Protein 3EUL (pdb70)

Secondary structure (DSSP, 8-state):
-PEEEEEE-SSHHHHHHHHHHHHHHSSEEEEEEESSHHHHHHHHHHH--SEEEEETT-SSS-HHHHHHHHHHTT-S-EEEEEES---HHHHHHHHHTT-SEEEETT--HHHHHHHHHHHHH--/--PEEEEEE-S-HHHHHHHHHHHHHTSSEEEEEEESSHHHHHHHHHHH--SEEEEETT-SSS-HHHHHHHHHHTT-S-EEEEEES---HHHHHHHHHTT-SEEEETT--HHHHHHHHHHHHTT-/-EEEEEE-S-HHHHHHHHHHHHTSSSEEEEEEESSHHHHHHHHHHH--SEEEEETT-SSS-HHHHHHHHHHTT-S-EEEEEES---HHHHHHHHHTT-SEEEETT--HHHHHHHHHHHH-/-EE-S-HHHHHHHHHHHHHHSS-----EE------EEETT---EEEES-----SEEEETT--HHHHHHHHH-

Foldseek 3Di:
DAFEEEEEALPPVLRVVLCCLQVVVVRYHDPYYYQALVVLLVVCVVVLGLEYEYEQDRPPAGQLRSQLVCVVVVRNYAYAYEYCDDDDVSQVVSVVSHHLYYYYSPDDSVRSNVVSVCSSVPD/DAAFEEEEEALDVVLSVVLCCLQVVPVRYDDPYYYHALVVQLVCCVVVLTLEYEYEQDGPPAGQLRSQLVCVVVVGNYAYEYEYCDDDPVSQVSSVVSHHLYYYYSPDDSVRSNCVSVVVSVPD/DFEEEEEALDVVLSVLLCVLAVVPVQYHHPYYYQALVVLLVSCVVPLTLEYEYEQQGPPQGQLNSQLVCVVVVGNYAYEYEYCDDPPVSQVVSVVSPHLYYYYSVDDSVRSNVVSVVSSD/DEEAQPVVLSVVQVVLQVVVVPDDCPDYYQCPLACEYDPDGLSEYEYCDPVDRPYYHYSVADSVRVNVVSVD

B-factor: mean 33.21, std 11.93, range [12.37, 70.34]

InterPro domains:
  IPR000792 Transcription regulator LuxR, C-terminal [PF00196] (154-207)
  IPR000792 Transcription regulator LuxR, C-terminal [PR00038] (155-169)
  IPR000792 Transcription regulator LuxR, C-terminal [PR00038] (169-185)
  IPR000792 Transcription regulator LuxR, C-terminal [PR00038] (185-197)
  IPR000792 Transcription regulator LuxR, C-terminal [PS50043] (148-213)
  IPR000792 Transcription regulator LuxR, C-terminal [SM00421] (152-209)
  IPR000792 Transcription regulator LuxR, C-terminal [cd06170] (155-211)
  IPR001789 Signal transduction response regulator, receiver domain [PF00072] (11-122)
  IPR001789 Signal transduction response regulator, receiver domain [PS50110] (10-126)
  IPR001789 Signal transduction response regulator, receiver domain [SM00448] (9-122)
  IPR011006 CheY-like superfamily [SSF52172] (8-134)
  IPR016032 Signal transduction response regulator, C-terminal effector [SSF46894] (145-215)
  IPR039420 Transcriptional regulatory protein WalR-like [PTHR43214] (8-215)
  IPR058245 NreC/VraR/RcsB-like, phosphoacceptor receiver domain [cd17535] (11-122)

Nearest PDB structures (foldseek):
  3eul-assembly2_B  TM=1.004E+00  e=6.313E-25  Mycobacterium tuberculosis
  4gvp-assembly1_A  TM=9.673E-01  e=2.938E-10  Staphylococcus aureus subsp. aureus Mu50
  3cz5-assembly2_B  TM=9.350E-01  e=1.469E-10  Aurantimonas manganoxydans SI85-9A1
  3b2n-assembly1_A  TM=9.570E-01  e=2.758E-10  Staphylococcus aureus
  1a04-assembly2_B  TM=8.915E-01  e=1.216E-10  Escherichia coli

Radius of gyration: 25.35 Å; Cα contacts (8 Å, |Δi|>4): 973; chains: 4; bounding box: 64×85×33 Å

Sequence (439 aa):
EKVRVVVGDDHPLFREGVVRALSLSGSVNVVGEADDGAAALELIKAHLPDVALLDYRMPGMDGAQVAAAVRSYELPTRVLLISAHDEPAIVYQALQQGAAGFLLKDSTRTEIVKAVLDCAKGRPEKVRVVVGDDHPLFREGVVRALSLSGSVNVVGEADDGAAALELIKAHLPDVALLDYRMPGMDGAQVAAAVRSYELPTRVLLISAHDEPAIVYQALQQGAAGFLLKDSTRTEIVKAVLDCAKGRKVRVVVGDDHPLFREGVVRALSLSGSVNVVGEADDGAAALELIKAHLPDVALLDYRMPGMDGAQVAAAVRSYELPTRVLLISAHDEPAIVYQALQQGAAGFLLKDSTRTEIVKAVLDCAKVVGDDHPLFREGVVRALSLSGSVNVVGEADDPDVALLDYRMPVLLISAHDQGAAGFLLKDSTRTEIVKAVLD

Structure (mmCIF, N/CA/C/O backbone):
data_3EUL
#
_entry.id   3EUL
#
_cell.length_a   85.532
_cell.length_b   90.038
_cell.length_c   126.336
_cell.angle_alpha   90.00
_cell.angle_beta   90.00
_cell.angle_gamma   90.00
#
_symmetry.space_group_name_H-M   'C 2 2 21'
#
loop_
_entity.id
_entity.type
_entity.pdbx_description
1 polymer 'POSSIBLE NITRATE/NITRITE RESPONSE TRANSCRIPTIONAL REGULATORY PROTEIN NARL (DNA-binding response regulator, LuxR family)'
2 non-polymer 'CHLORIDE ION'
3 water water
#
loop_
_atom_site.group_PDB
_atom_site.id
_atom_site.type_symbol
_atom_site.label_atom_id
_atom_site.label_alt_id
_atom_site.label_comp_id
_atom_site.label_asym_id
_atom_site.label_entity_id
_atom_site.label_seq_id
_atom_site.pdbx_PDB_ins_code
_atom_site.Cartn_x
_atom_site.Cartn_y
_atom_site.Cartn_z
_atom_site.occupancy
_atom_site.B_iso_or_equiv
_atom_site.auth_seq_id
_atom_site.auth_comp_id
_atom_site.auth_asym_id
_atom_site.auth_atom_id
_atom_site.pdbx_PDB_model_num
ATOM 1 N N . GLU A 1 14 ? 4.170 6.661 26.064 1.00 32.65 7 GLU A N 1
ATOM 2 C CA . GLU A 1 14 ? 3.083 7.014 25.089 1.00 31.23 7 GLU A CA 1
ATOM 3 C C . GLU A 1 14 ? 2.827 8.423 24.473 1.00 30.39 7 GLU A C 1
ATOM 4 O O . GLU A 1 14 ? 3.228 8.659 23.330 1.00 30.52 7 GLU A O 1
ATOM 10 N N . LYS A 1 15 ? 2.188 9.362 25.171 1.00 28.16 8 LYS A N 1
ATOM 11 C CA . LYS A 1 15 ? 1.990 10.664 24.519 1.00 26.50 8 LYS A CA 1
ATOM 12 C C . LYS A 1 15 ? 3.334 11.326 24.200 1.00 24.76 8 LYS A C 1
ATOM 13 O O . LYS A 1 15 ? 4.267 11.289 24.985 1.00 24.36 8 LYS A O 1
ATOM 19 N N . VAL A 1 16 ? 3.422 11.915 23.027 1.00 23.94 9 VAL A N 1
ATOM 20 C CA . VAL A 1 16 ? 4.566 12.747 22.643 1.00 22.94 9 VAL A CA 1
ATOM 21 C C . VAL A 1 16 ? 4.620 13.935 23.574 1.00 22.06 9 VAL A C 1
ATOM 22 O O . VAL A 1 16 ? 3.601 14.572 23.825 1.00 21.91 9 VAL A O 1
ATOM 26 N N . ARG A 1 17 ? 5.807 14.233 24.107 1.00 20.87 10 ARG A N 1
ATOM 27 C CA . ARG A 1 17 ? 5.967 15.309 25.078 1.00 20.06 10 ARG A CA 1
ATOM 28 C C . ARG A 1 17 ? 6.471 16.581 24.369 1.00 19.00 10 ARG A C 1
ATOM 29 O O . ARG A 1 17 ? 7.433 16.529 23.614 1.00 19.04 10 ARG A O 1
ATOM 37 N N . VAL A 1 18 ? 5.809 17.709 24.629 1.00 18.34 11 VAL A N 1
ATOM 38 C CA . VAL A 1 18 ? 6.089 18.983 23.943 1.00 18.10 11 VAL A CA 1
ATOM 39 C C . VAL A 1 18 ? 6.254 20.187 24.850 1.00 18.18 11 VAL A C 1
ATOM 40 O O . VAL A 1 18 ? 5.529 20.347 25.843 1.00 18.11 11 VAL A O 1
ATOM 44 N N . VAL A 1 19 ? 7.220 21.054 24.507 1.00 17.62 12 VAL A N 1
ATOM 45 C CA . VAL A 1 19 ? 7.276 22.410 25.043 1.00 18.02 12 VAL A CA 1
ATOM 46 C C . VAL A 1 19 ? 6.789 23.371 23.953 1.00 18.41 12 VAL A C 1
ATOM 47 O O . VAL A 1 19 ? 7.228 23.277 22.795 1.00 18.73 12 VAL A O 1
ATOM 51 N N . VAL A 1 20 ? 5.875 24.283 24.326 1.00 19.77 13 VAL A N 1
ATOM 52 C CA . VAL A 1 20 ? 5.338 25.321 23.444 1.00 19.38 13 VAL A CA 1
ATOM 53 C C . VAL A 1 20 ? 5.834 26.701 23.901 1.00 19.65 13 VAL A C 1
ATOM 54 O O . VAL A 1 20 ? 5.821 27.018 25.105 1.00 21.10 13 VAL A O 1
ATOM 58 N N . GLY A 1 21 ? 6.324 27.508 22.963 1.00 19.41 14 GLY A N 1
ATOM 59 C CA . GLY A 1 21 ? 6.837 28.827 23.272 1.00 20.60 14 GLY A CA 1
ATOM 60 C C . GLY A 1 21 ? 6.264 29.854 22.313 1.00 21.02 14 GLY A C 1
ATOM 61 O O . GLY A 1 21 ? 6.328 29.665 21.102 1.00 20.26 14 GLY A O 1
ATOM 62 N N . ASP A 1 22 ? 5.658 30.916 22.867 1.00 22.26 15 ASP A N 1
ATOM 63 C CA . ASP A 1 22 ? 5.113 32.040 22.095 1.00 23.02 15 ASP A CA 1
ATOM 64 C C . ASP A 1 22 ? 4.832 33.150 23.095 1.00 23.81 15 ASP A C 1
ATOM 65 O O . ASP A 1 22 ? 4.380 32.885 24.207 1.00 23.39 15 ASP A O 1
ATOM 70 N N . ASP A 1 23 ? 5.115 34.386 22.699 1.00 24.67 16 ASP A N 1
ATOM 71 C CA . ASP A 1 23 ? 4.845 35.538 23.565 1.00 25.56 16 ASP A CA 1
ATOM 72 C C . ASP A 1 23 ? 3.461 36.147 23.343 1.00 25.51 16 ASP A C 1
ATOM 73 O O . ASP A 1 23 ? 3.119 37.134 24.014 1.00 24.89 16 ASP A O 1
ATOM 78 N N . HIS A 1 24 ? 2.675 35.589 22.415 1.00 24.79 17 HIS A N 1
ATOM 79 C CA . HIS A 1 24 ? 1.249 35.910 22.328 1.00 25.77 17 HIS A CA 1
ATOM 80 C C . HIS A 1 24 ? 0.427 34.836 23.049 1.00 25.54 17 HIS A C 1
ATOM 81 O O . HIS A 1 24 ? 0.235 33.738 22.504 1.00 24.70 17 HIS A O 1
ATOM 88 N N . PRO A 1 25 ? -0.110 35.163 24.245 1.00 26.39 18 PRO A N 1
ATOM 89 C CA . PRO A 1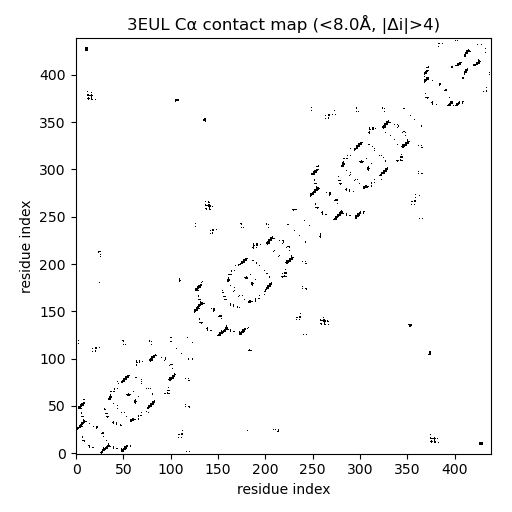 25 ? -0.863 34.230 25.108 1.00 26.12 18 PRO A CA 1
ATOM 90 C C . PRO A 1 25 ? -1.957 33.441 24.381 1.00 26.00 18 PRO A C 1
ATOM 91 O O . PRO A 1 25 ? -2.008 32.230 24.496 1.00 26.18 18 PRO A O 1
ATOM 95 N N . LEU A 1 26 ? -2.795 34.129 23.614 1.00 25.11 19 LEU A N 1
ATOM 96 C CA . LEU A 1 26 ? -3.903 33.484 22.899 1.00 25.22 19 LEU A CA 1
ATOM 97 C C . LEU A 1 26 ? -3.482 32.533 21.767 1.00 24.61 19 LEU A C 1
ATOM 98 O O . LEU A 1 26 ? -4.140 31.531 21.526 1.00 23.25 19 LEU A O 1
ATOM 103 N N . PHE A 1 27 ? -2.381 32.826 21.078 1.00 24.98 20 PHE A N 1
ATOM 104 C CA . PHE A 1 27 ? -1.836 31.847 20.137 1.00 25.34 20 PHE A CA 1
ATOM 105 C C . PHE A 1 27 ? -1.276 30.646 20.874 1.00 25.11 20 PHE A C 1
ATOM 106 O O . PHE A 1 27 ? -1.551 29.524 20.506 1.00 24.80 20 PHE A O 1
ATOM 114 N N . ARG A 1 28 ? -0.475 30.887 21.905 1.00 25.07 21 ARG A N 1
ATOM 115 C CA . ARG A 1 28 ? 0.044 29.791 22.734 1.00 25.21 21 ARG A CA 1
ATOM 116 C C . ARG A 1 28 ? -1.077 28.900 23.326 1.00 24.41 21 ARG A C 1
ATOM 117 O O . ARG A 1 28 ? -1.038 27.665 23.209 1.00 23.95 21 ARG A O 1
ATOM 125 N N . GLU A 1 29 ? -2.078 29.530 23.927 1.00 24.37 22 GLU A N 1
ATOM 126 C CA . GLU A 1 29 ? -3.228 28.786 24.479 1.00 25.21 22 GLU A CA 1
ATOM 127 C C . GLU A 1 29 ? -3.916 27.942 23.392 1.00 24.62 22 GLU A C 1
ATOM 128 O O . GLU A 1 29 ? -4.338 26.808 23.634 1.00 23.37 22 GLU A O 1
ATOM 134 N N . GLY A 1 30 ? -3.987 28.500 22.188 1.00 23.91 23 GLY A N 1
ATOM 135 C CA . GLY A 1 30 ? -4.663 27.852 21.075 1.00 23.40 23 GLY A CA 1
ATOM 136 C C . GLY A 1 30 ? -3.916 26.617 20.633 1.00 23.27 23 GLY A C 1
ATOM 137 O O . GLY A 1 30 ? -4.521 25.594 20.375 1.00 22.95 23 GLY A O 1
ATOM 138 N N . VAL A 1 31 ? -2.584 26.726 20.556 1.00 22.08 24 VAL A N 1
ATOM 139 C CA . VAL A 1 31 ? -1.724 25.600 20.241 1.00 21.95 24 VAL A CA 1
ATOM 140 C C . VAL A 1 31 ? -1.791 24.514 21.336 1.00 21.36 24 VAL A C 1
ATOM 141 O O . VAL A 1 31 ? -1.916 23.324 21.044 1.00 21.31 24 VAL A O 1
ATOM 145 N N . VAL A 1 32 ? -1.692 24.935 22.587 1.00 20.90 25 VAL A N 1
ATOM 146 C CA . VAL A 1 32 ? -1.685 24.002 23.703 1.00 20.48 25 VAL A CA 1
ATOM 147 C C . VAL A 1 32 ? -3.011 23.240 23.736 1.00 20.58 25 VAL A C 1
ATOM 148 O O . VAL A 1 32 ? -3.019 22.049 23.960 1.00 20.05 25 VAL A O 1
ATOM 152 N N . ARG A 1 33 ? -4.111 23.922 23.480 1.00 20.76 26 ARG A N 1
ATOM 153 C CA . ARG A 1 33 ? -5.406 23.237 23.443 1.00 22.75 26 ARG A CA 1
ATOM 154 C C . ARG A 1 33 ? -5.522 22.240 22.300 1.00 22.37 26 ARG A C 1
ATOM 155 O O . ARG A 1 33 ? -5.976 21.110 22.518 1.00 24.04 26 ARG A O 1
ATOM 163 N N . ALA A 1 34 ? -5.139 22.648 21.101 1.00 21.63 27 ALA A N 1
ATOM 164 C CA . ALA A 1 34 ? -5.065 21.724 19.932 1.00 21.09 27 ALA A CA 1
ATOM 165 C C . ALA A 1 34 ? -4.280 20.463 20.235 1.00 20.73 27 ALA A C 1
ATOM 166 O O . ALA A 1 34 ? -4.727 19.342 19.935 1.00 20.18 27 ALA A O 1
ATOM 168 N N . LEU A 1 35 ? -3.079 20.632 20.804 1.00 18.99 28 LEU A N 1
ATOM 169 C CA . LEU A 1 35 ? -2.247 19.472 21.104 1.00 19.19 28 LEU A CA 1
ATOM 170 C C . LEU A 1 35 ? -2.883 18.594 22.196 1.00 19.80 28 LEU A C 1
ATOM 171 O O . LEU A 1 35 ? -2.996 17.371 22.048 1.00 18.84 28 LEU A O 1
ATOM 176 N N . SER A 1 36 ? -3.320 19.221 23.276 1.00 19.25 29 SER A N 1
ATOM 177 C CA . SER A 1 36 ? -3.880 18.514 24.407 1.00 20.03 29 SER A CA 1
ATOM 178 C C . SER A 1 36 ? -5.171 17.772 24.035 1.00 20.35 29 SER A C 1
ATOM 179 O O . SER A 1 36 ? -5.379 16.626 24.446 1.00 20.62 29 SER A O 1
ATOM 182 N N . LEU A 1 37 ? -6.015 18.419 23.239 1.00 19.91 30 LEU A N 1
ATOM 183 C CA . LEU A 1 37 ? -7.289 17.835 22.829 1.00 20.36 30 LEU A CA 1
ATOM 184 C C . LEU A 1 37 ? -7.150 16.742 21.762 1.00 19.54 30 LEU A C 1
ATOM 185 O O . LEU A 1 37 ? -8.106 16.021 21.545 1.00 18.52 30 LEU A O 1
ATOM 190 N N . SER A 1 38 ? -5.965 16.611 21.141 1.00 18.84 31 SER A N 1
ATOM 191 C CA . SER A 1 38 ? -5.687 15.530 20.185 1.00 19.52 31 SER A CA 1
ATOM 192 C C . SER A 1 38 ? -5.730 14.182 20.888 1.00 19.68 31 SER A C 1
ATOM 193 O O . SER A 1 38 ? -6.041 13.199 20.290 1.00 20.48 31 SER A O 1
ATOM 196 N N . GLY A 1 39 ? -5.399 14.161 22.174 1.00 20.10 32 GLY A N 1
ATOM 197 C CA . GLY A 1 39 ? -5.242 12.912 22.929 1.00 20.17 32 GLY A CA 1
ATOM 198 C C . GLY A 1 39 ? -3.868 12.252 22.763 1.00 20.62 32 GLY A C 1
ATOM 199 O O . GLY A 1 39 ? -3.589 11.260 23.440 1.00 21.41 32 GLY A O 1
ATOM 200 N N . SER A 1 40 ? -3.003 12.803 21.916 1.00 19.22 33 SER A N 1
ATOM 201 C CA . SER A 1 40 ? -1.695 12.179 21.599 1.00 19.56 33 SER A CA 1
ATOM 202 C C . SER A 1 40 ? -0.461 12.978 22.058 1.00 19.93 33 SER A C 1
ATOM 203 O O . SER A 1 40 ? 0.692 12.590 21.782 1.00 20.57 33 SER A O 1
ATOM 206 N N . VAL A 1 41 ? -0.697 14.091 22.742 1.00 19.38 34 VAL A N 1
ATOM 207 C CA . VAL A 1 41 ? 0.356 15.030 23.083 1.00 18.86 34 VAL A CA 1
ATOM 208 C C . VAL A 1 41 ? 0.199 15.501 24.533 1.00 19.13 34 VAL A C 1
ATOM 209 O O . VAL A 1 41 ? -0.887 15.884 24.995 1.00 19.15 34 VAL A O 1
ATOM 213 N N . ASN A 1 42 ? 1.318 15.470 25.232 1.00 19.22 35 ASN A N 1
ATOM 214 C CA . ASN A 1 42 ? 1.462 15.992 26.567 1.00 19.60 35 ASN A CA 1
ATOM 215 C C . ASN A 1 42 ? 2.355 17.254 26.481 1.00 19.06 35 ASN A C 1
ATOM 216 O O . ASN A 1 42 ? 3.554 17.177 26.248 1.00 19.49 35 ASN A O 1
ATOM 221 N N . VAL A 1 43 ? 1.734 18.396 26.691 1.00 18.79 36 VAL A N 1
ATOM 222 C CA . VAL A 1 43 ? 2.438 19.653 26.785 1.00 18.78 36 VAL A CA 1
ATOM 223 C C . VAL A 1 43 ? 3.030 19.715 28.191 1.00 19.52 36 VAL A C 1
ATOM 224 O O . VAL A 1 43 ? 2.319 19.768 29.210 1.00 19.36 36 VAL A O 1
ATOM 228 N N . VAL A 1 44 ? 4.350 19.646 28.249 1.00 19.12 37 VAL A N 1
ATOM 229 C CA . VAL A 1 44 ? 5.035 19.564 29.521 1.00 19.63 37 VAL A CA 1
ATOM 230 C C . VAL A 1 44 ? 5.541 20.894 29.999 1.00 19.71 37 VAL A C 1
ATOM 231 O O . VAL A 1 44 ? 5.905 21.021 31.153 1.00 19.97 37 VAL A O 1
ATOM 235 N N . GLY A 1 45 ? 5.527 21.898 29.128 1.00 19.27 38 GLY A N 1
ATOM 236 C CA . GLY A 1 45 ? 5.976 23.233 29.505 1.00 19.59 38 GLY A CA 1
ATOM 237 C C . GLY A 1 45 ? 5.596 24.264 28.477 1.00 19.41 38 GLY A C 1
ATOM 238 O O . GLY A 1 45 ? 5.511 23.950 27.300 1.00 17.88 38 GLY A O 1
ATOM 239 N N . GLU A 1 46 ? 5.358 25.495 28.942 1.00 20.66 39 GLU A N 1
ATOM 240 C CA . GLU A 1 46 ? 5.062 26.640 28.088 1.00 21.45 39 GLU A CA 1
ATOM 241 C C . GLU A 1 46 ? 5.959 27.815 28.449 1.00 21.83 39 GLU A C 1
ATOM 242 O O . GLU A 1 46 ? 6.169 28.049 29.636 1.00 22.27 39 GLU A O 1
ATOM 248 N N . ALA A 1 47 ? 6.410 28.581 27.456 1.00 21.65 40 ALA A N 1
ATOM 249 C CA . ALA A 1 47 ? 7.289 29.732 27.679 1.00 22.93 40 ALA A CA 1
ATOM 250 C C . ALA A 1 47 ? 6.803 30.900 26.840 1.00 23.27 40 ALA A C 1
ATOM 251 O O . ALA A 1 47 ? 6.229 30.702 25.776 1.00 22.52 40 ALA A O 1
ATOM 253 N N . ASP A 1 48 ? 7.055 32.116 27.306 1.00 23.94 41 ASP A N 1
ATOM 254 C CA . ASP A 1 48 ? 6.809 33.289 26.487 1.00 25.34 41 ASP A CA 1
ATOM 255 C C . ASP A 1 48 ? 8.075 34.024 26.123 1.00 25.38 41 ASP A C 1
ATOM 256 O O . ASP A 1 48 ? 8.000 35.098 25.536 1.00 26.87 41 ASP A O 1
ATOM 261 N N . ASP A 1 49 ? 9.240 33.455 26.422 1.00 24.08 42 ASP A N 1
ATOM 262 C CA . ASP A 1 49 ? 10.474 33.996 25.860 1.00 24.40 42 ASP A CA 1
ATOM 263 C C . ASP A 1 49 ? 11.500 32.904 25.607 1.00 23.16 42 ASP A C 1
ATOM 264 O O . ASP A 1 49 ? 11.360 31.780 26.101 1.00 20.90 42 ASP A O 1
ATOM 269 N N . GLY A 1 50 ? 12.490 33.219 24.782 1.00 22.07 43 GLY A N 1
ATOM 270 C CA . GLY A 1 50 ? 13.322 32.158 24.231 1.00 22.22 43 GLY A CA 1
ATOM 271 C C . GLY A 1 50 ? 14.227 31.517 25.264 1.00 22.00 43 GLY A C 1
ATOM 272 O O . GLY A 1 50 ? 14.530 30.335 25.169 1.00 21.04 43 GLY A O 1
ATOM 273 N N . ALA A 1 51 ? 14.712 32.303 26.214 1.00 21.98 44 ALA A N 1
ATOM 274 C CA . ALA A 1 51 ? 15.702 31.790 27.171 1.00 21.69 44 ALA A CA 1
ATOM 275 C C . ALA A 1 51 ? 14.997 30.810 28.100 1.00 21.50 44 ALA A C 1
ATOM 276 O O . ALA A 1 51 ? 15.555 29.782 28.488 1.00 21.98 44 ALA A O 1
ATOM 278 N N . ALA A 1 52 ? 13.745 31.131 28.425 1.00 20.69 45 ALA A N 1
ATOM 279 C CA . ALA A 1 52 ? 12.903 30.294 29.224 1.00 20.76 45 ALA A CA 1
ATOM 280 C C . ALA A 1 52 ? 12.529 28.992 28.485 1.00 20.13 45 ALA A C 1
ATOM 281 O O . ALA A 1 52 ? 12.451 27.929 29.090 1.00 19.52 45 ALA A O 1
ATOM 283 N N . ALA A 1 53 ? 12.248 29.105 27.196 1.00 18.79 46 ALA A N 1
ATOM 284 C CA . ALA A 1 53 ? 12.003 27.954 26.330 1.00 19.02 46 ALA A CA 1
ATOM 285 C C . ALA A 1 53 ? 13.202 27.030 26.329 1.00 18.56 46 ALA A C 1
ATOM 286 O O . ALA A 1 53 ? 13.076 25.811 26.447 1.00 18.94 46 ALA A O 1
ATOM 288 N N . LEU A 1 54 ? 14.380 27.595 26.210 1.00 18.33 47 LEU A N 1
ATOM 289 C CA . LEU A 1 54 ? 15.590 26.770 26.234 1.00 18.98 47 LEU A CA 1
ATOM 290 C C . LEU A 1 54 ? 15.780 26.041 27.582 1.00 19.75 47 LEU A C 1
ATOM 291 O O . LEU A 1 54 ? 16.142 24.854 27.631 1.00 17.92 47 LEU A O 1
ATOM 296 N N . GLU A 1 55 ? 15.511 26.751 28.669 1.00 20.24 48 GLU A N 1
ATOM 297 C CA . GLU A 1 55 ? 15.620 26.153 29.973 1.00 19.95 48 GLU A CA 1
ATOM 298 C C . GLU A 1 55 ? 14.610 25.042 30.169 1.00 19.64 48 GLU A C 1
ATOM 299 O O . GLU A 1 55 ? 14.957 24.026 30.758 1.00 18.63 48 GLU A O 1
ATOM 305 N N . LEU A 1 56 ? 13.369 25.215 29.679 1.00 18.91 49 LEU A N 1
ATOM 306 C CA . LEU A 1 56 ? 12.379 24.162 29.770 1.00 18.65 49 LEU A CA 1
ATOM 307 C C . LEU A 1 56 ? 12.775 22.944 28.956 1.00 18.14 49 LEU A C 1
ATOM 308 O O . LEU A 1 56 ? 12.489 21.800 29.342 1.00 17.03 49 LEU A O 1
ATOM 313 N N . ILE A 1 57 ? 13.400 23.193 27.802 1.00 16.76 50 ILE A N 1
ATOM 314 C CA . ILE A 1 57 ? 13.887 22.101 26.963 1.00 17.00 50 ILE A CA 1
ATOM 315 C C . ILE A 1 57 ? 14.983 21.330 27.712 1.00 16.99 50 ILE A C 1
ATOM 316 O O . ILE A 1 57 ? 14.982 20.093 27.721 1.00 18.19 50 ILE A O 1
ATOM 321 N N . LYS A 1 58 ? 15.898 22.040 28.364 1.00 17.00 51 LYS A N 1
ATOM 322 C CA . LYS A 1 58 ? 16.943 21.350 29.138 1.00 18.47 51 LYS A CA 1
ATOM 323 C C . LYS A 1 58 ? 16.353 20.492 30.256 1.00 18.29 51 LYS A C 1
ATOM 324 O O . LYS A 1 58 ? 16.833 19.400 30.500 1.00 18.17 51 LYS A O 1
ATOM 330 N N . ALA A 1 59 ? 15.313 20.985 30.920 1.00 18.06 52 ALA A N 1
ATOM 331 C CA . ALA A 1 59 ? 14.717 20.280 32.059 1.00 17.84 52 ALA A CA 1
ATOM 332 C C . ALA A 1 59 ? 13.816 19.115 31.650 1.00 17.47 52 ALA A C 1
ATOM 333 O O . ALA A 1 59 ? 13.898 18.032 32.229 1.00 18.38 52 ALA A O 1
ATOM 335 N N . HIS A 1 60 ? 12.946 19.339 30.678 1.00 17.06 53 HIS A N 1
ATOM 336 C CA . HIS A 1 60 ? 11.925 18.359 30.332 1.00 17.41 53 HIS A CA 1
ATOM 337 C C . HIS A 1 60 ? 12.352 17.399 29.244 1.00 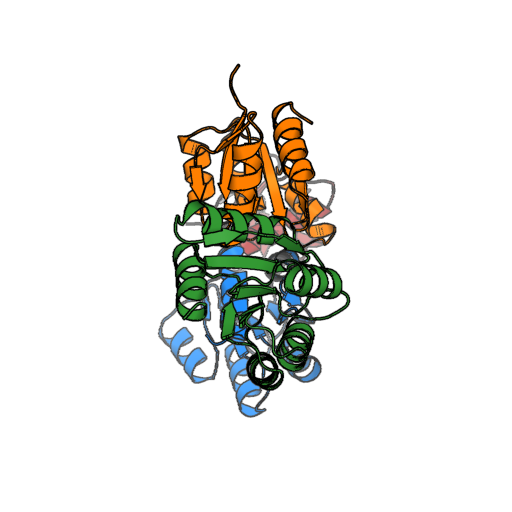17.78 53 HIS A C 1
ATOM 338 O O . HIS A 1 60 ? 11.776 16.335 29.122 1.00 16.06 53 HIS A O 1
ATOM 345 N N . LEU A 1 61 ? 13.392 17.757 28.481 1.00 18.01 54 LEU A N 1
ATOM 346 C CA . LEU A 1 61 ? 13.903 16.922 27.377 1.00 19.29 54 LEU A CA 1
ATOM 347 C C . LEU A 1 61 ? 12.708 16.433 26.554 1.00 18.93 54 LEU A C 1
ATOM 348 O O . LEU A 1 61 ? 12.517 15.242 26.351 1.00 18.40 54 LEU A O 1
ATOM 353 N N . PRO A 1 62 ? 11.937 17.373 26.033 1.00 18.85 55 PRO A N 1
ATOM 354 C CA . PRO A 1 62 ? 10.748 17.027 25.305 1.00 18.38 55 PRO A CA 1
ATOM 355 C C . PRO A 1 62 ? 11.113 16.402 23.966 1.00 17.58 55 PRO A C 1
ATOM 356 O O . PRO A 1 62 ? 12.175 16.685 23.455 1.00 16.62 55 PRO A O 1
ATOM 360 N N . ASP A 1 63 ? 10.206 15.629 23.388 1.00 17.41 56 ASP A N 1
ATOM 361 C CA . ASP A 1 63 ? 10.391 15.065 22.046 1.00 18.18 56 ASP A CA 1
ATOM 362 C C . ASP A 1 63 ? 10.460 16.199 20.997 1.00 18.63 56 ASP A C 1
ATOM 363 O O . ASP A 1 63 ? 11.302 16.193 20.101 1.00 19.04 56 ASP A O 1
ATOM 368 N N . VAL A 1 64 ? 9.568 17.177 21.153 1.00 18.31 57 VAL A N 1
ATOM 369 C CA . VAL A 1 64 ? 9.441 18.325 20.253 1.00 18.65 57 VAL A CA 1
ATOM 370 C C . VAL A 1 64 ? 9.274 19.619 21.056 1.00 19.01 57 VAL A C 1
ATOM 371 O O . VAL A 1 64 ? 8.602 19.643 22.105 1.00 17.38 57 VAL A O 1
ATOM 375 N N . ALA A 1 65 ? 9.916 20.677 20.585 1.00 18.64 58 ALA A N 1
ATOM 376 C CA . ALA A 1 65 ? 9.647 22.007 21.066 1.00 19.68 58 ALA A CA 1
ATOM 377 C C . ALA A 1 65 ? 8.990 22.750 19.901 1.00 19.75 58 ALA A C 1
ATOM 378 O O . ALA A 1 65 ? 9.561 22.794 18.805 1.00 21.66 58 ALA A O 1
ATOM 380 N N . LEU A 1 66 ? 7.769 23.253 20.085 1.00 19.18 59 LEU A N 1
ATOM 381 C CA . LEU A 1 66 ? 7.150 24.081 19.059 1.00 18.70 59 LEU A CA 1
ATOM 382 C C . LEU A 1 66 ? 7.209 25.543 19.441 1.00 18.49 59 LEU A C 1
ATOM 383 O O . LEU A 1 66 ? 6.478 25.981 20.361 1.00 16.65 59 LEU A O 1
ATOM 388 N N . LEU A 1 67 ? 8.074 26.312 18.751 1.00 18.78 60 LEU A N 1
ATOM 389 C CA . LEU A 1 67 ? 8.444 27.652 19.192 1.00 18.77 60 LEU A CA 1
ATOM 390 C C . LEU A 1 67 ? 8.220 28.740 18.142 1.00 19.12 60 LEU A C 1
ATOM 391 O O . LEU A 1 67 ? 8.539 28.565 16.963 1.00 18.03 60 LEU A O 1
ATOM 396 N N . ASP A 1 68 ? 7.656 29.863 18.564 1.00 18.78 61 ASP A N 1
ATOM 397 C CA . ASP A 1 68 ? 7.540 31.003 17.660 1.00 19.92 61 ASP A CA 1
ATOM 398 C C . ASP A 1 68 ? 8.928 31.400 17.194 1.00 19.33 61 ASP A C 1
ATOM 399 O O . ASP A 1 68 ? 9.864 31.420 17.982 1.00 19.46 61 ASP A O 1
ATOM 404 N N . TYR A 1 69 ? 9.080 31.728 15.919 1.00 19.63 62 TYR A N 1
ATOM 405 C CA . TYR A 1 69 ? 10.372 32.188 15.427 1.00 20.76 62 TYR A CA 1
ATOM 406 C C . TYR A 1 69 ? 10.827 33.454 16.193 1.00 20.68 62 TYR A C 1
ATOM 407 O O . TYR A 1 69 ? 11.970 33.551 16.583 1.00 19.40 62 TYR A O 1
ATOM 416 N N . ARG A 1 70 ? 9.914 34.372 16.446 1.00 22.94 63 ARG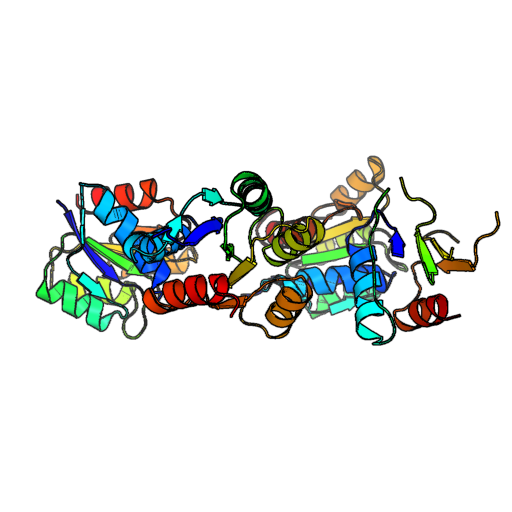 A N 1
ATOM 417 C CA . ARG A 1 70 ? 10.228 35.634 17.101 1.00 24.75 63 ARG A CA 1
ATOM 418 C C . ARG A 1 70 ? 9.907 35.661 18.596 1.00 25.42 63 ARG A C 1
ATOM 419 O O . ARG A 1 70 ? 9.220 36.540 19.102 1.00 26.78 63 ARG A O 1
ATOM 427 N N . MET A 1 71 ? 10.449 34.717 19.330 1.00 25.91 64 MET A N 1
ATOM 428 C CA . MET A 1 71 ? 10.357 34.811 20.781 1.00 26.19 64 MET A CA 1
ATOM 429 C C . MET A 1 71 ? 11.287 35.922 21.253 1.00 25.41 64 MET A C 1
ATOM 430 O O . MET A 1 71 ? 12.364 36.070 20.703 1.00 24.43 64 MET A O 1
ATOM 435 N N . PRO A 1 72 ? 10.886 36.678 22.292 1.00 25.45 65 PRO A N 1
ATOM 436 C CA . PRO A 1 72 ? 11.807 37.661 22.848 1.00 25.60 65 PRO A CA 1
ATOM 437 C C . PRO A 1 72 ? 13.024 37.022 23.533 1.00 25.47 65 PRO A C 1
ATOM 438 O O . PRO A 1 72 ? 12.972 35.861 23.974 1.00 25.58 65 PRO A O 1
ATOM 442 N N . GLY A 1 73 ? 14.123 37.772 23.557 1.00 24.73 66 GLY A N 1
ATOM 443 C CA . GLY A 1 73 ? 15.330 37.443 24.318 1.00 24.98 66 GLY A CA 1
ATOM 444 C C . GLY A 1 73 ? 16.255 36.486 23.607 1.00 24.86 66 GLY A C 1
ATOM 445 O O . GLY A 1 73 ? 17.473 36.615 23.646 1.00 25.28 66 GLY A O 1
ATOM 446 N N . MET A 1 74 ? 15.667 35.515 22.954 1.00 24.90 67 MET A N 1
ATOM 447 C CA . MET A 1 74 ? 16.438 34.553 22.187 1.00 24.84 67 MET A CA 1
ATOM 448 C C . MET A 1 74 ? 15.439 33.972 21.207 1.00 23.48 67 MET A C 1
ATOM 449 O O . MET A 1 74 ? 14.413 33.461 21.613 1.00 23.45 67 MET A O 1
ATOM 454 N N . ASP A 1 75 ? 15.672 34.176 19.917 1.00 21.85 68 ASP A N 1
ATOM 455 C CA . ASP A 1 75 ? 14.691 33.817 18.926 1.00 22.81 68 ASP A CA 1
ATOM 456 C C . ASP A 1 75 ? 14.664 32.318 18.711 1.00 21.48 68 ASP A C 1
ATOM 457 O O . ASP A 1 75 ? 15.523 31.604 19.244 1.00 22.24 68 ASP A O 1
ATOM 462 N N . GLY A 1 76 ? 13.669 31.856 17.967 1.00 21.10 69 GLY A N 1
ATOM 463 C CA . GLY A 1 76 ? 13.482 30.419 17.708 1.00 20.79 69 GLY A CA 1
ATOM 464 C C . GLY A 1 76 ? 14.677 29.702 17.095 1.00 20.47 69 GLY A C 1
ATOM 465 O O . GLY A 1 76 ? 14.941 28.544 17.424 1.00 21.82 69 GLY A O 1
ATOM 466 N N . ALA A 1 77 ? 15.402 30.359 16.195 1.00 19.30 70 ALA A N 1
ATOM 467 C CA . ALA A 1 77 ? 16.591 29.742 15.547 1.00 18.59 70 ALA A CA 1
ATOM 468 C C . ALA A 1 77 ? 17.788 29.674 16.467 1.00 17.84 70 ALA A C 1
ATOM 469 O O . ALA A 1 77 ? 18.561 28.713 16.375 1.00 17.38 70 ALA A O 1
ATOM 471 N N . GLN A 1 78 ? 17.968 30.700 17.312 1.00 17.09 71 GLN A N 1
ATOM 472 C CA . GLN A 1 78 ? 18.988 30.676 18.365 1.00 18.13 71 GLN A CA 1
ATOM 473 C C . GLN A 1 78 ? 18.738 29.526 19.347 1.00 17.88 71 GLN A C 1
ATOM 474 O O . GLN A 1 78 ? 19.673 28.810 19.721 1.00 18.26 71 GLN A O 1
ATOM 480 N N . VAL A 1 79 ? 17.495 29.325 19.738 1.00 17.28 72 VAL A N 1
ATOM 481 C CA . VAL A 1 79 ? 17.183 28.183 20.588 1.00 18.09 72 VAL A CA 1
ATOM 482 C C . VAL A 1 79 ? 17.462 26.885 19.856 1.00 18.01 72 VAL A C 1
ATOM 483 O O . VAL A 1 79 ? 18.069 25.994 20.449 1.00 17.66 72 VAL A O 1
ATOM 487 N N . ALA A 1 80 ? 17.014 26.762 18.595 1.00 17.98 73 ALA A N 1
ATOM 488 C CA . ALA A 1 80 ? 17.312 25.551 17.796 1.00 18.17 73 ALA A CA 1
ATOM 489 C C . ALA A 1 80 ? 18.820 25.255 17.719 1.00 18.33 73 ALA A C 1
ATOM 490 O O . ALA A 1 80 ? 19.273 24.103 17.885 1.00 17.23 73 ALA A O 1
ATOM 492 N N . ALA A 1 81 ? 19.610 26.303 17.503 1.00 18.48 74 ALA A N 1
ATOM 493 C CA . ALA A 1 81 ? 21.080 26.186 17.460 1.00 18.61 74 ALA A CA 1
ATOM 494 C C . ALA A 1 81 ? 21.693 25.648 18.753 1.00 18.83 74 ALA A C 1
ATOM 495 O O . ALA A 1 81 ? 22.611 24.794 18.728 1.00 17.97 74 ALA A O 1
ATOM 497 N N . ALA A 1 82 ? 21.223 26.204 19.872 1.00 17.66 75 ALA A N 1
ATOM 498 C CA . ALA A 1 82 ? 21.666 25.875 21.201 1.00 18.73 75 ALA A CA 1
ATOM 499 C C . ALA A 1 82 ? 21.314 24.425 21.555 1.00 18.93 75 ALA A C 1
ATOM 500 O O . ALA A 1 82 ? 22.146 23.715 22.100 1.00 19.45 75 ALA A O 1
ATOM 502 N N . VAL A 1 83 ? 20.087 24.003 21.243 1.00 20.06 76 VAL A N 1
ATOM 503 C CA . VAL A 1 83 ? 19.634 22.620 21.478 1.00 21.45 76 VAL A CA 1
ATOM 504 C C . VAL A 1 83 ? 20.496 21.612 20.724 1.00 22.34 76 VAL A C 1
ATOM 505 O O . VAL A 1 83 ? 21.007 20.650 21.315 1.00 24.29 76 VAL A O 1
ATOM 509 N N . ARG A 1 84 ? 20.733 21.874 19.453 1.00 23.68 77 ARG A N 1
ATOM 510 C CA . ARG A 1 84 ? 21.654 21.065 18.651 1.00 25.14 77 ARG A CA 1
ATOM 511 C C . ARG A 1 84 ? 23.083 21.121 19.246 1.00 25.81 77 ARG A C 1
ATOM 512 O O . ARG A 1 84 ? 23.698 20.079 19.459 1.00 25.21 77 ARG A O 1
ATOM 520 N N . SER A 1 85 ? 23.586 22.313 19.587 1.00 26.64 78 SER A N 1
ATOM 521 C CA . SER A 1 85 ? 24.929 22.447 20.208 1.00 28.30 78 SER A CA 1
ATOM 522 C C . SER A 1 85 ? 25.084 21.641 21.499 1.00 28.76 78 SER A C 1
ATOM 523 O O . SER A 1 85 ? 26.135 21.044 21.735 1.00 29.09 78 SER A O 1
ATOM 526 N N . TYR A 1 86 ? 24.056 21.665 22.342 1.00 29.43 79 TYR A N 1
ATOM 527 C CA . TYR A 1 86 ? 23.977 20.853 23.567 1.00 29.46 79 TYR A CA 1
ATOM 528 C C . TYR A 1 86 ? 23.725 19.364 23.323 1.00 28.71 79 TYR A C 1
ATOM 529 O O . TYR A 1 86 ? 23.683 18.593 24.263 1.00 27.82 79 TYR A O 1
ATOM 538 N N . GLU A 1 87 ? 23.474 18.983 22.075 1.00 28.11 80 GLU A N 1
ATOM 539 C CA . GLU A 1 87 ? 23.150 17.615 21.706 1.00 27.79 80 GLU A CA 1
ATOM 540 C C . GLU A 1 87 ? 21.965 17.050 22.469 1.00 27.26 80 GLU A C 1
ATOM 541 O O . GLU A 1 87 ? 21.974 15.879 22.831 1.00 26.42 80 GLU A O 1
ATOM 547 N N . LEU A 1 88 ? 20.950 17.878 22.708 1.00 26.89 81 LEU A N 1
ATOM 548 C CA . LEU A 1 88 ? 19.709 17.412 23.328 1.00 26.48 81 LEU A CA 1
ATOM 549 C C . LEU A 1 88 ? 18.856 16.613 22.316 1.00 25.21 81 LEU A C 1
ATOM 550 O O . LEU A 1 88 ? 18.918 16.867 21.128 1.00 25.11 81 LEU A O 1
ATOM 555 N N . PRO A 1 89 ? 18.073 15.643 22.785 1.00 24.41 82 PRO A N 1
ATOM 556 C CA . PRO A 1 89 ? 17.290 14.847 21.848 1.00 25.00 82 PRO A CA 1
ATOM 557 C C . PRO A 1 89 ? 16.111 15.594 21.195 1.00 24.76 82 PRO A C 1
ATOM 558 O O . PRO A 1 89 ? 15.514 15.113 20.215 1.00 26.87 82 PRO A O 1
ATOM 562 N N . THR A 1 90 ? 15.818 16.784 21.684 1.00 23.60 83 THR A N 1
ATOM 563 C CA . THR A 1 90 ? 14.640 17.519 21.261 1.00 22.29 83 THR A CA 1
ATOM 564 C C . THR A 1 90 ? 14.697 18.034 19.832 1.00 21.65 83 THR A C 1
ATOM 565 O O . THR A 1 90 ? 15.668 18.655 19.454 1.00 21.00 83 THR A O 1
ATOM 569 N N . ARG A 1 91 ? 13.617 17.853 19.074 1.00 22.15 84 ARG A N 1
ATOM 570 C CA . ARG A 1 91 ? 13.492 18.471 17.744 1.00 23.58 84 ARG A CA 1
ATOM 571 C C . ARG A 1 91 ? 12.774 19.776 17.879 1.00 22.50 84 ARG A C 1
ATOM 572 O O . ARG A 1 91 ? 11.724 19.833 18.508 1.00 24.20 84 ARG A O 1
ATOM 580 N N . VAL A 1 92 ? 13.347 20.837 17.333 1.00 22.44 85 VAL A N 1
ATOM 581 C CA . VAL A 1 92 ? 12.757 22.171 17.464 1.00 21.78 85 VAL A CA 1
ATOM 582 C C . VAL A 1 92 ? 12.026 22.563 16.164 1.00 21.97 85 VAL A C 1
ATOM 583 O O . VAL A 1 92 ? 12.654 22.796 15.114 1.00 22.39 85 VAL A O 1
ATOM 587 N N . LEU A 1 93 ? 10.705 22.637 16.261 1.00 21.07 86 LEU A N 1
ATOM 588 C CA . LEU A 1 93 ? 9.830 23.009 15.149 1.00 21.22 86 LEU A CA 1
ATOM 589 C C . LEU A 1 93 ? 9.490 24.475 15.320 1.00 20.73 86 LEU A C 1
ATOM 590 O O . LEU A 1 93 ? 9.030 24.888 16.376 1.00 20.22 86 LEU A O 1
ATOM 595 N N . LEU A 1 94 ? 9.773 25.304 14.319 1.00 20.58 87 LEU A N 1
ATOM 596 C CA . LEU A 1 94 ? 9.450 26.733 14.441 1.00 20.77 87 LEU A CA 1
ATOM 597 C C . LEU A 1 94 ? 8.129 27.037 13.728 1.00 21.49 87 LEU A C 1
ATOM 598 O O . LEU A 1 94 ? 7.730 26.367 12.765 1.00 23.05 87 LEU A O 1
ATOM 603 N N . ILE A 1 95 ? 7.457 28.059 14.222 1.00 22.10 88 ILE A N 1
ATOM 604 C CA . ILE A 1 95 ? 6.241 28.554 13.616 1.00 22.39 88 ILE A CA 1
ATOM 605 C C . ILE A 1 95 ? 6.335 30.071 13.554 1.00 23.17 88 ILE A C 1
ATOM 606 O O . ILE A 1 95 ? 6.856 30.712 14.462 1.00 21.71 88 ILE A O 1
ATOM 611 N N . SER A 1 96 ? 5.819 30.665 12.479 1.00 23.76 89 SER A N 1
ATOM 612 C CA . SER A 1 96 ? 5.887 32.102 12.357 1.00 25.23 89 SER A CA 1
ATOM 613 C C . SER A 1 96 ? 4.839 32.666 11.418 1.00 26.20 89 SER A C 1
ATOM 614 O O . SER A 1 96 ? 4.326 31.976 10.536 1.00 25.14 89 SER A O 1
ATOM 617 N N . ALA A 1 97 ? 4.544 33.941 11.614 1.00 27.62 90 ALA A N 1
ATOM 618 C CA . ALA A 1 97 ? 3.808 34.710 10.615 1.00 29.82 90 ALA A CA 1
ATOM 619 C C . ALA A 1 97 ? 4.723 35.194 9.458 1.00 31.06 90 ALA A C 1
ATOM 620 O O . ALA A 1 97 ? 4.206 35.562 8.425 1.00 34.46 90 ALA A O 1
ATOM 622 N N . HIS A 1 98 ? 6.053 35.199 9.630 1.00 32.51 91 HIS A N 1
ATOM 623 C CA . HIS A 1 98 ? 7.042 35.534 8.546 1.00 32.54 91 HIS A CA 1
ATOM 624 C C . HIS A 1 98 ? 7.356 34.253 7.787 1.00 32.36 91 HIS A C 1
ATOM 625 O O . HIS A 1 98 ? 7.632 33.248 8.413 1.00 31.55 91 HIS A O 1
ATOM 632 N N . ASP A 1 99 ? 7.359 34.268 6.455 1.00 31.82 92 ASP A N 1
ATOM 633 C CA . ASP A 1 99 ? 7.825 33.076 5.728 1.00 31.21 92 ASP A CA 1
ATOM 634 C C . ASP A 1 99 ? 8.844 33.357 4.628 1.00 30.20 92 ASP A C 1
ATOM 635 O O . ASP A 1 99 ? 8.892 32.627 3.627 1.00 31.51 92 ASP A O 1
ATOM 640 N N . GLU A 1 100 ? 9.696 34.355 4.838 1.00 27.38 93 GLU A N 1
ATOM 641 C CA . GLU A 1 100 ? 10.669 34.740 3.832 1.00 25.95 93 GLU A CA 1
ATOM 642 C C . GLU A 1 100 ? 11.729 33.654 3.599 1.00 23.21 93 GLU A C 1
ATOM 643 O O . GLU A 1 100 ? 12.208 33.023 4.559 1.00 20.57 93 GLU A O 1
ATOM 649 N N . PRO A 1 101 ? 12.049 33.406 2.314 1.00 20.93 94 PRO A N 1
ATOM 650 C CA . PRO A 1 101 ? 12.997 32.354 1.979 1.00 20.16 94 PRO A CA 1
ATOM 651 C C . PRO A 1 101 ? 14.308 32.348 2.802 1.00 18.50 94 PRO A C 1
ATOM 652 O O . PRO A 1 101 ? 14.635 31.356 3.386 1.00 15.82 94 PRO A O 1
ATOM 656 N N . ALA A 1 102 ? 15.030 33.450 2.886 1.00 18.00 95 ALA A N 1
ATOM 657 C CA . ALA A 1 102 ? 16.332 33.424 3.578 1.00 17.19 95 ALA A CA 1
ATOM 658 C C . ALA A 1 102 ? 16.204 33.163 5.076 1.00 16.18 95 ALA A C 1
ATOM 659 O O . ALA A 1 102 ? 17.094 32.563 5.701 1.00 14.21 95 ALA A O 1
ATOM 661 N N . ILE A 1 103 ? 15.087 33.584 5.656 1.00 16.39 96 ILE A N 1
ATOM 662 C CA . ILE A 1 103 ? 14.817 33.337 7.087 1.00 17.05 96 ILE A CA 1
ATOM 663 C C . ILE A 1 103 ? 14.545 31.871 7.401 1.00 16.30 96 ILE A C 1
ATOM 664 O O . ILE A 1 103 ? 15.130 31.273 8.343 1.00 16.27 96 ILE A O 1
ATOM 669 N N . VAL A 1 104 ? 13.690 31.272 6.586 1.00 16.98 97 VAL A N 1
ATOM 670 C CA . VAL A 1 104 ? 13.449 29.815 6.717 1.00 16.12 97 VAL A CA 1
ATOM 671 C C . VAL A 1 104 ? 14.748 29.038 6.519 1.00 15.62 97 VAL A C 1
ATOM 672 O O . VAL A 1 104 ? 15.091 28.154 7.332 1.00 16.46 97 VAL A O 1
ATOM 676 N N . TYR A 1 105 ? 15.455 29.340 5.425 1.00 16.32 98 TYR A N 1
ATOM 677 C CA . TYR A 1 105 ? 16.688 28.649 5.110 1.00 15.89 98 TYR A CA 1
ATOM 678 C C . TYR A 1 105 ? 17.717 28.763 6.244 1.00 17.02 98 TYR A C 1
ATOM 679 O O . TYR A 1 105 ? 18.382 27.795 6.568 1.00 16.41 98 TYR A O 1
ATOM 688 N N . GLN A 1 106 ? 17.890 29.960 6.783 1.00 16.93 99 GLN A N 1
ATOM 689 C CA . GLN A 1 106 ? 18.877 30.179 7.845 1.00 18.11 99 GLN A CA 1
ATOM 690 C C . GLN A 1 106 ? 18.495 29.455 9.129 1.00 18.54 99 GLN A C 1
ATOM 691 O O . GLN A 1 106 ? 19.364 28.940 9.841 1.00 18.19 99 GLN A O 1
ATOM 697 N N . ALA A 1 107 ? 17.202 29.419 9.428 1.00 17.73 100 ALA A N 1
ATOM 698 C CA . ALA A 1 107 ? 16.710 28.689 10.594 1.00 18.65 100 ALA A CA 1
ATOM 699 C C . ALA A 1 107 ? 16.965 27.197 10.491 1.00 19.76 100 ALA A C 1
ATOM 700 O O . ALA A 1 107 ? 17.476 26.595 11.447 1.00 19.66 100 ALA A O 1
ATOM 702 N N . LEU A 1 108 ? 16.711 26.629 9.305 1.00 19.64 101 LEU A N 1
ATOM 703 C CA . LEU A 1 108 ? 16.975 25.209 9.040 1.00 20.94 101 LEU A CA 1
ATOM 704 C C . LEU A 1 108 ? 18.470 24.917 9.108 1.00 21.24 101 LEU A C 1
ATOM 705 O O . LEU A 1 108 ? 18.896 23.884 9.612 1.00 22.12 101 LEU A O 1
ATOM 710 N N . GLN A 1 109 ? 19.269 25.836 8.608 1.00 22.78 102 GLN A N 1
ATOM 711 C CA . GLN A 1 109 ? 20.713 25.767 8.763 1.00 24.09 102 GLN A CA 1
ATOM 712 C C . GLN A 1 109 ? 21.143 25.794 10.229 1.00 24.41 102 GLN A C 1
ATOM 713 O O . GLN A 1 109 ? 22.106 25.100 10.551 1.00 23.64 102 GLN A O 1
ATOM 719 N N . GLN A 1 110 ? 20.449 26.542 11.096 1.00 24.52 103 GLN A N 1
ATOM 720 C CA . GLN A 1 110 ? 20.751 26.583 12.570 1.00 26.05 103 GLN A CA 1
ATOM 721 C C . GLN A 1 110 ? 20.174 25.337 13.336 1.00 26.18 103 GLN A C 1
ATOM 722 O O . GLN A 1 110 ? 20.324 25.199 14.555 1.00 27.04 103 GLN A O 1
ATOM 728 N N . GLY A 1 111 ? 19.522 24.421 12.630 1.00 25.95 104 GLY A N 1
ATOM 729 C CA . GLY A 1 111 ? 19.131 23.152 13.204 1.00 24.62 104 GLY A CA 1
ATOM 730 C C . GLY A 1 111 ? 17.659 22.999 13.507 1.00 24.17 104 GLY A C 1
ATOM 731 O O . GLY A 1 111 ? 17.290 22.060 14.171 1.00 24.13 104 GLY A O 1
ATOM 732 N N . ALA A 1 112 ? 16.816 23.919 13.026 1.00 23.30 105 ALA A N 1
ATOM 733 C CA . ALA A 1 112 ? 15.362 23.773 13.165 1.00 22.93 105 ALA A CA 1
ATOM 734 C C . ALA A 1 112 ? 14.907 22.570 12.382 1.00 23.38 105 ALA A C 1
ATOM 735 O O . ALA A 1 112 ? 15.338 22.375 11.241 1.00 23.62 105 ALA A O 1
ATOM 737 N N . ALA A 1 113 ? 14.046 21.758 12.994 1.00 22.87 106 ALA A N 1
ATOM 738 C CA . ALA A 1 113 ? 13.528 20.549 12.357 1.00 23.44 106 ALA A CA 1
ATOM 739 C C . ALA A 1 113 ? 12.468 20.857 11.291 1.00 23.93 106 ALA A C 1
ATOM 740 O O . ALA A 1 113 ? 12.162 20.031 10.447 1.00 25.51 106 ALA A O 1
ATOM 742 N N . GLY A 1 114 ? 11.913 22.049 11.314 1.00 22.72 107 GLY A N 1
ATOM 743 C CA . GLY A 1 114 ? 10.879 22.397 10.366 1.00 22.74 107 GLY A CA 1
ATOM 744 C C . GLY A 1 114 ? 10.456 23.798 10.655 1.00 22.02 107 GLY A C 1
ATOM 745 O O . GLY A 1 114 ? 10.885 24.375 11.642 1.00 20.86 107 GLY A O 1
ATOM 746 N N . PHE A 1 115 ? 9.626 24.350 9.778 1.00 22.32 108 PHE A N 1
ATOM 747 C CA . PHE A 1 115 ? 9.254 25.743 9.807 1.00 22.94 108 PHE A CA 1
ATOM 748 C C . PHE A 1 115 ? 7.823 25.835 9.290 1.00 23.17 108 PHE A C 1
ATOM 749 O O . PHE A 1 115 ? 7.567 25.580 8.112 1.00 22.41 108 PHE A O 1
ATOM 757 N N . LEU A 1 116 ? 6.906 26.224 10.165 1.00 22.91 109 LEU A N 1
ATOM 758 C CA . LEU A 1 116 ? 5.480 26.193 9.884 1.00 23.53 109 LEU A CA 1
ATOM 759 C C . LEU A 1 116 ? 4.967 27.631 9.895 1.00 23.56 109 LEU A C 1
ATOM 760 O O . LEU A 1 116 ? 5.592 28.508 10.483 1.00 22.65 109 LEU A O 1
ATOM 765 N N . LEU A 1 117 ? 3.836 27.852 9.244 1.00 23.28 110 LEU A N 1
ATOM 766 C CA . LEU A 1 117 ? 3.195 29.157 9.216 1.00 24.15 110 LEU A CA 1
ATOM 767 C C . LEU A 1 117 ? 2.062 29.239 10.213 1.00 24.36 110 LEU A C 1
ATOM 768 O O . LEU A 1 117 ? 1.450 28.232 10.517 1.00 23.69 110 LEU A O 1
ATOM 773 N N . LYS A 1 118 ? 1.777 30.443 10.721 1.00 24.96 111 LYS A N 1
ATOM 774 C CA . LYS A 1 118 ? 0.739 30.593 11.741 1.00 26.27 111 LYS A CA 1
ATOM 775 C C . LYS A 1 118 ? -0.680 30.407 11.184 1.00 27.25 111 LYS A C 1
ATOM 776 O O . LYS A 1 118 ? -1.625 30.313 11.956 1.00 27.96 111 LYS A O 1
ATOM 782 N N . ASP A 1 119 ? -0.822 30.302 9.861 1.00 27.62 112 ASP A N 1
ATOM 783 C CA . ASP A 1 119 ? -2.127 29.984 9.269 1.00 28.55 112 ASP A CA 1
ATOM 784 C C . ASP A 1 119 ? -2.452 28.481 9.270 1.00 28.87 112 ASP A C 1
ATOM 785 O O . ASP A 1 119 ? -3.469 28.064 8.725 1.00 28.56 112 ASP A O 1
ATOM 790 N N . SER A 1 120 ? -1.599 27.676 9.891 1.00 28.57 113 SER A N 1
ATOM 791 C CA . SER A 1 120 ? -1.866 26.252 10.036 1.00 28.59 113 SER A CA 1
ATOM 792 C C . SER A 1 120 ? -3.146 25.978 10.810 1.00 28.14 113 SER A C 1
ATOM 793 O O . SER A 1 120 ? -3.505 26.707 11.731 1.00 27.88 113 SER A O 1
ATOM 796 N N . THR A 1 121 ? -3.832 24.914 10.406 1.00 27.78 114 THR A N 1
ATOM 797 C CA . THR A 1 121 ? -5.020 24.452 11.086 1.00 26.83 114 THR A CA 1
ATOM 798 C C . THR A 1 121 ? -4.685 23.633 12.319 1.00 26.50 114 THR A C 1
ATOM 799 O O . THR A 1 121 ? -3.562 23.203 12.518 1.00 25.27 114 THR A O 1
ATOM 803 N N . ARG A 1 122 ? -5.705 23.399 13.126 1.00 26.04 115 ARG A N 1
ATOM 804 C CA . ARG A 1 122 ? -5.622 22.522 14.290 1.00 26.20 115 ARG A CA 1
ATOM 805 C C . ARG A 1 122 ? -5.020 21.153 13.939 1.00 25.73 115 ARG A C 1
ATOM 806 O O . ARG A 1 122 ? -4.060 20.718 14.579 1.00 26.56 115 ARG A O 1
ATOM 814 N N . THR A 1 123 ? -5.550 20.482 12.912 1.00 25.24 116 THR A N 1
ATOM 815 C CA . THR A 1 123 ? -5.064 19.129 12.586 1.00 24.34 116 THR A CA 1
ATOM 816 C C . THR A 1 123 ? -3.672 19.191 11.940 1.00 24.27 116 THR A C 1
ATOM 817 O O . THR A 1 123 ? -2.846 18.331 12.209 1.00 23.85 116 THR A O 1
ATOM 821 N N . GLU A 1 124 ? -3.412 20.218 11.136 1.00 23.24 117 GLU A N 1
ATOM 822 C CA . GLU A 1 124 ? -2.070 20.448 10.573 1.00 24.53 117 GLU A CA 1
ATOM 823 C C . GLU A 1 124 ? -0.958 20.564 11.620 1.00 23.94 117 GLU A C 1
ATOM 824 O O . GLU A 1 124 ? 0.082 19.974 11.458 1.00 23.11 117 GLU A O 1
ATOM 830 N N . ILE A 1 125 ? -1.188 21.314 12.696 1.00 24.14 118 ILE A N 1
ATOM 831 C CA . ILE A 1 125 ? -0.173 21.473 13.752 1.00 23.93 118 ILE A CA 1
ATOM 832 C C . ILE A 1 125 ? 0.031 20.211 14.550 1.00 23.64 118 ILE A C 1
ATOM 833 O O . ILE A 1 125 ? 1.179 19.852 14.872 1.00 24.14 118 ILE A O 1
ATOM 838 N N . VAL A 1 126 ? -1.063 19.522 14.873 1.00 22.98 119 VAL A N 1
ATOM 839 C CA . VAL A 1 126 ? -0.950 18.253 15.569 1.00 23.21 119 VAL A CA 1
ATOM 840 C C . VAL A 1 126 ? -0.128 17.316 14.698 1.00 23.44 119 VAL A C 1
ATOM 841 O O . VAL A 1 126 ? 0.823 16.709 15.171 1.00 24.75 119 VAL A O 1
ATOM 845 N N . LYS A 1 127 ? -0.501 17.190 13.429 1.00 23.54 120 LYS A N 1
ATOM 846 C CA . LYS A 1 127 ? 0.212 16.296 12.535 1.00 23.65 120 LYS A CA 1
ATOM 847 C C . LYS A 1 127 ? 1.701 16.672 12.378 1.00 22.90 120 LYS A C 1
ATOM 848 O O . LYS A 1 127 ? 2.566 15.803 12.377 1.00 22.43 120 LYS A O 1
ATOM 854 N N . ALA A 1 128 ? 1.981 17.956 12.249 1.00 22.29 121 ALA A N 1
ATOM 855 C CA . ALA A 1 128 ? 3.375 18.436 12.192 1.00 23.00 121 ALA A CA 1
ATOM 856 C C . ALA A 1 128 ? 4.181 18.045 13.415 1.00 22.40 121 ALA A C 1
ATOM 857 O O . ALA A 1 128 ? 5.322 17.564 13.305 1.00 21.74 121 ALA A O 1
ATOM 859 N N . VAL A 1 129 ? 3.601 18.225 14.594 1.00 22.72 122 VAL A N 1
ATOM 860 C CA . VAL A 1 129 ? 4.277 17.851 15.837 1.00 22.61 122 VAL A CA 1
ATOM 861 C C . VAL A 1 129 ? 4.501 16.326 15.916 1.00 22.80 122 VAL A C 1
ATOM 862 O O . VAL A 1 129 ? 5.598 15.848 16.218 1.00 21.24 122 VAL A O 1
ATOM 866 N N . LEU A 1 130 ? 3.460 15.562 15.621 1.00 22.59 123 LEU A N 1
ATOM 867 C CA . LEU A 1 130 ? 3.554 14.109 15.647 1.00 23.69 123 LEU A CA 1
ATOM 868 C C . LEU A 1 130 ? 4.539 13.565 14.613 1.00 24.81 123 LEU A C 1
ATOM 869 O O . LEU A 1 130 ? 5.326 12.673 14.930 1.00 25.19 123 LEU A O 1
ATOM 874 N N . ASP A 1 131 ? 4.531 14.119 13.403 1.00 25.92 124 ASP A N 1
ATOM 875 C CA . ASP A 1 131 ? 5.453 13.681 12.338 1.00 26.75 124 ASP A CA 1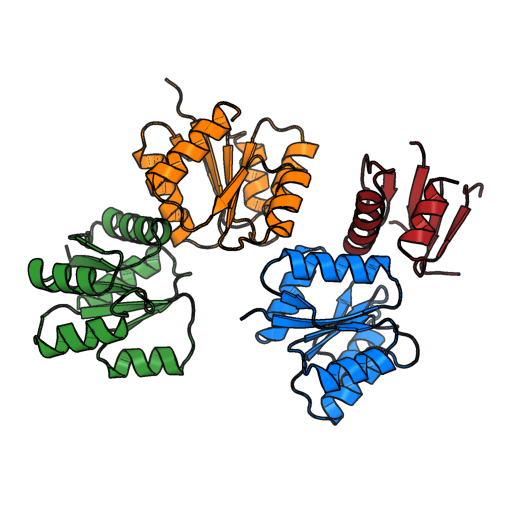
ATOM 876 C C . ASP A 1 131 ? 6.908 14.015 12.704 1.00 27.43 124 ASP A C 1
ATOM 877 O O . ASP A 1 131 ? 7.838 13.246 12.441 1.00 28.30 124 ASP A O 1
ATOM 882 N N . CYS A 1 132 ? 7.094 15.182 13.296 1.00 27.92 125 CYS A N 1
ATOM 883 C CA . CYS A 1 132 ? 8.398 15.633 13.747 1.00 28.41 125 CYS A CA 1
ATOM 884 C C . CYS A 1 132 ? 8.942 14.698 14.820 1.00 29.13 125 CYS A C 1
ATOM 885 O O . CYS A 1 132 ? 10.086 14.249 14.741 1.00 29.68 125 CYS A O 1
ATOM 888 N N . ALA A 1 133 ? 8.119 14.367 15.799 1.00 29.93 126 ALA A N 1
ATOM 889 C CA . ALA A 1 133 ? 8.511 13.420 16.842 1.00 32.11 126 ALA A CA 1
ATOM 890 C C . ALA A 1 133 ? 8.884 12.034 16.269 1.00 33.58 126 ALA A C 1
ATOM 891 O O . ALA A 1 133 ? 9.747 11.349 16.812 1.00 32.47 126 ALA A O 1
ATOM 893 N N . LYS A 1 134 ? 8.219 11.643 15.186 1.00 35.63 127 LYS A N 1
ATOM 894 C CA . LYS A 1 134 ? 8.435 10.335 14.555 1.00 37.40 127 LYS A CA 1
ATOM 895 C C . LYS A 1 134 ? 9.678 10.274 13.682 1.00 40.13 127 LYS A C 1
ATOM 896 O O . LYS A 1 134 ? 10.226 9.188 13.446 1.00 40.65 127 LYS A O 1
ATOM 902 N N . GLY A 1 135 ? 10.103 11.417 13.162 1.00 43.07 128 GLY A N 1
ATOM 903 C CA . GLY A 1 135 ? 10.932 11.403 11.939 1.00 45.81 128 GLY A CA 1
ATOM 904 C C . GLY A 1 135 ? 11.161 12.809 11.407 1.00 47.07 128 GLY A C 1
ATOM 905 O O . GLY A 1 135 ? 11.999 13.539 11.943 1.00 48.88 128 GLY A O 1
ATOM 906 N N . ARG A 1 136 ? 10.484 13.149 10.306 1.00 48.40 129 ARG A N 1
ATOM 907 C CA . ARG A 1 136 ? 10.159 14.537 9.931 1.00 48.46 129 ARG A CA 1
ATOM 908 C C . ARG A 1 136 ? 8.767 14.423 9.333 1.00 49.19 129 ARG A C 1
ATOM 909 O O . ARG A 1 136 ? 8.396 13.353 8.830 1.00 49.42 129 ARG A O 1
ATOM 917 N N . PRO B 1 13 ? -39.806 -0.347 5.302 1.00 37.19 6 PRO B N 1
ATOM 918 C CA . PRO B 1 13 ? -39.599 0.044 6.693 1.00 36.59 6 PRO B CA 1
ATOM 919 C C . PRO B 1 13 ? -38.206 0.661 6.863 1.00 36.13 6 PRO B C 1
ATOM 920 O O . PRO B 1 13 ? -37.361 0.106 7.565 1.00 36.20 6 PRO B O 1
ATOM 924 N N . GLU B 1 14 ? -38.009 1.826 6.237 1.00 35.29 7 GLU B N 1
ATOM 925 C CA . GLU B 1 14 ? -36.681 2.369 5.934 1.00 34.13 7 GLU B CA 1
ATOM 926 C C . GLU B 1 14 ? -35.651 2.253 7.064 1.00 32.40 7 GLU B C 1
ATOM 927 O O . GLU B 1 14 ? -35.886 2.644 8.207 1.00 32.98 7 GLU B O 1
ATOM 933 N N . LYS B 1 15 ? -34.493 1.720 6.705 1.00 30.17 8 LYS B N 1
ATOM 934 C CA . LYS B 1 15 ? -33.416 1.529 7.643 1.00 27.95 8 LYS B CA 1
ATOM 935 C C . LYS B 1 15 ? -32.788 2.902 7.891 1.00 25.70 8 LYS B C 1
ATOM 936 O O . LYS B 1 15 ? -32.871 3.776 7.040 1.00 25.59 8 LYS B O 1
ATOM 942 N N . VAL B 1 16 ? -32.146 3.078 9.040 1.00 23.69 9 VAL B N 1
ATOM 943 C CA . VAL B 1 16 ? -31.395 4.307 9.348 1.00 22.07 9 VAL B CA 1
ATOM 944 C C . VAL B 1 16 ? -30.234 4.361 8.364 1.00 20.93 9 VAL B C 1
ATOM 945 O O . VAL B 1 16 ? -29.535 3.364 8.197 1.00 20.00 9 VAL B O 1
ATOM 949 N N . ARG B 1 17 ? -30.007 5.509 7.753 1.00 18.22 10 ARG B N 1
ATOM 950 C CA . ARG B 1 17 ? -28.938 5.643 6.784 1.00 18.45 10 ARG B CA 1
ATOM 951 C 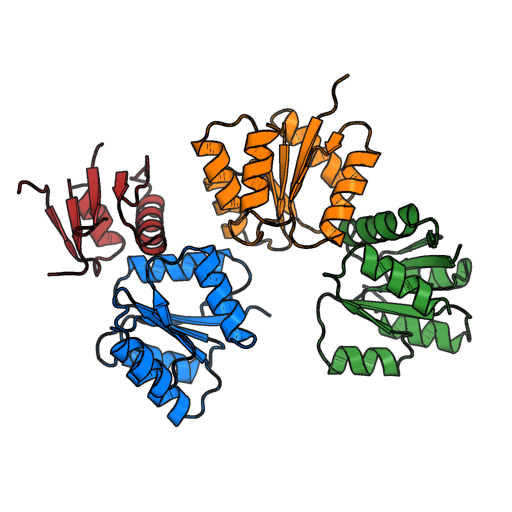C . ARG B 1 17 ? -27.711 6.201 7.466 1.00 17.53 10 ARG B C 1
ATOM 952 O O . ARG B 1 17 ? -27.797 7.188 8.195 1.00 18.38 10 ARG B O 1
ATOM 960 N N . VAL B 1 18 ? -26.560 5.587 7.263 1.00 17.16 11 VAL B N 1
ATOM 961 C CA . VAL B 1 18 ? -25.360 5.976 8.053 1.00 16.65 11 VAL B CA 1
ATOM 962 C C . VAL B 1 18 ? -24.116 6.131 7.174 1.00 16.74 11 VAL B C 1
ATOM 963 O O . VAL B 1 18 ? -23.874 5.323 6.309 1.00 16.51 11 VAL B O 1
ATOM 967 N N . VAL B 1 19 ? -23.317 7.147 7.458 1.00 16.68 12 VAL B N 1
ATOM 968 C CA . VAL B 1 19 ? -21.970 7.315 6.927 1.00 17.16 12 VAL B CA 1
ATOM 969 C C . VAL B 1 19 ? -20.996 6.958 8.055 1.00 17.02 12 VAL B C 1
ATOM 970 O O . VAL B 1 19 ? -21.210 7.378 9.203 1.00 16.12 12 VAL B O 1
ATOM 974 N N . VAL B 1 20 ? -19.990 6.120 7.728 1.00 17.34 13 VAL B N 1
ATOM 975 C CA . VAL B 1 20 ? -18.964 5.650 8.666 1.00 18.17 13 VAL B CA 1
ATOM 976 C C . VAL B 1 20 ? -17.626 6.224 8.215 1.00 19.27 13 VAL B C 1
ATOM 977 O O . VAL B 1 20 ? -17.332 6.270 7.007 1.00 18.39 13 VAL B O 1
ATOM 981 N N . GLY B 1 21 ? -16.824 6.706 9.166 1.00 18.77 14 GLY B N 1
ATOM 982 C CA . GLY B 1 21 ? -15.557 7.335 8.820 1.00 20.47 14 GLY B CA 1
ATOM 983 C C . GLY B 1 21 ? -14.493 6.948 9.824 1.00 20.91 14 GLY B C 1
ATOM 984 O O . GLY B 1 21 ? -14.722 7.079 11.016 1.00 21.81 14 GLY B O 1
ATOM 985 N N . ASP B 1 22 ? -13.353 6.479 9.332 1.00 21.15 15 ASP B N 1
ATOM 986 C CA . ASP B 1 22 ? -12.179 6.077 10.153 1.00 22.55 15 ASP B CA 1
ATOM 987 C C . ASP B 1 22 ? -11.027 5.858 9.184 1.00 22.07 15 ASP B C 1
ATOM 988 O O . ASP B 1 22 ? -11.252 5.278 8.154 1.00 19.19 15 ASP B O 1
ATOM 993 N N . ASP B 1 23 ? -9.811 6.329 9.481 1.00 24.22 16 ASP B N 1
ATOM 994 C CA . ASP B 1 23 ? -8.631 6.035 8.609 1.00 25.21 16 ASP B CA 1
ATOM 995 C C . ASP B 1 23 ? -8.009 4.639 8.900 1.00 26.09 16 ASP B C 1
ATOM 996 O O . ASP B 1 23 ? -7.036 4.196 8.279 1.00 25.63 16 ASP B O 1
ATOM 1001 N N . HIS B 1 24 ? -8.617 3.956 9.843 1.00 26.34 17 HIS B N 1
ATOM 1002 C CA . HIS B 1 24 ? -8.218 2.639 10.239 1.00 26.53 17 HIS B CA 1
ATOM 1003 C C . HIS B 1 24 ? -9.106 1.601 9.566 1.00 26.13 17 HIS B C 1
ATOM 1004 O O . HIS B 1 24 ? -10.210 1.355 10.026 1.00 25.46 17 HIS B O 1
ATOM 1011 N N . PRO B 1 25 ? -8.609 0.961 8.510 1.00 26.22 18 PRO B N 1
ATOM 1012 C CA . PRO B 1 25 ? -9.475 0.117 7.667 1.00 26.00 18 PRO B CA 1
ATOM 1013 C C . PRO B 1 25 ? -10.276 -0.950 8.430 1.00 25.25 18 PRO B C 1
ATOM 1014 O O . PRO B 1 25 ? -11.483 -1.048 8.258 1.00 25.48 18 PRO B O 1
ATOM 1018 N N . LEU B 1 26 ? -9.617 -1.709 9.293 1.00 25.84 19 LEU B N 1
ATOM 1019 C CA . LEU B 1 26 ? -10.268 -2.839 9.956 1.00 25.59 19 LEU B CA 1
ATOM 1020 C C . LEU B 1 26 ? -11.256 -2.396 11.026 1.00 25.38 19 LEU B C 1
ATOM 1021 O O . LEU B 1 26 ? -12.303 -3.017 11.175 1.00 24.60 19 LEU B O 1
ATOM 1026 N N . PHE B 1 27 ? -10.946 -1.342 11.773 1.00 25.98 20 PHE B N 1
ATOM 1027 C CA . PHE B 1 27 ? -11.941 -0.814 12.688 1.00 25.96 20 PHE B CA 1
ATOM 1028 C C . PHE B 1 27 ? -13.174 -0.342 11.930 1.00 25.33 20 PHE B C 1
ATOM 1029 O O . PHE B 1 27 ? -14.296 -0.544 12.360 1.00 24.36 20 PHE B O 1
ATOM 1037 N N . ARG B 1 28 ? -12.963 0.310 10.799 1.00 25.61 21 ARG B N 1
ATOM 1038 C CA . ARG B 1 28 ? -14.098 0.753 10.017 1.00 24.86 21 ARG B CA 1
ATOM 1039 C C . ARG B 1 28 ? -14.910 -0.451 9.524 1.00 23.66 21 ARG B C 1
ATOM 1040 O O . ARG B 1 28 ? -16.138 -0.407 9.561 1.00 23.14 21 ARG B O 1
ATOM 1048 N N . GLU B 1 29 ? -14.220 -1.514 9.082 1.00 22.71 22 GLU B N 1
ATOM 1049 C CA . GLU B 1 29 ? -14.890 -2.731 8.608 1.00 22.75 22 GLU B CA 1
ATOM 1050 C C . GLU B 1 29 ? -15.739 -3.313 9.733 1.00 21.68 22 GLU B C 1
ATOM 1051 O O . GLU B 1 29 ? -16.834 -3.794 9.494 1.00 20.98 22 GLU B O 1
ATOM 1057 N N . GLY B 1 30 ? -15.203 -3.261 10.951 1.00 21.17 23 GLY B N 1
ATOM 1058 C CA . GLY B 1 30 ? -15.901 -3.750 12.116 1.00 21.42 23 GLY B CA 1
ATOM 1059 C C . GLY B 1 30 ? -17.207 -3.024 12.322 1.00 21.66 23 GLY B C 1
ATOM 1060 O O . GLY B 1 30 ? -18.249 -3.653 12.530 1.00 21.59 23 GLY B O 1
ATOM 1061 N N . VAL B 1 31 ? -17.159 -1.691 12.255 1.00 20.79 24 VAL B N 1
ATOM 1062 C CA . VAL B 1 31 ? -18.379 -0.928 12.354 1.00 20.46 24 VAL B CA 1
ATOM 1063 C C . VAL B 1 31 ? -19.384 -1.282 11.263 1.00 20.30 24 VAL B C 1
ATOM 1064 O O . VAL B 1 31 ? -20.572 -1.403 11.530 1.00 21.01 24 VAL B O 1
ATOM 1068 N N . VAL B 1 32 ? -18.915 -1.428 10.029 1.00 19.73 25 VAL B N 1
ATOM 1069 C CA . VAL B 1 32 ? -19.804 -1.734 8.908 1.00 19.26 25 VAL B CA 1
ATOM 1070 C C . VAL B 1 32 ? -20.444 -3.113 9.115 1.00 18.86 25 VAL B C 1
ATOM 1071 O O . VAL B 1 32 ? -21.636 -3.287 8.894 1.00 19.11 25 VAL B O 1
ATOM 1075 N N . ARG B 1 33 ? -19.664 -4.063 9.598 1.00 18.93 26 ARG B N 1
ATOM 1076 C CA . ARG B 1 33 ? -20.221 -5.395 9.925 1.00 19.01 26 ARG B CA 1
ATOM 1077 C C . ARG B 1 33 ? -21.361 -5.315 10.943 1.00 19.46 26 ARG B C 1
ATOM 1078 O O . ARG B 1 33 ? -22.430 -5.881 10.719 1.00 18.96 26 ARG B O 1
ATOM 1086 N N . ALA B 1 34 ? -21.089 -4.660 12.075 1.00 18.68 27 ALA B N 1
ATOM 1087 C CA . ALA B 1 34 ? -22.076 -4.490 13.136 1.00 19.40 27 ALA B CA 1
ATOM 1088 C C . ALA B 1 34 ? -23.360 -3.873 12.605 1.00 19.75 27 ALA B C 1
ATOM 1089 O O . ALA B 1 34 ? -24.450 -4.421 12.807 1.00 18.48 27 ALA B O 1
ATOM 1091 N N . LEU B 1 35 ? -23.243 -2.753 11.898 1.00 19.54 28 LEU B N 1
ATOM 1092 C CA . LEU B 1 35 ? -24.436 -2.073 11.398 1.00 20.63 28 LEU B CA 1
ATOM 1093 C C . LEU B 1 35 ? -25.220 -2.851 10.326 1.00 21.03 28 LEU B C 1
ATOM 1094 O O . LEU B 1 35 ? -26.443 -2.955 10.417 1.00 21.05 28 LEU B O 1
ATOM 1099 N N . SER B 1 36 ? -24.508 -3.343 9.315 1.00 22.70 29 SER B N 1
ATOM 1100 C CA . SER B 1 36 ? -25.081 -4.075 8.180 1.00 24.02 29 SER B CA 1
ATOM 1101 C C . SER B 1 36 ? -25.834 -5.331 8.581 1.00 24.44 29 SER B C 1
ATOM 1102 O O . SER B 1 36 ? -26.904 -5.598 8.038 1.00 25.40 29 SER B O 1
ATOM 1105 N N . LEU B 1 37 ? -25.237 -6.086 9.503 1.00 24.09 30 LEU B N 1
ATOM 1106 C CA . LEU B 1 37 ? -25.830 -7.297 10.056 1.00 24.11 30 LEU B CA 1
ATOM 1107 C C . LEU B 1 37 ? -27.048 -7.039 10.958 1.00 23.94 30 LEU B C 1
ATOM 1108 O O . LEU B 1 37 ? -27.792 -7.978 11.265 1.00 24.13 30 LEU B O 1
ATOM 1113 N N . SER B 1 38 ? -27.277 -5.784 11.368 1.00 23.40 31 SER B N 1
ATOM 1114 C CA . SER B 1 38 ? -28.385 -5.488 12.271 1.00 22.43 31 SER B CA 1
ATOM 1115 C C . SER B 1 38 ? -29.742 -5.732 11.631 1.00 21.80 31 SER B C 1
ATOM 1116 O O . SER B 1 38 ? -30.685 -6.051 12.322 1.00 21.46 31 SER B O 1
ATOM 1119 N N . GLY B 1 39 ? -29.837 -5.513 10.329 1.00 21.56 32 GLY B N 1
ATOM 1120 C CA . GLY B 1 39 ? -31.101 -5.398 9.611 1.00 22.07 32 GLY B CA 1
ATOM 1121 C C . GLY B 1 39 ? -31.758 -4.009 9.697 1.00 22.31 32 GLY B C 1
ATOM 1122 O O . GLY B 1 39 ? -32.719 -3.729 8.998 1.00 22.98 32 GLY B O 1
ATOM 1123 N N . SER B 1 40 ? -31.240 -3.119 10.523 1.00 22.28 33 SER B N 1
ATOM 1124 C CA . SER B 1 40 ? -31.907 -1.840 10.748 1.00 21.99 33 SER B CA 1
ATOM 1125 C C . SER B 1 40 ? -31.150 -0.647 10.181 1.00 21.71 33 SER B C 1
ATOM 1126 O O . SER B 1 40 ? -31.647 0.474 10.250 1.00 21.65 33 SER B O 1
ATOM 1129 N N . VAL B 1 41 ? -29.941 -0.879 9.681 1.00 21.51 34 VAL B N 1
ATOM 1130 C CA . VAL B 1 41 ? -29.084 0.197 9.191 1.00 20.62 34 VAL B CA 1
ATOM 1131 C C . VAL B 1 41 ? -28.587 -0.021 7.771 1.00 20.66 34 VAL B C 1
ATOM 1132 O O . VAL B 1 41 ? -28.200 -1.131 7.376 1.00 19.82 34 VAL B O 1
ATOM 1136 N N . ASN B 1 42 ? -28.583 1.056 6.990 1.00 20.01 35 ASN B N 1
ATOM 1137 C CA . ASN B 1 42 ? -27.990 1.038 5.648 1.00 19.89 35 ASN B CA 1
ATOM 1138 C C . ASN B 1 42 ? -26.767 1.920 5.701 1.00 19.05 35 ASN B C 1
ATOM 1139 O O . ASN B 1 42 ? -26.900 3.120 5.964 1.00 18.00 35 ASN B O 1
ATOM 1144 N N . VAL B 1 43 ? -25.589 1.327 5.511 1.00 17.93 36 VAL B N 1
ATOM 1145 C CA . VAL B 1 43 ? -24.365 2.097 5.434 1.00 18.48 36 VAL B CA 1
ATOM 1146 C C . VAL B 1 43 ? -24.260 2.624 4.008 1.00 18.51 36 VAL B C 1
ATOM 1147 O O . VAL B 1 43 ? -24.126 1.853 3.051 1.00 19.10 36 VAL B O 1
ATOM 1151 N N . VAL B 1 44 ? -24.383 3.940 3.862 1.00 17.39 37 VAL B N 1
ATOM 1152 C CA . VAL B 1 44 ? -24.490 4.557 2.568 1.00 17.19 37 VAL B CA 1
ATOM 1153 C C . VAL B 1 44 ? -23.179 5.120 2.082 1.00 18.23 37 VAL B C 1
ATOM 1154 O O . VAL B 1 44 ? -23.055 5.424 0.915 1.00 17.65 37 VAL B O 1
ATOM 1158 N N . GLY B 1 45 ? -22.185 5.266 2.959 1.00 17.84 38 GLY B N 1
ATOM 1159 C CA . GLY B 1 45 ? -20.879 5.729 2.530 1.00 18.20 38 GLY B CA 1
ATOM 1160 C C . GLY B 1 45 ? -19.846 5.420 3.600 1.00 17.86 38 GLY B C 1
ATOM 1161 O O . GLY B 1 45 ? -20.177 5.402 4.807 1.00 16.98 38 GLY B O 1
ATOM 1162 N N . GLU B 1 46 ? -18.612 5.225 3.151 1.00 18.55 39 GLU B N 1
ATOM 1163 C CA . GLU B 1 46 ? -17.465 4.963 4.024 1.00 20.75 39 GLU B CA 1
ATOM 1164 C C . GLU B 1 46 ? -16.338 5.917 3.685 1.00 21.09 39 GLU B C 1
ATOM 1165 O O . GLU B 1 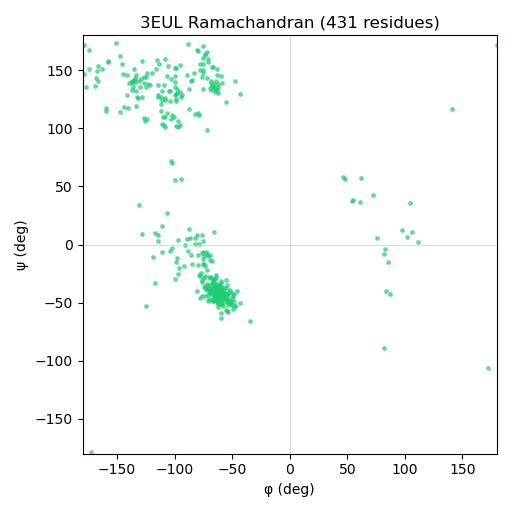46 ? -15.915 5.987 2.545 1.00 21.52 39 GLU B O 1
ATOM 1171 N N . ALA B 1 47 ? -15.830 6.625 4.685 1.00 21.38 40 ALA B N 1
ATOM 1172 C CA . ALA B 1 47 ? -14.837 7.658 4.468 1.00 22.45 40 ALA B CA 1
ATOM 1173 C C . ALA B 1 47 ? -13.589 7.290 5.219 1.00 22.84 40 ALA B C 1
ATOM 1174 O O . ALA B 1 47 ? -13.680 6.734 6.300 1.00 21.94 40 ALA B O 1
ATOM 1176 N N . ASP B 1 48 ? -12.423 7.649 4.714 1.00 23.64 41 ASP B N 1
ATOM 1177 C CA . ASP B 1 48 ? -11.233 7.373 5.513 1.00 25.16 41 ASP B CA 1
ATOM 1178 C C . ASP B 1 48 ? -10.476 8.615 5.945 1.00 24.86 41 ASP B C 1
ATOM 1179 O O . ASP B 1 48 ? -9.391 8.524 6.510 1.00 25.64 41 ASP B O 1
ATOM 1184 N N . ASP B 1 49 ? -11.081 9.772 5.730 1.00 23.93 42 ASP B N 1
ATOM 1185 C CA . ASP B 1 49 ? -10.645 10.971 6.389 1.00 23.87 42 ASP B CA 1
ATOM 1186 C C . ASP B 1 49 ? -11.817 11.929 6.577 1.00 22.91 42 ASP B C 1
ATOM 1187 O O . ASP B 1 49 ? -12.936 11.678 6.110 1.00 21.73 42 ASP B O 1
ATOM 1192 N N . GLY B 1 50 ? -11.547 13.007 7.301 1.00 21.56 43 GLY B N 1
ATOM 1193 C CA . GLY B 1 50 ? -12.573 13.922 7.760 1.00 20.64 43 GLY B CA 1
ATOM 1194 C C . GLY B 1 50 ? -13.130 14.756 6.632 1.00 19.69 43 GLY B C 1
ATOM 1195 O O . GLY B 1 50 ? -14.317 14.976 6.608 1.00 18.93 43 GLY B O 1
ATOM 1196 N N . ALA B 1 51 ? -12.305 15.207 5.676 1.00 18.37 44 ALA B N 1
ATOM 1197 C CA . ALA B 1 51 ? -12.866 16.000 4.572 1.00 18.20 44 ALA B CA 1
ATOM 1198 C C . ALA B 1 51 ? -13.823 15.160 3.724 1.00 17.24 44 ALA B C 1
ATOM 1199 O O . ALA B 1 51 ? -14.843 15.657 3.220 1.00 18.18 44 ALA B O 1
ATOM 1201 N N . ALA B 1 52 ? -13.495 13.882 3.582 1.00 17.47 45 ALA B N 1
ATOM 1202 C CA . ALA B 1 52 ? -14.334 12.947 2.846 1.00 16.87 45 ALA B CA 1
ATOM 1203 C C . ALA B 1 52 ? -15.598 12.641 3.632 1.00 15.93 45 ALA B C 1
ATOM 1204 O O . ALA B 1 52 ? -16.648 12.419 3.032 1.00 15.37 45 ALA B O 1
ATOM 1206 N N . ALA B 1 53 ? -15.482 12.547 4.959 1.00 16.24 46 ALA B N 1
ATOM 1207 C CA . ALA B 1 53 ? -16.655 12.313 5.820 1.00 16.70 46 ALA B CA 1
ATOM 1208 C C . ALA B 1 53 ? -17.666 13.449 5.690 1.00 16.06 46 ALA B C 1
ATOM 1209 O O . ALA B 1 53 ? -18.887 13.227 5.525 1.00 14.95 46 ALA B O 1
ATOM 1211 N N . LEU B 1 54 ? -17.166 14.677 5.699 1.00 15.19 47 LEU B N 1
ATOM 1212 C CA . LEU B 1 54 ? -18.060 15.800 5.541 1.00 15.89 47 LEU B CA 1
ATOM 1213 C C . LEU B 1 54 ? -18.686 15.802 4.143 1.00 16.15 47 LEU B C 1
ATOM 1214 O O . LEU B 1 54 ? -19.870 16.057 3.997 1.00 16.53 47 LEU B O 1
ATOM 1219 N N . GLU B 1 55 ? -17.915 15.503 3.106 1.00 16.64 48 GLU B N 1
ATOM 1220 C CA . GLU B 1 55 ? -18.472 15.451 1.745 1.00 16.46 48 GLU B CA 1
ATOM 1221 C C . GLU B 1 55 ? -19.565 14.396 1.603 1.00 16.29 48 GLU B C 1
ATOM 1222 O O . GLU B 1 55 ? -20.609 14.642 0.997 1.00 16.53 48 GLU B O 1
ATOM 1228 N N . LEU B 1 56 ? -19.352 13.212 2.163 1.00 17.32 49 LEU B N 1
ATOM 1229 C CA . LEU B 1 56 ? -20.376 12.157 2.098 1.00 16.28 49 LEU B CA 1
ATOM 1230 C C . LEU B 1 56 ? -21.624 12.520 2.884 1.00 16.07 49 LEU B C 1
ATOM 1231 O O . LEU B 1 56 ? -22.730 12.159 2.511 1.00 15.96 49 LEU B O 1
ATOM 1236 N N . ILE B 1 57 ? -21.446 13.227 3.988 1.00 16.29 50 ILE B N 1
ATOM 1237 C CA . ILE B 1 57 ? -22.557 13.737 4.740 1.00 15.84 50 ILE B CA 1
ATOM 1238 C C . ILE B 1 57 ? -23.337 14.737 3.901 1.00 15.62 50 ILE B C 1
ATOM 1239 O O . ILE B 1 57 ? -24.547 14.630 3.790 1.00 14.49 50 ILE B O 1
ATOM 1244 N N . LYS B 1 58 ? -22.653 15.691 3.260 1.00 15.74 51 LYS B N 1
ATOM 1245 C CA . LYS B 1 58 ? -23.354 16.613 2.374 1.00 15.48 51 LYS B CA 1
ATOM 1246 C C . LYS B 1 58 ? -24.087 15.937 1.213 1.00 14.85 51 LYS B C 1
ATOM 1247 O O . LYS B 1 58 ? -25.204 16.314 0.860 1.00 14.83 51 LYS B O 1
ATOM 1253 N N . ALA B 1 59 ? -23.469 14.923 0.644 1.00 14.77 52 ALA B N 1
ATOM 1254 C CA . ALA B 1 59 ? -24.004 14.197 -0.517 1.00 14.70 52 ALA B CA 1
ATOM 1255 C C . ALA B 1 59 ? -25.171 13.268 -0.208 1.00 14.75 52 ALA B C 1
ATOM 1256 O O . ALA B 1 59 ? -26.152 13.205 -0.948 1.00 14.67 52 ALA B O 1
ATOM 1258 N N . HIS B 1 60 ? -25.046 12.514 0.865 1.00 15.11 53 HIS B N 1
ATOM 1259 C CA . HIS B 1 60 ? -25.999 11.455 1.193 1.00 15.16 53 HIS B CA 1
ATOM 1260 C C . HIS B 1 60 ? -27.081 11.889 2.189 1.00 16.19 53 HIS B C 1
ATOM 1261 O O . HIS B 1 60 ? -28.116 11.228 2.294 1.00 17.52 53 HIS B O 1
ATOM 1268 N N . LEU B 1 61 ? -26.827 12.961 2.947 1.00 16.90 54 LEU B N 1
ATOM 1269 C CA . LEU B 1 61 ? -27.701 13.410 4.013 1.00 15.79 54 LEU B CA 1
ATOM 1270 C C . LEU B 1 61 ? -28.104 12.266 4.923 1.00 16.34 54 LEU B C 1
ATOM 1271 O O . LEU B 1 61 ? -29.301 11.968 5.057 1.00 15.13 54 LEU B O 1
ATOM 1276 N N . PRO B 1 62 ? -27.119 11.558 5.493 1.00 16.64 55 PRO B N 1
ATOM 1277 C CA . PRO B 1 62 ? -27.464 10.410 6.281 1.00 16.38 55 PRO B CA 1
ATOM 1278 C C . PRO B 1 62 ? -28.117 10.855 7.589 1.00 17.03 55 PRO B C 1
ATOM 1279 O O . PRO B 1 62 ? -27.983 12.032 8.013 1.00 18.16 55 PRO B O 1
ATOM 1283 N N . ASP B 1 63 ? -28.845 9.944 8.200 1.00 16.61 56 ASP B N 1
ATOM 1284 C CA . ASP B 1 63 ? -29.524 10.216 9.472 1.00 16.94 56 ASP B CA 1
ATOM 1285 C C . ASP B 1 63 ? -28.457 10.378 10.552 1.00 15.43 56 ASP B C 1
ATOM 1286 O O . ASP B 1 63 ? -28.571 11.240 11.449 1.00 15.03 56 ASP B O 1
ATOM 1291 N N . VAL B 1 64 ? -27.430 9.531 10.458 1.00 15.24 57 VAL B N 1
ATOM 1292 C CA . VAL B 1 64 ? -26.326 9.488 11.455 1.00 15.33 57 VAL B CA 1
ATOM 1293 C C . VAL B 1 64 ? -25.005 9.293 10.757 1.00 15.53 57 VAL B C 1
ATOM 1294 O O . VAL B 1 64 ? -24.919 8.537 9.775 1.00 15.68 57 VAL B O 1
ATOM 1298 N N . ALA B 1 65 ? -23.974 10.007 11.217 1.00 14.85 58 ALA B N 1
ATOM 1299 C CA . ALA B 1 65 ? -22.575 9.741 10.841 1.00 16.41 58 ALA B CA 1
ATOM 1300 C C . ALA B 1 65 ? -21.844 9.209 12.078 1.00 16.83 58 ALA B C 1
ATOM 1301 O O . ALA B 1 65 ? -21.895 9.850 13.133 1.00 19.84 58 ALA B O 1
ATOM 1303 N N . LEU B 1 66 ? -21.199 8.065 11.954 1.00 16.80 59 LEU B N 1
ATOM 1304 C CA . LEU B 1 66 ? -20.418 7.444 13.014 1.00 17.66 59 LEU B CA 1
ATOM 1305 C C . LEU B 1 66 ? -18.956 7.569 12.614 1.00 17.86 59 LEU B C 1
ATOM 1306 O O . LEU B 1 66 ? -18.445 6.855 11.733 1.00 16.72 59 LEU B O 1
ATOM 1311 N N . LEU B 1 67 ? -18.288 8.524 13.259 1.00 18.05 60 LEU B N 1
ATOM 1312 C CA . LEU B 1 67 ? -16.971 8.946 12.831 1.00 18.50 60 LEU B CA 1
ATOM 1313 C C . LEU B 1 67 ? -15.953 8.841 13.940 1.00 19.30 60 LEU B C 1
ATOM 1314 O O . LEU B 1 67 ? -16.260 9.101 15.109 1.00 20.24 60 LEU B O 1
ATOM 1319 N N . ASP B 1 68 ? -14.736 8.480 13.569 1.00 19.86 61 ASP B N 1
ATOM 1320 C CA . ASP B 1 68 ? -13.619 8.458 14.518 1.00 19.82 61 ASP B CA 1
ATOM 1321 C C . ASP B 1 68 ? -13.370 9.886 14.918 1.00 19.84 61 ASP B C 1
ATOM 1322 O O . ASP B 1 68 ? -13.342 10.735 14.066 1.00 19.71 61 ASP B O 1
ATOM 1327 N N . TYR B 1 69 ? -13.119 10.141 16.199 1.00 19.62 62 TYR B N 1
ATOM 1328 C CA . TYR B 1 69 ? -12.688 11.454 16.643 1.00 20.23 62 TYR B CA 1
ATOM 1329 C C . TYR B 1 69 ? -11.446 11.951 15.887 1.00 20.72 62 TYR B C 1
ATOM 1330 O O . TYR B 1 69 ? -11.434 13.083 15.447 1.00 20.24 62 TYR B O 1
ATOM 1339 N N . ARG B 1 70 ? -10.411 11.122 15.771 1.00 21.37 63 ARG B N 1
ATOM 1340 C CA . ARG B 1 70 ? -9.152 11.520 15.141 1.00 22.57 63 ARG B CA 1
ATOM 1341 C C . ARG B 1 70 ? -8.998 11.187 13.654 1.00 24.44 63 ARG B C 1
ATOM 1342 O O . ARG B 1 70 ? -7.993 10.621 13.218 1.00 25.98 63 ARG B O 1
ATOM 1350 N N . MET B 1 71 ? -9.918 11.650 12.852 1.00 25.59 64 MET B N 1
ATOM 1351 C CA . MET B 1 71 ? -9.736 11.524 11.430 1.00 26.90 64 MET B CA 1
ATOM 1352 C C . MET B 1 71 ? -8.737 12.545 10.884 1.00 25.66 64 MET B C 1
ATOM 1353 O O . MET B 1 71 ? -8.705 13.680 11.335 1.00 25.50 64 MET B O 1
ATOM 1358 N N . PRO B 1 72 ? -7.943 12.149 9.878 1.00 24.77 65 PRO B N 1
ATOM 1359 C CA . PRO B 1 72 ? -7.037 13.117 9.272 1.00 25.17 65 PRO B CA 1
ATOM 1360 C C . PRO B 1 72 ? -7.767 14.224 8.495 1.00 25.03 65 PRO B C 1
ATOM 1361 O O . PRO B 1 72 ? -8.892 14.035 8.043 1.00 25.34 65 PRO B O 1
ATOM 1365 N N . GLY B 1 73 ? -7.123 15.379 8.401 1.00 24.77 66 GLY B N 1
ATOM 1366 C CA . GLY B 1 73 ? -7.580 16.512 7.601 1.00 25.14 66 GLY B CA 1
ATOM 1367 C C . GLY B 1 73 ? -8.534 17.429 8.333 1.00 24.98 66 GLY B C 1
ATOM 1368 O O . GLY B 1 73 ? -8.406 18.672 8.293 1.00 24.60 66 GLY B O 1
ATOM 1369 N N . MET B 1 74 ? -9.454 16.794 9.046 1.00 24.59 67 MET B N 1
ATOM 1370 C CA . MET B 1 74 ? -10.524 17.463 9.757 1.00 25.00 67 MET B CA 1
ATOM 1371 C C . MET B 1 74 ? -11.000 16.461 10.809 1.00 23.78 67 MET B C 1
ATOM 1372 O O . MET B 1 74 ? -11.427 15.363 10.464 1.00 24.83 67 MET B O 1
ATOM 1377 N N . ASP B 1 75 ? -10.830 16.774 12.085 1.00 22.90 68 ASP B N 1
ATOM 1378 C CA . ASP B 1 75 ? -11.208 15.815 13.137 1.00 21.91 68 ASP B CA 1
ATOM 1379 C C . ASP B 1 75 ? -12.745 15.699 13.264 1.00 20.63 68 ASP B C 1
ATOM 1380 O O . ASP B 1 75 ? -13.488 16.525 12.713 1.00 21.15 68 ASP B O 1
ATOM 1385 N N . GLY B 1 76 ? -13.203 14.664 13.968 1.00 19.79 69 GLY B N 1
ATOM 1386 C CA . GLY B 1 76 ? -14.650 14.358 14.180 1.00 19.84 69 GLY B CA 1
ATOM 1387 C C . GLY B 1 76 ? -15.431 15.530 14.742 1.00 19.20 69 GLY B C 1
ATOM 1388 O O . GLY B 1 76 ? -16.530 15.824 14.276 1.00 19.64 69 GLY B O 1
ATOM 1389 N N . ALA B 1 77 ? -14.860 16.233 15.715 1.00 19.73 70 ALA B N 1
ATOM 1390 C CA . ALA B 1 77 ? -15.526 17.429 16.270 1.00 19.23 70 ALA B CA 1
ATOM 1391 C C . ALA B 1 77 ? -15.622 18.567 15.253 1.00 19.35 70 ALA B C 1
ATOM 1392 O O . ALA B 1 77 ? -16.644 19.244 15.213 1.00 20.03 70 ALA B O 1
ATOM 1394 N N . GLN B 1 78 ? -14.574 18.786 14.447 1.00 18.66 71 GLN B N 1
ATOM 1395 C CA . GLN B 1 78 ? -14.636 19.745 13.347 1.00 18.35 71 GLN B CA 1
ATOM 1396 C C . GLN B 1 78 ? -15.703 19.395 12.284 1.00 17.62 71 GLN B C 1
ATOM 1397 O O . GLN B 1 78 ? -16.442 20.258 11.772 1.00 14.84 71 GLN B O 1
ATOM 1403 N N . VAL B 1 79 ? -15.829 18.115 11.987 1.00 17.29 72 VAL B N 1
ATOM 1404 C CA . VAL B 1 79 ? -16.880 17.663 11.071 1.00 17.36 72 VAL B CA 1
ATOM 1405 C C . VAL B 1 79 ? -18.284 17.895 11.688 1.00 17.35 72 VAL B C 1
ATOM 1406 O O . VAL B 1 79 ? -19.172 18.375 11.013 1.00 17.78 72 VAL B O 1
ATOM 1410 N N . ALA B 1 80 ? -18.459 17.575 12.972 1.00 17.89 73 ALA B N 1
ATOM 1411 C CA . ALA B 1 80 ? -19.695 17.909 13.704 1.00 17.77 73 ALA B CA 1
ATOM 1412 C C . ALA B 1 80 ? -20.072 19.401 13.649 1.00 17.19 73 ALA B C 1
ATOM 1413 O O . ALA B 1 80 ? -21.240 19.768 13.403 1.00 17.39 73 ALA B O 1
ATOM 1415 N N . ALA B 1 81 ? -19.088 20.250 13.878 1.00 17.79 74 ALA B N 1
ATOM 1416 C CA . ALA B 1 81 ? -19.289 21.713 13.868 1.00 18.14 74 ALA B CA 1
ATOM 1417 C C . ALA B 1 81 ? -19.653 22.221 12.476 1.00 18.52 74 ALA B C 1
ATOM 1418 O O . ALA B 1 81 ? -20.466 23.135 12.332 1.00 19.06 74 ALA B O 1
ATOM 1420 N N . ALA B 1 82 ? -19.055 21.634 11.453 1.00 18.73 75 ALA B N 1
ATOM 1421 C CA . ALA B 1 82 ? -19.351 22.011 10.072 1.00 18.40 75 ALA B CA 1
ATOM 1422 C C . ALA B 1 82 ? -20.746 21.556 9.655 1.00 18.05 75 ALA B C 1
ATOM 1423 O O . ALA B 1 82 ? -21.485 22.339 9.036 1.00 18.41 75 ALA B O 1
ATOM 1425 N N . VAL B 1 83 ? -21.142 20.322 10.008 1.00 18.12 76 VAL B N 1
ATOM 1426 C CA . VAL B 1 83 ? -22.519 19.851 9.799 1.00 19.52 76 VAL B CA 1
ATOM 1427 C C . VAL B 1 83 ? -23.567 20.752 10.443 1.00 19.91 76 VAL B C 1
ATOM 1428 O O . VAL B 1 83 ? -24.647 21.030 9.854 1.00 20.18 76 VAL B O 1
ATOM 1432 N N . ARG B 1 84 ? -23.263 21.200 11.653 1.00 22.56 77 ARG B N 1
ATOM 1433 C CA . ARG B 1 84 ? -24.123 22.105 12.380 1.00 23.71 77 ARG B CA 1
ATOM 1434 C C . ARG B 1 84 ? -24.210 23.463 11.687 1.00 24.89 77 ARG B C 1
ATOM 1435 O O . ARG B 1 84 ? -25.301 24.023 11.567 1.00 26.21 77 ARG B O 1
ATOM 1443 N N . SER B 1 85 ? -23.083 24.022 11.256 1.00 25.31 78 SER B N 1
ATOM 1444 C CA . SER B 1 85 ? -23.117 25.326 10.596 1.00 25.97 78 SER B CA 1
ATOM 1445 C C . SER B 1 85 ? -23.722 25.263 9.201 1.00 26.23 78 SER B C 1
ATOM 1446 O O . SER B 1 85 ? -24.187 26.281 8.694 1.00 25.13 78 SER B O 1
ATOM 1449 N N . TYR B 1 86 ? -23.733 24.083 8.579 1.00 25.94 79 TYR B N 1
ATOM 1450 C CA . TYR B 1 86 ? -24.397 23.923 7.304 1.00 26.49 79 TYR B CA 1
ATOM 1451 C C . TYR B 1 86 ? -25.872 23.624 7.492 1.00 25.84 79 TYR B C 1
ATOM 1452 O O . TYR B 1 86 ? -26.602 23.582 6.524 1.00 26.36 79 TYR B O 1
ATOM 1461 N N . GLU B 1 87 ? -26.290 23.373 8.727 1.00 25.22 80 GLU B N 1
ATOM 1462 C CA . GLU B 1 87 ? -27.660 23.033 9.080 1.00 25.92 80 GLU B CA 1
ATOM 1463 C C . GLU B 1 87 ? -28.159 21.759 8.433 1.00 25.64 80 GLU B C 1
ATOM 1464 O O . GLU B 1 87 ? -29.329 21.658 8.088 1.00 25.24 80 GLU B O 1
ATOM 1470 N N . LEU B 1 88 ? -27.274 20.773 8.310 1.00 24.95 81 LEU B N 1
ATOM 1471 C CA . LEU B 1 88 ? -27.643 19.482 7.779 1.00 24.72 81 LEU B CA 1
ATOM 1472 C C . LEU B 1 88 ? -28.376 18.669 8.843 1.00 24.24 81 LEU B C 1
ATOM 1473 O O . LEU B 1 88 ? -28.120 18.836 10.030 1.00 24.06 81 LEU B O 1
ATOM 1478 N N . PRO B 1 89 ? -29.282 17.776 8.424 1.00 23.25 82 PRO B N 1
ATOM 1479 C CA . PRO B 1 89 ? -30.069 17.022 9.400 1.00 23.07 82 PRO B CA 1
ATOM 1480 C C . PRO B 1 89 ? -29.284 15.910 10.112 1.00 22.36 82 PRO B C 1
ATOM 1481 O O . PRO B 1 89 ? -29.764 15.327 11.095 1.00 24.08 82 PRO B O 1
ATOM 1485 N N . THR B 1 90 ? -28.086 15.632 9.641 1.00 20.05 83 THR B N 1
ATOM 1486 C CA . THR B 1 90 ? -27.288 14.523 10.158 1.00 19.70 83 THR B CA 1
ATOM 1487 C C . THR B 1 90 ? -26.797 14.756 11.591 1.00 19.99 83 THR B C 1
ATOM 1488 O O . THR B 1 90 ? -26.230 15.823 11.914 1.00 19.35 83 THR B O 1
ATOM 1492 N N . ARG B 1 91 ? -26.977 13.738 12.420 1.00 19.32 84 ARG B N 1
ATOM 1493 C CA . ARG B 1 91 ? -26.462 13.717 13.781 1.00 20.64 84 ARG B CA 1
ATOM 1494 C C . ARG B 1 91 ? -25.136 13.018 13.741 1.00 18.97 84 ARG B C 1
ATOM 1495 O O . ARG B 1 91 ? -25.023 11.926 13.179 1.00 18.64 84 ARG B O 1
ATOM 1503 N N . VAL B 1 92 ? -24.122 13.676 14.285 1.00 18.98 85 VAL B N 1
ATOM 1504 C CA . VAL B 1 92 ? -22.749 13.175 14.238 1.00 19.78 85 VAL B CA 1
ATOM 1505 C C . VAL B 1 92 ? -22.330 12.503 15.554 1.00 19.13 85 VAL B C 1
ATOM 1506 O O . VAL B 1 92 ? -22.140 13.151 16.576 1.00 19.55 85 VAL B O 1
ATOM 1510 N N . LEU B 1 93 ? -22.179 11.188 15.510 1.00 19.54 86 LEU B N 1
ATOM 1511 C CA . LEU B 1 93 ? -21.785 10.407 16.663 1.00 19.78 86 LEU B CA 1
ATOM 1512 C C . LEU B 1 93 ? -20.300 10.168 16.534 1.00 20.17 86 LEU B C 1
ATOM 1513 O O . LEU B 1 93 ? -19.828 9.761 15.465 1.00 20.98 86 LEU B O 1
ATOM 1518 N N . LEU B 1 94 ? -19.535 10.441 17.581 1.00 19.22 87 LEU B N 1
ATOM 1519 C CA . LEU B 1 94 ? -18.117 10.224 17.489 1.00 19.56 87 LEU B CA 1
ATOM 1520 C C . LEU B 1 94 ? -17.741 8.994 18.271 1.00 20.16 87 LEU B C 1
ATOM 1521 O O . LEU B 1 94 ? -18.428 8.634 19.231 1.00 20.43 87 LEU B O 1
ATOM 1526 N N . ILE B 1 95 ? -16.645 8.376 17.852 1.00 20.03 88 ILE B N 1
ATOM 1527 C CA . ILE B 1 95 ? -16.099 7.170 18.511 1.00 20.61 88 ILE B CA 1
ATOM 1528 C C . ILE B 1 95 ? -14.593 7.296 18.611 1.00 20.87 88 ILE B C 1
ATOM 1529 O O . ILE B 1 95 ? -13.960 7.792 17.687 1.00 20.09 88 ILE B O 1
ATOM 1534 N N . SER B 1 96 ? -14.003 6.865 19.721 1.00 20.55 89 SER B N 1
ATOM 1535 C CA . SER B 1 96 ? -12.559 7.061 19.906 1.00 21.94 89 SER B CA 1
ATOM 1536 C C . SER B 1 96 ? -12.006 6.225 21.049 1.00 22.09 89 SER B C 1
ATOM 1537 O O . SER B 1 96 ? -12.729 5.905 21.984 1.00 21.92 89 SER B O 1
ATOM 1540 N N . ALA B 1 97 ? -10.732 5.901 20.973 1.00 23.29 90 ALA B N 1
ATOM 1541 C CA . ALA B 1 97 ? -10.003 5.333 22.101 1.00 23.99 90 ALA B CA 1
ATOM 1542 C C . ALA B 1 97 ? -9.576 6.415 23.099 1.00 24.84 90 ALA B C 1
ATOM 1543 O O . ALA B 1 97 ? -9.080 6.077 24.174 1.00 26.37 90 ALA B O 1
ATOM 1545 N N . HIS B 1 98 ? -9.737 7.696 22.745 1.00 24.47 91 HIS B N 1
ATOM 1546 C CA . HIS B 1 98 ? -9.414 8.799 23.660 1.00 25.15 91 HIS B CA 1
ATOM 1547 C C . HIS B 1 98 ? -10.621 9.118 24.546 1.00 25.89 91 HIS B C 1
ATOM 1548 O O . HIS B 1 98 ? -11.672 9.530 24.081 1.00 26.52 91 HIS B O 1
ATOM 1555 N N . ASP B 1 99 ? -10.423 8.918 25.842 1.00 26.13 92 ASP B N 1
ATOM 1556 C CA . ASP B 1 99 ? -11.494 8.872 26.808 1.00 26.40 92 ASP B CA 1
ATOM 1557 C C . ASP B 1 99 ? -11.571 10.174 27.641 1.00 26.38 92 ASP B C 1
ATOM 1558 O O . ASP B 1 99 ? -12.505 10.363 28.441 1.00 28.40 92 ASP B O 1
ATOM 1563 N N . GLU B 1 100 ? -10.623 11.086 27.463 1.00 24.27 93 GLU B N 1
ATOM 1564 C CA . GLU B 1 100 ? -10.482 12.191 28.421 1.00 23.21 93 GLU B CA 1
ATOM 1565 C C . GLU B 1 100 ? -11.693 13.138 28.518 1.00 20.85 93 GLU B C 1
ATOM 1566 O O . GLU B 1 100 ? -12.260 13.527 27.504 1.00 19.74 93 GLU B O 1
ATOM 1572 N N . PRO B 1 101 ? -12.089 13.497 29.755 1.00 17.83 94 PRO B N 1
ATOM 1573 C CA . PRO B 1 101 ? -13.260 14.338 29.917 1.00 18.01 94 PRO B CA 1
ATOM 1574 C C . PRO B 1 101 ? -13.302 15.586 29.014 1.00 16.13 94 PRO B C 1
ATOM 1575 O O . PRO B 1 101 ? -14.361 15.921 28.475 1.00 14.49 94 PRO B O 1
ATOM 1579 N N . ALA B 1 102 ? -12.179 16.286 28.863 1.00 15.56 95 ALA B N 1
ATOM 1580 C CA . ALA B 1 102 ? -12.243 17.574 28.153 1.00 16.04 95 ALA B CA 1
ATOM 1581 C C . ALA B 1 102 ? -12.410 17.369 26.653 1.00 15.51 95 ALA B C 1
ATOM 1582 O O . ALA B 1 102 ? -13.070 18.165 25.993 1.00 15.86 95 ALA B O 1
ATOM 1584 N N . ILE B 1 103 ? -11.910 16.251 26.139 1.00 15.01 96 ILE B N 1
ATOM 1585 C CA . ILE B 1 103 ? -12.132 15.820 24.748 1.00 15.56 96 ILE B CA 1
ATOM 1586 C C . ILE B 1 103 ? -13.612 15.566 24.475 1.00 15.51 96 ILE B C 1
ATOM 1587 O O . ILE B 1 103 ? -14.195 16.129 23.540 1.00 14.54 96 ILE B O 1
ATOM 1592 N N . VAL B 1 104 ? -14.249 14.767 25.329 1.00 16.28 97 VAL B N 1
ATOM 1593 C CA . VAL B 1 104 ? -15.686 14.538 25.194 1.00 16.18 97 VAL B CA 1
ATOM 1594 C C . VAL B 1 104 ? -16.441 15.822 25.326 1.00 16.16 97 VAL B C 1
ATOM 1595 O O . VAL B 1 104 ? -17.288 16.159 24.476 1.00 15.62 97 VAL B O 1
ATOM 1599 N N . TYR B 1 105 ? -16.143 16.581 26.372 1.00 16.71 98 TYR B N 1
ATOM 1600 C CA . TYR B 1 105 ? -16.843 17.837 26.591 1.00 16.76 98 TYR B CA 1
ATOM 1601 C C . TYR B 1 105 ? -16.732 18.724 25.369 1.00 17.89 98 TYR B C 1
ATOM 1602 O O . TYR B 1 105 ? -17.723 19.354 24.973 1.00 16.12 98 TYR B O 1
ATOM 1611 N N . GLN B 1 106 ? -15.549 18.810 24.757 1.00 19.19 99 GLN B N 1
ATOM 1612 C CA . GLN B 1 106 ? -15.393 19.756 23.643 1.00 19.91 99 GLN B CA 1
ATOM 1613 C C . GLN B 1 106 ? -15.987 19.258 22.331 1.00 19.88 99 GLN B C 1
ATOM 1614 O O . GLN B 1 106 ? -16.486 20.039 21.514 1.00 18.53 99 GLN B O 1
ATOM 1620 N N . ALA B 1 107 ? -16.043 17.941 22.175 1.00 18.94 100 ALA B N 1
ATOM 1621 C CA . ALA B 1 107 ? -16.789 17.357 21.070 1.00 19.93 100 ALA B CA 1
ATOM 1622 C C . ALA B 1 107 ? -18.254 17.683 21.146 1.00 19.98 100 ALA B C 1
ATOM 1623 O O . ALA B 1 107 ? -18.862 18.027 20.125 1.00 21.13 100 ALA B O 1
ATOM 1625 N N . LEU B 1 108 ? -18.840 17.603 22.338 1.00 20.40 101 LEU B N 1
ATOM 1626 C CA . LEU B 1 108 ? -20.244 17.969 22.513 1.00 21.33 101 LEU B CA 1
ATOM 1627 C C . LEU B 1 108 ? -20.468 19.473 22.337 1.00 22.16 101 LEU B C 1
ATOM 1628 O O . LEU B 1 108 ? -21.444 19.880 21.729 1.00 22.78 101 LEU B O 1
ATOM 1633 N N . GLN B 1 109 ? -19.561 20.311 22.819 1.00 22.64 102 GLN B N 1
ATOM 1634 C CA . GLN B 1 109 ? -19.668 21.753 22.560 1.00 22.84 102 GLN B CA 1
ATOM 1635 C C . GLN B 1 109 ? -19.641 22.104 21.068 1.00 22.81 102 GLN B C 1
ATOM 1636 O O . GLN B 1 109 ? -20.244 23.090 20.644 1.00 21.66 102 GLN B O 1
ATOM 1642 N N . GLN B 1 110 ? -18.932 21.310 20.279 1.00 22.86 103 GLN B N 1
ATOM 1643 C CA . GLN B 1 110 ? -18.805 21.530 18.847 1.00 23.79 103 GLN B CA 1
ATOM 1644 C C . GLN B 1 110 ? -19.914 20.835 18.014 1.00 23.69 103 GLN B C 1
ATOM 1645 O O . GLN B 1 110 ? -19.875 20.876 16.794 1.00 25.56 103 GLN B O 1
ATOM 1651 N N . GLY B 1 111 ? -20.900 20.210 18.653 1.00 22.82 104 GLY B N 1
ATOM 1652 C CA . GLY B 1 111 ? -22.112 19.789 17.957 1.00 22.34 104 GLY B CA 1
ATOM 1653 C C . GLY B 1 111 ? -22.246 18.276 17.842 1.00 22.58 104 GLY B C 1
ATOM 1654 O O . GLY B 1 111 ? -23.213 17.777 17.275 1.00 23.12 104 GLY B O 1
ATOM 1655 N N . ALA B 1 112 ? -21.308 17.521 18.399 1.00 21.83 105 ALA B N 1
ATOM 1656 C CA . ALA B 1 112 ? -21.420 16.048 18.334 1.00 22.08 105 ALA B CA 1
ATOM 1657 C C . ALA B 1 112 ? -22.648 15.596 19.086 1.00 22.20 105 ALA B C 1
ATOM 1658 O O . ALA B 1 112 ? -22.951 16.129 20.151 1.00 21.83 105 ALA B O 1
ATOM 1660 N N . ALA B 1 113 ? -23.348 14.596 18.555 1.00 22.79 106 ALA B N 1
ATOM 1661 C CA . ALA B 1 113 ? -24.599 14.122 19.167 1.00 23.02 106 ALA B CA 1
ATOM 1662 C C . ALA B 1 113 ? -24.283 13.106 20.252 1.00 23.82 106 ALA B C 1
ATOM 1663 O O . ALA B 1 113 ? -25.114 12.814 21.104 1.00 26.31 106 ALA B O 1
ATOM 1665 N N . GLY B 1 114 ? -23.079 12.572 20.243 1.00 23.09 107 GLY B N 1
ATOM 1666 C CA . GLY B 1 114 ? -22.714 11.540 21.199 1.00 22.83 107 GLY B CA 1
ATOM 1667 C C . GLY B 1 114 ? -21.266 11.237 21.032 1.00 22.72 107 GLY B C 1
ATOM 1668 O O . GLY B 1 114 ? -20.658 11.654 20.043 1.00 21.97 107 GLY B O 1
ATOM 1669 N N . PHE B 1 115 ? -20.725 10.503 21.994 1.00 22.21 108 PHE B N 1
ATOM 1670 C CA . PHE B 1 115 ? -19.326 10.144 22.026 1.00 22.77 108 PHE B CA 1
ATOM 1671 C C . PHE B 1 115 ? -19.240 8.712 22.603 1.00 23.22 108 PHE B C 1
ATOM 1672 O O . PHE B 1 115 ? -19.637 8.476 23.736 1.00 23.22 108 PHE B O 1
ATOM 1680 N N . LEU B 1 116 ? -18.723 7.784 21.816 1.00 22.68 109 LEU B N 1
ATOM 1681 C CA . LEU B 1 116 ? -18.613 6.376 22.183 1.00 24.29 109 LEU B CA 1
ATOM 1682 C C . LEU B 1 116 ? -17.164 5.967 22.330 1.00 23.61 109 LEU B C 1
ATOM 1683 O O . LEU B 1 116 ? -16.289 6.527 21.694 1.00 21.91 109 LEU B O 1
ATOM 1688 N N . LEU B 1 117 ? -16.913 4.935 23.113 1.00 24.08 110 LEU B N 1
ATOM 1689 C CA . LEU B 1 117 ? -15.560 4.421 23.208 1.00 25.86 110 LEU B CA 1
ATOM 1690 C C . LEU B 1 117 ? -15.326 3.362 22.143 1.00 26.38 110 LEU B C 1
ATOM 1691 O O . LEU B 1 117 ? -16.208 2.565 21.832 1.00 25.05 110 LEU B O 1
ATOM 1696 N N . LYS B 1 118 ? -14.095 3.317 21.650 1.00 27.59 111 LYS B N 1
ATOM 1697 C CA . LYS B 1 118 ? -13.760 2.415 20.558 1.00 28.68 111 LYS B CA 1
ATOM 1698 C C . LYS B 1 118 ? -13.834 0.973 20.982 1.00 29.38 111 LYS B C 1
ATOM 1699 O O . LYS B 1 118 ? -13.856 0.107 20.127 1.00 30.34 111 LYS B O 1
ATOM 1705 N N . ASP B 1 119 ? -13.885 0.719 22.290 1.00 30.05 112 ASP B N 1
ATOM 1706 C CA . ASP B 1 119 ? -14.008 -0.630 22.815 1.00 30.18 112 ASP B CA 1
ATOM 1707 C C . ASP B 1 119 ? -15.458 -1.123 22.961 1.00 30.02 112 ASP B C 1
ATOM 1708 O O . ASP B 1 119 ? -15.691 -2.148 23.619 1.00 29.89 112 ASP B O 1
ATOM 1713 N N . SER B 1 120 ? -16.417 -0.417 22.351 1.00 28.11 113 SER B N 1
ATOM 1714 C CA . SER B 1 120 ? -17.829 -0.837 22.303 1.00 27.48 113 SER B CA 1
ATOM 1715 C C . SER B 1 120 ? -18.095 -2.171 21.551 1.00 27.49 113 SER B C 1
ATOM 1716 O O . SER B 1 120 ? -17.365 -2.539 20.627 1.00 26.04 113 SER B O 1
ATOM 1719 N N . THR B 1 121 ? -19.153 -2.877 21.959 1.00 26.17 114 THR B N 1
ATOM 1720 C CA . THR B 1 121 ? -19.528 -4.147 21.358 1.00 26.38 114 THR B CA 1
ATOM 1721 C C . THR B 1 121 ? -20.445 -3.948 20.177 1.00 26.50 114 THR B C 1
ATOM 1722 O O . THR B 1 121 ? -20.925 -2.850 19.929 1.00 25.94 114 THR B O 1
ATOM 1726 N N . ARG B 1 122 ? -20.718 -5.045 19.472 1.00 26.15 115 ARG B N 1
ATOM 1727 C CA . ARG B 1 122 ? -21.590 -5.032 18.314 1.00 26.39 115 ARG B CA 1
ATOM 1728 C C . ARG B 1 122 ? -22.955 -4.456 18.644 1.00 26.58 115 ARG B C 1
ATOM 1729 O O . ARG B 1 122 ? -23.390 -3.488 18.018 1.00 27.15 115 ARG B O 1
ATOM 1737 N N . THR B 1 123 ? -23.634 -5.044 19.627 1.00 26.34 116 THR B N 1
ATOM 1738 C CA . THR B 1 123 ? -24.977 -4.569 19.969 1.00 26.47 116 THR B CA 1
ATOM 1739 C C . THR B 1 123 ? -24.943 -3.151 20.556 1.00 25.57 116 THR B C 1
ATOM 1740 O O . THR B 1 123 ? -25.860 -2.386 20.302 1.00 26.79 116 THR B O 1
ATOM 1744 N N . GLU B 1 124 ? -23.889 -2.801 21.292 1.00 25.08 117 GLU B N 1
ATOM 1745 C CA . GLU B 1 124 ? -23.704 -1.434 21.831 1.00 25.71 117 GLU B CA 1
ATOM 1746 C C . GLU B 1 124 ? -23.665 -0.350 20.751 1.00 24.81 117 GLU B C 1
ATOM 1747 O O . GLU B 1 124 ? -24.166 0.784 20.944 1.00 25.24 117 GLU B O 1
ATOM 1753 N N . ILE B 1 125 ? -23.070 -0.688 19.617 1.00 24.12 118 ILE B N 1
ATOM 1754 C CA . ILE B 1 125 ? -22.912 0.275 18.531 1.00 23.78 118 ILE B CA 1
ATOM 1755 C C . ILE B 1 125 ? -24.198 0.396 17.717 1.00 23.04 118 ILE B C 1
ATOM 1756 O O . ILE B 1 125 ? -24.595 1.493 17.319 1.00 23.37 118 ILE B O 1
ATOM 1761 N N . VAL B 1 126 ? -24.859 -0.723 17.466 1.00 22.44 119 VAL B N 1
ATOM 1762 C CA . VAL B 1 126 ? -26.134 -0.682 16.788 1.00 22.44 119 VAL B CA 1
ATOM 1763 C C . VAL B 1 126 ? -27.164 0.093 17.618 1.00 22.56 119 VAL B C 1
ATOM 1764 O O . VAL B 1 126 ? -27.933 0.909 17.074 1.00 23.27 119 VAL B O 1
ATOM 1768 N N . LYS B 1 127 ? -27.153 -0.102 18.928 1.00 22.57 120 LYS B N 1
ATOM 1769 C CA . LYS B 1 127 ? -28.112 0.619 19.811 1.00 22.98 120 LYS B CA 1
ATOM 1770 C C . LYS B 1 127 ? -27.865 2.126 19.822 1.00 22.54 120 LYS B C 1
ATOM 1771 O O . LYS B 1 127 ? -28.802 2.919 19.803 1.00 23.11 120 LYS B O 1
ATOM 1777 N N . ALA B 1 128 ? -26.597 2.498 19.848 1.00 21.54 121 ALA B N 1
ATOM 1778 C CA . ALA B 1 128 ? -26.195 3.877 19.882 1.00 20.84 121 ALA B CA 1
ATOM 1779 C C . ALA B 1 128 ? -26.566 4.616 18.595 1.00 20.56 121 ALA B C 1
ATOM 1780 O O . ALA B 1 128 ? -27.086 5.734 18.665 1.00 20.21 121 ALA B O 1
ATOM 1782 N N . VAL B 1 129 ? -26.337 3.986 17.442 1.00 19.97 122 VAL B N 1
ATOM 1783 C CA . VAL B 1 129 ? -26.728 4.554 16.167 1.00 20.44 122 VAL B CA 1
ATOM 1784 C C . VAL B 1 129 ? -28.251 4.736 16.052 1.00 21.21 122 VAL B C 1
ATOM 1785 O O . VAL B 1 129 ? -28.762 5.793 15.654 1.00 21.09 122 VAL B O 1
ATOM 1789 N N . LEU B 1 130 ? -28.990 3.707 16.442 1.00 22.36 123 LEU B N 1
ATOM 1790 C CA . LEU B 1 130 ? -30.433 3.759 16.304 1.00 23.97 123 LEU B CA 1
ATOM 1791 C C . LEU B 1 130 ? -31.018 4.734 17.323 1.00 24.64 123 LEU B C 1
ATOM 1792 O O . LEU B 1 130 ? -31.933 5.502 17.012 1.00 25.95 123 LEU B O 1
ATOM 1797 N N . ASP B 1 131 ? -30.463 4.768 18.524 1.00 25.46 124 ASP B N 1
ATOM 1798 C CA . ASP B 1 131 ? -30.934 5.720 19.545 1.00 25.93 124 ASP B CA 1
ATOM 1799 C C . ASP B 1 131 ? -30.691 7.152 19.078 1.00 26.21 124 ASP B C 1
ATOM 1800 O O . ASP B 1 131 ? -31.548 8.015 19.199 1.00 25.22 124 ASP B O 1
ATOM 1805 N N . CYS B 1 132 ? -29.505 7.382 18.531 1.00 26.87 125 CYS B N 1
ATOM 1806 C CA . CYS B 1 132 ? -29.108 8.693 18.033 1.00 27.41 125 CYS B CA 1
ATOM 1807 C C . CYS B 1 132 ? -30.073 9.146 16.939 1.00 28.02 125 CYS B C 1
ATOM 1808 O O . CYS B 1 132 ? -30.553 10.270 16.947 1.00 27.80 125 CYS B O 1
ATOM 1811 N N . ALA B 1 133 ? -30.356 8.252 16.010 1.00 28.71 126 ALA B N 1
ATOM 1812 C CA . ALA B 1 133 ? -31.273 8.520 14.917 1.00 30.05 126 ALA B CA 1
ATOM 1813 C C . ALA B 1 133 ? -32.673 8.926 15.398 1.00 31.20 126 ALA B C 1
ATOM 1814 O O . ALA B 1 133 ? -33.289 9.793 14.798 1.00 30.71 126 ALA B O 1
ATOM 1816 N N . LYS B 1 134 ? -33.161 8.274 16.447 1.00 32.98 127 LYS B N 1
ATOM 1817 C CA . LYS B 1 134 ? -34.468 8.587 17.036 1.00 34.84 127 LYS B CA 1
ATOM 1818 C C . LYS B 1 134 ? -34.457 9.870 17.855 1.00 35.93 127 LYS B C 1
ATOM 1819 O O . LYS B 1 134 ? -35.505 10.296 18.359 1.00 36.32 127 LYS B O 1
ATOM 1825 N N . GLY B 1 135 ? -33.275 10.453 18.043 1.00 37.59 128 GLY B N 1
ATOM 1826 C CA . GLY B 1 135 ? -33.146 11.751 18.674 1.00 38.46 128 GLY B CA 1
ATOM 1827 C C . GLY B 1 135 ? -32.705 11.711 20.127 1.00 39.73 128 GLY B C 1
ATOM 1828 O O . GLY B 1 135 ? -32.706 12.754 20.785 1.00 39.42 128 GLY B O 1
ATOM 1829 N N . ARG B 1 136 ? -32.360 10.514 20.616 1.00 41.02 129 ARG B N 1
ATOM 1830 C CA . ARG B 1 136 ? -31.693 10.278 21.924 1.00 42.02 129 ARG B CA 1
ATOM 1831 C C . ARG B 1 136 ? -32.025 8.887 22.464 1.00 42.53 129 ARG B C 1
ATOM 1832 O O . ARG B 1 136 ? -33.100 8.342 22.191 1.00 43.44 129 ARG B O 1
ATOM 1840 N N . LYS C 1 15 ? -11.129 -24.086 2.342 1.00 42.39 8 LYS C N 1
ATOM 1841 C CA . LYS C 1 15 ? -10.974 -22.815 3.146 1.00 41.71 8 LYS C CA 1
ATOM 1842 C C . LYS C 1 15 ? -10.035 -22.983 4.335 1.00 41.92 8 LYS C C 1
ATOM 1843 O O . LYS C 1 15 ? -10.144 -23.922 5.127 1.00 41.88 8 LYS C O 1
ATOM 1849 N N . VAL C 1 16 ? -9.122 -22.030 4.469 1.00 41.65 9 VAL C N 1
ATOM 1850 C CA . VAL C 1 16 ? -8.237 -21.960 5.610 1.00 41.28 9 VAL C CA 1
ATOM 1851 C C . VAL C 1 16 ? -9.088 -21.693 6.849 1.00 41.03 9 VAL C C 1
ATOM 1852 O O . VAL C 1 16 ? -9.926 -20.796 6.848 1.00 40.58 9 VAL C O 1
ATOM 1856 N N . ARG C 1 17 ? -8.873 -22.468 7.906 1.00 40.69 10 ARG C N 1
ATOM 1857 C CA . ARG C 1 17 ? -9.666 -22.339 9.133 1.00 40.83 10 ARG C CA 1
ATOM 1858 C C . ARG C 1 17 ? -8.921 -21.532 10.193 1.00 40.39 10 ARG C C 1
ATOM 1859 O O . ARG C 1 17 ? -7.768 -21.828 10.528 1.00 40.52 10 ARG C O 1
ATOM 1867 N N . VAL C 1 18 ? -9.584 -20.515 10.739 1.00 39.88 11 VAL C N 1
ATOM 1868 C CA . VAL C 1 18 ? -8.904 -19.512 11.541 1.00 39.89 11 VAL C CA 1
ATOM 1869 C C . VAL C 1 18 ? -9.602 -19.277 12.856 1.00 39.69 11 VAL C C 1
ATOM 1870 O O . VAL C 1 18 ? -10.819 -19.162 12.923 1.00 40.31 11 VAL C O 1
ATOM 1874 N N . VAL C 1 19 ? -8.812 -19.201 13.912 1.00 39.94 12 VAL C N 1
ATOM 1875 C CA . VAL C 1 19 ? -9.264 -18.613 15.160 1.00 39.90 12 VAL C CA 1
ATOM 1876 C C . VAL C 1 19 ? -8.733 -17.188 15.220 1.00 39.72 12 VAL C C 1
ATOM 1877 O O . VAL C 1 19 ? -7.569 -16.933 14.899 1.00 40.45 12 VAL C O 1
ATOM 1881 N N . VAL C 1 20 ? -9.607 -16.271 15.615 1.00 39.24 13 VAL C N 1
ATOM 1882 C CA . VAL C 1 20 ? -9.255 -14.885 15.828 1.00 39.70 13 VAL C CA 1
ATOM 1883 C C . VAL C 1 20 ? -9.262 -14.599 17.327 1.00 39.84 13 VAL C C 1
ATOM 1884 O O . VAL C 1 20 ? -10.261 -14.856 18.004 1.00 39.89 13 VAL C O 1
ATOM 1888 N N . GLY C 1 21 ? -8.144 -14.065 17.822 1.00 40.15 14 GLY C N 1
ATOM 1889 C CA . GLY C 1 21 ? -7.996 -13.629 19.211 1.00 40.26 14 GLY C CA 1
ATOM 1890 C C . GLY C 1 21 ? -7.802 -12.115 19.286 1.00 40.64 14 GLY C C 1
ATOM 1891 O O . GLY C 1 21 ? -6.940 -11.543 18.598 1.00 40.82 14 GLY C O 1
ATOM 1892 N N . ASP C 1 22 ? -8.621 -11.452 20.088 1.00 40.62 15 ASP C N 1
ATOM 1893 C CA . ASP C 1 22 ? -8.457 -10.023 20.305 1.00 40.58 15 ASP C CA 1
ATOM 1894 C C . ASP C 1 22 ? -9.462 -9.528 21.319 1.00 40.44 15 ASP C C 1
ATOM 1895 O O . ASP C 1 22 ? -10.628 -9.875 21.244 1.00 42.17 15 ASP C O 1
ATOM 1900 N N . ASP C 1 23 ? -9.004 -8.707 22.250 1.00 39.87 16 ASP C N 1
ATOM 1901 C CA . ASP C 1 23 ? -9.843 -8.162 23.318 1.00 38.86 16 ASP C CA 1
ATOM 1902 C C . ASP C 1 23 ? -10.565 -6.866 22.905 1.00 37.68 16 ASP C C 1
ATOM 1903 O O . ASP C 1 23 ? -11.236 -6.238 23.715 1.00 37.59 16 ASP C O 1
ATOM 1908 N N . HIS C 1 24 ? -10.433 -6.481 21.644 1.00 36.23 17 HIS C N 1
ATOM 1909 C CA . HIS C 1 24 ? -11.138 -5.319 21.099 1.00 35.03 17 HIS C CA 1
ATOM 1910 C C . HIS C 1 24 ? -12.253 -5.807 20.148 1.00 33.58 17 HIS C C 1
ATOM 1911 O O . HIS C 1 24 ? -11.942 -6.343 19.067 1.00 33.24 17 HIS C O 1
ATOM 1918 N N . PRO C 1 25 ? -13.537 -5.649 20.549 1.00 31.40 18 PRO C N 1
ATOM 1919 C CA . PRO C 1 25 ? -14.640 -6.260 19.813 1.00 31.06 18 PRO C CA 1
ATOM 1920 C C . PRO C 1 25 ? -14.764 -5.800 18.370 1.00 30.35 18 PRO C C 1
ATOM 1921 O O . PRO C 1 25 ? -14.924 -6.622 17.467 1.00 28.30 18 PRO C O 1
ATOM 1925 N N . LEU C 1 26 ? -14.688 -4.494 18.126 1.00 28.80 19 LEU C N 1
ATOM 1926 C CA . LEU C 1 26 ? -14.910 -4.010 16.755 1.00 29.34 19 LEU C CA 1
ATOM 1927 C C . LEU C 1 26 ? -13.712 -4.263 15.862 1.00 29.66 19 LEU C C 1
ATOM 1928 O O . LEU C 1 26 ? -13.855 -4.479 14.650 1.00 29.87 19 LEU C O 1
ATOM 1933 N N . PHE C 1 27 ? -12.513 -4.218 16.427 1.00 31.44 20 PHE C N 1
ATOM 1934 C CA . PHE C 1 27 ? -11.376 -4.560 15.608 1.00 32.55 20 PHE C CA 1
ATOM 1935 C C . PHE C 1 27 ? -11.517 -6.017 15.216 1.00 31.76 20 PHE C C 1
ATOM 1936 O O . PHE C 1 27 ? -11.321 -6.364 14.072 1.00 31.74 20 PHE C O 1
ATOM 1944 N N . ARG C 1 28 ? -11.864 -6.858 16.179 1.00 32.37 21 ARG C N 1
ATOM 1945 C CA . ARG C 1 28 ? -12.105 -8.281 15.913 1.00 32.58 21 ARG C CA 1
ATOM 1946 C C . ARG C 1 28 ? -13.219 -8.517 14.890 1.00 31.82 21 ARG C C 1
ATOM 1947 O O . ARG C 1 28 ? -13.030 -9.293 13.972 1.00 31.23 21 ARG C O 1
ATOM 1955 N N . GLU C 1 29 ? -14.374 -7.856 15.051 1.00 31.80 22 GLU C N 1
ATOM 1956 C CA . GLU C 1 29 ? -15.444 -7.899 14.021 1.00 31.60 22 GLU C CA 1
ATOM 1957 C C . GLU C 1 29 ? -14.916 -7.548 12.604 1.00 31.01 22 GLU C C 1
ATOM 1958 O O . GLU C 1 29 ? -15.319 -8.153 11.616 1.00 29.38 22 GLU C O 1
ATOM 1964 N N . GLY C 1 30 ? -14.018 -6.571 12.515 1.00 30.99 23 GLY C N 1
ATOM 1965 C CA . GLY C 1 30 ? -13.475 -6.126 11.225 1.00 31.33 23 GLY C CA 1
ATOM 1966 C C . GLY C 1 30 ? -12.611 -7.191 10.560 1.00 31.23 23 GLY C C 1
ATOM 1967 O O . GLY C 1 30 ? -12.664 -7.379 9.336 1.00 31.36 23 GLY C O 1
ATOM 1968 N N . VAL C 1 31 ? -11.806 -7.865 11.375 1.00 30.86 24 VAL C N 1
ATOM 1969 C CA . VAL C 1 31 ? -11.031 -9.018 10.924 1.00 30.79 24 VAL C CA 1
ATOM 1970 C C . VAL C 1 31 ? -11.956 -10.114 10.417 1.00 30.95 24 VAL C C 1
ATOM 1971 O O . VAL C 1 31 ? -11.725 -10.667 9.328 1.00 30.93 24 VAL C O 1
ATOM 1975 N N . VAL C 1 32 ? -13.039 -10.382 11.150 1.00 30.35 25 VAL C N 1
ATOM 1976 C CA . VAL C 1 32 ? -13.976 -11.439 10.780 1.00 30.18 25 VAL C CA 1
ATOM 1977 C C . VAL C 1 32 ? -14.720 -11.079 9.515 1.00 30.50 25 VAL C C 1
ATOM 1978 O O . VAL C 1 32 ? -14.958 -11.938 8.664 1.00 29.73 25 VAL C O 1
ATOM 1982 N N . ARG C 1 33 ? -15.077 -9.807 9.345 1.00 29.94 26 ARG C N 1
ATOM 1983 C CA . ARG C 1 33 ? -15.679 -9.404 8.088 1.00 30.48 26 ARG C CA 1
ATOM 1984 C C . ARG C 1 33 ? -14.712 -9.607 6.925 1.00 30.54 26 ARG C C 1
ATOM 1985 O O . ARG C 1 33 ? -15.121 -10.100 5.863 1.00 30.81 26 ARG C O 1
ATOM 1993 N N . ALA C 1 34 ? -13.455 -9.184 7.111 1.00 30.98 27 ALA C N 1
ATOM 1994 C CA . ALA C 1 34 ? -12.399 -9.305 6.072 1.00 31.16 27 ALA C CA 1
ATOM 1995 C C . ALA C 1 34 ? -12.150 -10.745 5.642 1.00 31.29 27 ALA C C 1
ATOM 1996 O O . ALA C 1 34 ? -12.064 -11.055 4.432 1.00 31.26 27 ALA C O 1
ATOM 1998 N N . LEU C 1 35 ? -12.061 -11.637 6.619 1.00 30.56 28 LEU C N 1
ATOM 1999 C CA . LEU C 1 35 ? -11.783 -13.027 6.350 1.00 31.49 28 LEU C CA 1
ATOM 2000 C C . LEU C 1 35 ? -12.977 -13.790 5.819 1.00 31.93 28 LEU C C 1
ATOM 2001 O O . LEU C 1 35 ? -12.836 -14.592 4.883 1.00 32.52 28 LEU C O 1
ATOM 2006 N N . SER C 1 36 ? -14.131 -13.581 6.434 1.00 32.40 29 SER C N 1
ATOM 2007 C CA . SER C 1 36 ? -15.332 -14.317 6.090 1.00 32.80 29 SER C CA 1
ATOM 2008 C C . SER C 1 36 ? -15.868 -13.942 4.714 1.00 32.97 29 SER C C 1
ATOM 2009 O O . SER C 1 36 ? -16.515 -14.757 4.075 1.00 31.48 29 SER C O 1
ATOM 2012 N N . LEU C 1 37 ? -15.627 -12.705 4.278 1.00 33.00 30 LEU C N 1
ATOM 2013 C CA . LEU C 1 37 ? -16.031 -12.274 2.936 1.00 33.43 30 LEU C CA 1
ATOM 2014 C C . LEU C 1 37 ? -14.953 -12.558 1.864 1.00 33.48 30 LEU C C 1
ATOM 2015 O O . LEU C 1 37 ? -15.207 -12.354 0.681 1.00 33.46 30 LEU C O 1
ATOM 2020 N N . SER C 1 38 ? -13.787 -13.033 2.281 1.00 33.29 31 SER C N 1
ATOM 2021 C CA . SER C 1 38 ? -12.681 -13.406 1.369 1.00 33.54 31 SER C CA 1
ATOM 2022 C C . SER C 1 38 ? -13.064 -14.516 0.409 1.00 33.63 31 SER C C 1
ATOM 2023 O O . SER C 1 38 ? -12.596 -14.560 -0.722 1.00 33.53 31 SER C O 1
ATOM 2026 N N . GLY C 1 39 ? -13.893 -15.430 0.890 1.00 34.72 32 GLY C N 1
ATOM 2027 C CA . GLY C 1 39 ? -14.224 -16.640 0.169 1.00 35.27 32 GLY C CA 1
ATOM 2028 C C . GLY C 1 39 ? -13.101 -17.654 0.222 1.00 35.90 32 GLY C C 1
ATOM 2029 O O . GLY C 1 39 ? -13.194 -18.684 -0.415 1.00 35.74 32 GLY C O 1
ATOM 2030 N N . SER C 1 40 ? -12.053 -17.347 1.000 1.00 36.65 33 SER C N 1
ATOM 2031 C CA . SER C 1 40 ? -10.842 -18.151 1.140 1.00 37.52 33 SER C CA 1
ATOM 2032 C C . SER C 1 40 ? -10.623 -18.621 2.577 1.00 37.70 33 SER C C 1
ATOM 2033 O O . SER C 1 40 ? -9.754 -19.449 2.815 1.00 37.88 33 SER C O 1
ATOM 2036 N N . VAL C 1 41 ? -11.391 -18.077 3.529 1.00 38.61 34 VAL C N 1
ATOM 2037 C CA . VAL C 1 41 ? -11.172 -18.317 4.966 1.00 39.31 34 VAL C CA 1
ATOM 2038 C C . VAL C 1 41 ? -12.481 -18.658 5.701 1.00 39.90 34 VAL C C 1
ATOM 2039 O O . VAL C 1 41 ? -13.559 -18.176 5.363 1.00 39.54 34 VAL C O 1
ATOM 2043 N N . ASN C 1 42 ? -12.340 -19.518 6.700 1.00 40.71 35 ASN C N 1
ATOM 2044 C CA . ASN C 1 42 ? -13.422 -19.999 7.535 1.00 40.49 35 ASN C CA 1
ATOM 2045 C C . ASN C 1 42 ? -13.059 -19.699 9.019 1.00 40.43 35 ASN C C 1
ATOM 2046 O O . ASN C 1 42 ? -12.154 -20.318 9.598 1.00 39.53 35 ASN C O 1
ATOM 2051 N N . VAL C 1 43 ? -13.734 -18.724 9.625 1.00 39.84 36 VAL C N 1
ATOM 2052 C CA . VAL C 1 43 ? -13.452 -18.356 11.017 1.00 40.13 36 VAL C CA 1
ATOM 2053 C C . VAL C 1 43 ? -14.147 -19.378 11.891 1.00 40.06 36 VAL C C 1
ATOM 2054 O O . VAL C 1 43 ? -15.358 -19.453 11.887 1.00 40.54 36 VAL C O 1
ATOM 2058 N N . VAL C 1 44 ? -13.385 -20.191 12.613 1.00 40.55 37 VAL C N 1
ATOM 2059 C CA . VAL C 1 44 ? -13.979 -21.281 13.400 1.00 40.28 37 VAL C CA 1
ATOM 2060 C C . VAL C 1 44 ? -14.086 -20.982 14.891 1.00 40.49 37 VAL C C 1
ATOM 2061 O O . VAL C 1 44 ? -14.576 -21.796 15.654 1.00 41.65 37 VAL C O 1
ATOM 2065 N N . GLY C 1 45 ? -13.600 -19.832 15.321 1.00 40.03 38 GLY C N 1
ATOM 2066 C CA . GLY C 1 45 ? -13.705 -19.443 16.715 1.00 40.24 38 GLY C CA 1
ATOM 2067 C C . GLY C 1 45 ? -13.199 -18.024 16.891 1.00 40.36 38 GLY C C 1
ATOM 2068 O O . GLY C 1 45 ? -12.366 -17.572 16.121 1.00 39.51 38 GLY C O 1
ATOM 2069 N N . GLU C 1 46 ? -13.738 -17.328 17.887 1.00 40.99 39 GLU C N 1
ATOM 2070 C CA . GLU C 1 46 ? -13.323 -15.980 18.241 1.00 41.70 39 GLU C CA 1
ATOM 2071 C C . GLU C 1 46 ? -13.116 -15.889 19.744 1.00 41.94 39 GLU C C 1
ATOM 2072 O O . GLU C 1 46 ? -14.019 -16.221 20.521 1.00 41.87 39 GLU C O 1
ATOM 2078 N N . ALA C 1 47 ? -11.951 -15.412 20.160 1.00 42.22 40 ALA C N 1
ATOM 2079 C CA . ALA C 1 47 ? -11.643 -15.338 21.586 1.00 42.54 40 ALA C CA 1
ATOM 2080 C C . ALA C 1 47 ? -11.274 -13.913 21.972 1.00 42.83 40 ALA C C 1
ATOM 2081 O O . ALA C 1 47 ? -10.721 -13.172 21.161 1.00 43.36 40 ALA C O 1
ATOM 2083 N N . ASP C 1 48 ? -11.596 -13.514 23.196 1.00 43.41 41 ASP C N 1
ATOM 2084 C CA . ASP C 1 48 ? -11.190 -12.194 23.668 1.00 43.95 41 ASP C CA 1
ATOM 2085 C C . ASP C 1 48 ? -10.133 -12.250 24.772 1.00 44.21 41 ASP C C 1
ATOM 2086 O O . ASP C 1 48 ? -9.898 -11.264 25.468 1.00 44.64 41 ASP C O 1
ATOM 2091 N N . ASP C 1 49 ? -9.494 -13.409 24.923 1.00 44.20 42 ASP C N 1
ATOM 2092 C CA . ASP C 1 49 ? -8.351 -13.553 25.816 1.00 44.30 42 ASP C CA 1
ATOM 2093 C C . ASP C 1 49 ? -7.524 -14.758 25.386 1.00 44.16 42 ASP C C 1
ATOM 2094 O O . ASP C 1 49 ? -8.029 -15.659 24.719 1.00 44.21 42 ASP C O 1
ATOM 2099 N N . GLY C 1 50 ? -6.251 -14.762 25.765 1.00 44.12 43 GLY C N 1
ATOM 2100 C CA . GLY C 1 50 ? -5.307 -15.768 25.284 1.00 43.88 43 GLY C CA 1
ATOM 2101 C C . GLY C 1 50 ? -5.615 -17.184 25.713 1.00 43.86 43 GLY C C 1
ATOM 2102 O O . GLY C 1 50 ? -5.379 -18.123 24.954 1.00 43.77 43 GLY C O 1
ATOM 2103 N N . ALA C 1 51 ? -6.127 -17.345 26.932 1.00 43.84 44 ALA C N 1
ATOM 2104 C CA . ALA C 1 51 ? -6.493 -18.669 27.441 1.00 43.71 44 ALA C CA 1
ATOM 2105 C C . ALA C 1 51 ? -7.628 -19.267 26.614 1.00 43.57 44 ALA C C 1
ATOM 2106 O O . ALA C 1 51 ? -7.546 -20.427 26.197 1.00 43.75 44 ALA C O 1
ATOM 2108 N N . ALA C 1 52 ? -8.672 -18.471 26.374 1.00 43.30 45 ALA C N 1
ATOM 2109 C CA . ALA C 1 52 ? -9.767 -18.847 25.470 1.00 43.15 45 ALA C CA 1
ATOM 2110 C C . ALA C 1 52 ? -9.252 -19.133 24.065 1.00 42.99 45 ALA C C 1
ATOM 2111 O O . ALA C 1 52 ? -9.643 -20.117 23.434 1.00 43.50 45 ALA C O 1
ATOM 2113 N N . ALA C 1 53 ? -8.393 -18.244 23.577 1.00 42.78 46 ALA C N 1
ATOM 2114 C CA . ALA C 1 53 ? -7.749 -18.393 22.282 1.00 42.50 46 ALA C CA 1
ATOM 2115 C C . ALA C 1 53 ? -7.068 -19.745 22.178 1.00 42.07 46 ALA C C 1
ATOM 2116 O O . ALA C 1 53 ? -7.265 -20.474 21.204 1.00 41.73 46 ALA C O 1
ATOM 2118 N N . LEU C 1 54 ? -6.264 -20.080 23.190 1.00 42.22 47 LEU C N 1
ATOM 2119 C CA . LEU C 1 54 ? -5.613 -21.382 23.225 1.00 42.10 47 LEU C CA 1
ATOM 2120 C C . LEU C 1 54 ? -6.681 -22.473 23.308 1.00 42.03 47 LEU C C 1
ATOM 2121 O O . LEU C 1 54 ? -6.674 -23.446 22.490 1.00 42.16 47 LEU C O 1
ATOM 2126 N N . GLU C 1 55 ? -7.630 -22.292 24.241 1.00 42.26 48 GLU C N 1
ATOM 2127 C CA . GLU C 1 55 ? -8.744 -23.247 24.409 1.00 42.36 48 GLU C CA 1
ATOM 2128 C C . GLU C 1 55 ? -9.417 -23.551 23.078 1.00 42.30 48 GLU C C 1
ATOM 2129 O O . GLU C 1 55 ? -9.719 -24.708 22.773 1.00 41.85 48 GLU C O 1
ATOM 2135 N N . LEU C 1 56 ? -9.658 -22.504 22.287 1.00 42.27 49 LEU C N 1
ATOM 2136 C CA . LEU C 1 56 ? -10.260 -22.666 20.968 1.00 42.07 49 LEU C CA 1
ATOM 2137 C C . LEU C 1 56 ? -9.326 -23.329 19.968 1.00 41.98 49 LEU C C 1
ATOM 2138 O O . LEU C 1 56 ? -9.777 -24.114 19.131 1.00 41.90 49 LEU C O 1
ATOM 2143 N N . ILE C 1 57 ? -8.046 -22.962 20.018 1.00 42.00 50 ILE C N 1
ATOM 2144 C CA . ILE C 1 57 ? -7.041 -23.552 19.135 1.00 41.91 50 ILE C CA 1
ATOM 2145 C C . ILE C 1 57 ? -6.886 -25.054 19.428 1.00 41.73 50 ILE C C 1
ATOM 2146 O O . ILE C 1 57 ? -6.812 -25.863 18.495 1.00 41.50 50 ILE C O 1
ATOM 2151 N N . LYS C 1 58 ? -6.864 -25.413 20.716 1.00 41.86 51 LYS C N 1
ATOM 2152 C CA . LYS C 1 58 ? -6.836 -26.822 21.128 1.00 41.64 51 LYS C CA 1
ATOM 2153 C C . LYS C 1 58 ? -8.101 -27.552 20.654 1.00 41.40 51 LYS C C 1
ATOM 2154 O O . LYS C 1 58 ? -8.018 -28.646 20.059 1.00 41.35 51 LYS C O 1
ATOM 2160 N N . ALA C 1 59 ? -9.269 -26.929 20.872 1.00 41.22 52 ALA C N 1
ATOM 2161 C CA . ALA C 1 59 ? -10.537 -27.584 20.536 1.00 41.24 52 ALA C CA 1
ATOM 2162 C C . ALA C 1 59 ? -10.750 -27.750 19.035 1.00 41.08 52 ALA C C 1
ATOM 2163 O O . ALA C 1 59 ? -11.205 -28.810 18.580 1.00 41.53 52 ALA C O 1
ATOM 2165 N N . HIS C 1 60 ? -10.412 -26.716 18.272 1.00 40.87 53 HIS C N 1
ATOM 2166 C CA . HIS C 1 60 ? -10.765 -26.651 16.866 1.00 40.98 53 HIS C CA 1
ATOM 2167 C C . HIS C 1 60 ? -9.630 -27.049 15.913 1.00 40.17 53 HIS C C 1
ATOM 2168 O O . HIS C 1 60 ? -9.897 -27.501 14.782 1.00 39.87 53 HIS C O 1
ATOM 2175 N N . LEU C 1 61 ? -8.376 -26.809 16.337 1.00 40.30 54 LEU C N 1
ATOM 2176 C CA . LEU C 1 61 ? -7.226 -27.198 15.505 1.00 40.46 54 LEU C CA 1
ATOM 2177 C C . LEU C 1 61 ? -7.261 -26.453 14.155 1.00 40.41 54 LEU C C 1
ATOM 2178 O O . LEU C 1 61 ? -7.282 -27.069 13.089 1.00 40.36 54 LEU C O 1
ATOM 2183 N N . PRO C 1 62 ? -7.275 -25.110 14.204 1.00 40.91 55 PRO C N 1
ATOM 2184 C CA . PRO C 1 62 ? -7.321 -24.264 13.001 1.00 40.36 55 PRO C CA 1
ATOM 2185 C C . PRO C 1 62 ? -5.958 -24.220 12.302 1.00 40.26 55 PRO C C 1
ATOM 2186 O O . PRO C 1 62 ? -4.950 -24.533 12.923 1.00 39.45 55 PRO C O 1
ATOM 2190 N N . ASP C 1 63 ? -5.930 -23.851 11.027 1.00 39.67 56 ASP C N 1
ATOM 2191 C CA . ASP C 1 63 ? -4.670 -23.734 10.292 1.00 39.86 56 ASP C CA 1
ATOM 2192 C C . ASP C 1 63 ? -3.860 -22.523 10.751 1.00 39.87 56 ASP C C 1
ATOM 2193 O O . ASP C 1 63 ? -2.626 -22.568 10.784 1.00 38.81 56 ASP C O 1
ATOM 2198 N N . VAL C 1 64 ? -4.565 -21.437 11.085 1.00 39.96 57 VAL C N 1
ATOM 2199 C CA . VAL C 1 64 ? -3.951 -20.166 11.475 1.00 40.53 57 VAL C CA 1
ATOM 2200 C C . VAL C 1 64 ? -4.655 -19.625 12.707 1.00 40.93 57 VAL C C 1
ATOM 2201 O O . VAL C 1 64 ? -5.867 -19.751 12.847 1.00 41.58 57 VAL C O 1
ATOM 2205 N N . ALA C 1 65 ? -3.879 -19.040 13.601 1.00 41.52 58 ALA C N 1
ATOM 2206 C CA . ALA C 1 65 ? -4.389 -18.227 14.693 1.00 41.87 58 ALA C CA 1
ATOM 2207 C C . ALA C 1 65 ? -3.970 -16.805 14.377 1.00 42.11 58 ALA C C 1
ATOM 2208 O O . ALA C 1 65 ? -2.792 -16.548 14.158 1.00 42.66 58 ALA C O 1
ATOM 2210 N N . LEU C 1 66 ? -4.926 -15.891 14.315 1.00 42.70 59 LEU C N 1
ATOM 2211 C CA . LEU C 1 66 ? -4.610 -14.471 14.122 1.00 42.96 59 LEU C CA 1
ATOM 2212 C C . LEU C 1 66 ? -4.957 -13.817 15.428 1.00 42.96 59 LEU C C 1
ATOM 2213 O O . LEU C 1 66 ? -6.119 -13.643 15.732 1.00 42.30 59 LEU C O 1
ATOM 2218 N N . LEU C 1 67 ? -3.927 -13.494 16.211 1.00 44.01 60 LEU C N 1
ATOM 2219 C CA . LEU C 1 67 ? -4.086 -13.075 17.587 1.00 44.75 60 LEU C CA 1
ATOM 2220 C C . LEU C 1 67 ? -3.381 -11.760 17.801 1.00 45.42 60 LEU C C 1
ATOM 2221 O O . LEU C 1 67 ? -2.313 -11.513 17.222 1.00 45.37 60 LEU C O 1
ATOM 2226 N N . ASP C 1 68 ? -3.990 -10.934 18.648 1.00 46.11 61 ASP C N 1
ATOM 2227 C CA . ASP C 1 68 ? -3.433 -9.673 19.062 1.00 46.71 61 ASP C CA 1
ATOM 2228 C C . ASP C 1 68 ? -2.207 -9.929 19.928 1.00 47.30 61 ASP C C 1
ATOM 2229 O O . ASP C 1 68 ? -2.211 -10.853 20.740 1.00 47.48 61 ASP C O 1
ATOM 2234 N N . TYR C 1 69 ? -1.164 -9.115 19.752 1.00 48.17 62 TYR C N 1
ATOM 2235 C CA . TYR C 1 69 ? 0.076 -9.264 20.534 1.00 48.64 62 TYR C CA 1
ATOM 2236 C C . TYR C 1 69 ? -0.183 -9.182 22.036 1.00 48.97 62 TYR C C 1
ATOM 2237 O O . TYR C 1 69 ? 0.318 -10.012 22.798 1.00 48.87 62 TYR C O 1
ATOM 2246 N N . ARG C 1 70 ? -0.972 -8.193 22.449 1.00 49.45 63 ARG C N 1
ATOM 2247 C CA . ARG C 1 70 ? -1.241 -7.969 23.868 1.00 50.10 63 ARG C CA 1
ATOM 2248 C C . ARG C 1 70 ? -2.628 -8.485 24.249 1.00 50.23 63 ARG C C 1
ATOM 2249 O O . ARG C 1 70 ? -3.541 -7.702 24.502 1.00 50.64 63 ARG C O 1
ATOM 2257 N N . MET C 1 71 ? -2.799 -9.799 24.288 1.00 50.32 64 MET C N 1
ATOM 2258 C CA . MET C 1 71 ? -4.079 -10.348 24.725 1.00 50.11 64 MET C CA 1
ATOM 2259 C C . MET C 1 71 ? -4.101 -10.453 26.253 1.00 50.02 64 MET C C 1
ATOM 2260 O O . MET C 1 71 ? -3.079 -10.791 26.858 1.00 49.85 64 MET C O 1
ATOM 2265 N N . PRO C 1 72 ? -5.261 -10.153 26.879 1.00 49.88 65 PRO C N 1
ATOM 2266 C CA . PRO C 1 72 ? -5.426 -10.318 28.331 1.00 49.72 65 PRO C CA 1
ATOM 2267 C C . PRO C 1 72 ? -5.298 -11.767 28.786 1.00 49.49 65 PRO C C 1
ATOM 2268 O O . PRO C 1 72 ? -5.705 -12.686 28.073 1.00 49.52 65 PRO C O 1
ATOM 2272 N N . GLY C 1 73 ? -4.748 -11.960 29.977 1.00 49.30 66 GLY C N 1
ATOM 2273 C CA . GLY C 1 73 ? -4.485 -13.295 30.497 1.00 49.18 66 GLY C CA 1
ATOM 2274 C C . GLY C 1 73 ? -3.185 -13.833 29.936 1.00 49.00 66 GLY C C 1
ATOM 2275 O O . GLY C 1 73 ? -2.121 -13.654 30.530 1.00 48.86 66 GLY C O 1
ATOM 2276 N N . MET C 1 74 ? -3.283 -14.489 28.787 1.00 48.66 67 MET C N 1
ATOM 2277 C CA . MET C 1 74 ? -2.132 -15.029 28.085 1.00 48.55 67 MET C CA 1
ATOM 2278 C C . MET C 1 74 ? -1.930 -14.154 26.852 1.00 48.19 67 MET C C 1
ATOM 2279 O O . MET C 1 74 ? -2.864 -13.969 26.073 1.00 47.81 67 MET C O 1
ATOM 2284 N N . ASP C 1 75 ? -0.744 -13.577 26.681 1.00 47.83 68 ASP C N 1
ATOM 2285 C CA . ASP C 1 75 ? -0.514 -12.697 25.529 1.00 47.76 68 ASP C CA 1
ATOM 2286 C C . ASP C 1 75 ? -0.231 -13.515 24.267 1.00 47.60 68 ASP C C 1
ATOM 2287 O O . ASP C 1 75 ? 0.014 -14.730 24.344 1.00 47.52 68 ASP C O 1
ATOM 2292 N N . GLY C 1 76 ? -0.282 -12.841 23.114 1.00 47.31 69 GLY C N 1
ATOM 2293 C CA . GLY C 1 76 ? -0.095 -13.472 21.816 1.00 46.96 69 GLY C CA 1
ATOM 2294 C C . GLY C 1 76 ? 1.136 -14.346 21.705 1.00 46.92 69 GLY C C 1
ATOM 2295 O O . GLY C 1 76 ? 1.063 -15.479 21.213 1.00 47.09 69 GLY C O 1
ATOM 2296 N N . ALA C 1 77 ? 2.266 -13.826 22.180 1.00 46.75 70 ALA C N 1
ATOM 2297 C CA . ALA C 1 77 ? 3.540 -14.548 22.139 1.00 46.45 70 ALA C CA 1
ATOM 2298 C C . ALA C 1 77 ? 3.542 -15.816 23.000 1.00 46.24 70 ALA C C 1
ATOM 2299 O O . ALA C 1 77 ? 4.130 -16.832 22.615 1.00 46.20 70 ALA C O 1
ATOM 2301 N N . GLN C 1 78 ? 2.895 -15.747 24.162 1.00 45.83 71 GLN C N 1
ATOM 2302 C CA . GLN C 1 78 ? 2.795 -16.895 25.063 1.00 45.61 71 GLN C CA 1
ATOM 2303 C C . GLN C 1 78 ? 1.942 -18.019 24.459 1.00 45.46 71 GLN C C 1
ATOM 2304 O O . GLN C 1 78 ? 2.234 -19.209 24.651 1.00 44.79 71 GLN C O 1
ATOM 2310 N N . VAL C 1 79 ? 0.899 -17.641 23.713 1.00 45.45 72 VAL C N 1
ATOM 2311 C CA . VAL C 1 79 ? 0.058 -18.617 23.041 1.00 45.09 72 VAL C CA 1
ATOM 2312 C C . VAL C 1 79 ? 0.841 -19.321 21.932 1.00 45.18 72 VAL C C 1
ATOM 2313 O O . VAL C 1 79 ? 0.673 -20.523 21.720 1.00 45.32 72 VAL C O 1
ATOM 2317 N N . ALA C 1 80 ? 1.691 -18.578 21.226 1.00 44.98 73 ALA C N 1
ATOM 2318 C CA . ALA C 1 80 ? 2.566 -19.180 20.224 1.00 45.12 73 ALA C CA 1
ATOM 2319 C C . ALA C 1 80 ? 3.381 -20.325 20.849 1.00 45.28 73 ALA C C 1
ATOM 2320 O O . ALA C 1 80 ? 3.325 -21.470 20.404 1.00 45.03 73 ALA C O 1
ATOM 2322 N N . ALA C 1 81 ? 4.122 -19.997 21.905 1.00 45.62 74 ALA C N 1
ATOM 2323 C CA . ALA C 1 81 ? 4.979 -20.967 22.614 1.00 45.79 74 ALA C CA 1
ATOM 2324 C C . ALA C 1 81 ? 4.244 -22.243 23.103 1.00 46.28 74 ALA C C 1
ATOM 2325 O O . ALA C 1 81 ? 4.868 -23.421 22.961 1.00 46.25 74 ALA C O 1
ATOM 2327 N N . ALA C 1 82 ? 2.938 -21.991 23.507 1.00 46.81 75 ALA C N 1
ATOM 2328 C CA . ALA C 1 82 ? 2.061 -23.074 23.963 1.00 46.99 75 ALA C CA 1
ATOM 2329 C C . ALA C 1 82 ? 1.646 -23.981 22.812 1.00 47.33 75 ALA C C 1
ATOM 2330 O O . ALA C 1 82 ? 1.736 -25.206 22.915 1.00 47.54 75 ALA C O 1
ATOM 2332 N N . VAL C 1 83 ? 1.196 -23.368 21.719 1.00 47.94 76 VAL C N 1
ATOM 2333 C CA . VAL C 1 83 ? 0.789 -24.092 20.513 1.00 48.24 76 VAL C CA 1
ATOM 2334 C C . VAL C 1 83 ? 1.962 -24.909 19.975 1.00 48.80 76 VAL C C 1
ATOM 2335 O O . VAL C 1 83 ? 1.815 -26.075 19.611 1.00 49.35 76 VAL C O 1
ATOM 2339 N N . ARG C 1 84 ? 3.135 -24.295 19.963 1.00 49.51 77 ARG C N 1
ATOM 2340 C CA . ARG C 1 84 ? 4.364 -24.969 19.566 1.00 49.75 77 ARG C CA 1
ATOM 2341 C C . ARG C 1 84 ? 4.726 -26.143 20.485 1.00 50.01 77 ARG C C 1
ATOM 2342 O O . ARG C 1 84 ? 5.174 -27.190 20.002 1.00 49.94 77 ARG C O 1
ATOM 2350 N N . SER C 1 85 ? 4.535 -25.975 21.795 1.00 50.27 78 SER C N 1
ATOM 2351 C CA . SER C 1 85 ? 4.880 -27.038 22.764 1.00 50.49 78 SER C CA 1
ATOM 2352 C C . SER C 1 85 ? 3.960 -28.243 22.601 1.00 50.51 78 SER C C 1
ATOM 2353 O O . SER C 1 85 ? 4.403 -29.385 22.711 1.00 50.13 78 SER C O 1
ATOM 2356 N N . TYR C 1 86 ? 2.680 -27.984 22.334 1.00 50.59 79 TYR C N 1
ATOM 2357 C CA . TYR C 1 86 ? 1.738 -29.062 22.036 1.00 50.81 79 TYR C CA 1
ATOM 2358 C C . TYR C 1 86 ? 1.949 -29.609 20.619 1.00 50.89 79 TYR C C 1
ATOM 2359 O O . TYR C 1 86 ? 1.201 -30.485 20.175 1.00 50.84 79 TYR C O 1
ATOM 2368 N N . GLU C 1 87 ? 2.957 -29.085 19.915 1.00 50.94 80 GLU C N 1
ATOM 2369 C CA . GLU C 1 87 ? 3.293 -29.504 18.553 1.00 50.97 80 GLU C CA 1
ATOM 2370 C C . GLU C 1 87 ? 2.065 -29.416 17.638 1.00 50.97 80 GLU C C 1
ATOM 2371 O O . GLU C 1 87 ? 1.857 -30.261 16.761 1.00 50.92 80 GLU C O 1
ATOM 2377 N N . LEU C 1 88 ? 1.261 -28.379 17.857 1.00 50.81 81 LEU C N 1
ATOM 2378 C CA . LEU C 1 88 ? -0.004 -28.207 17.140 1.00 50.78 81 LEU C CA 1
ATOM 2379 C C . LEU C 1 88 ? 0.245 -27.744 15.708 1.00 50.73 81 LEU C C 1
ATOM 2380 O O . LEU C 1 88 ? 1.186 -26.989 15.448 1.00 50.96 81 LEU C O 1
ATOM 2385 N N . PRO C 1 89 ? -0.624 -28.154 14.775 1.00 50.70 82 PRO C N 1
ATOM 2386 C CA . PRO C 1 89 ? -0.416 -27.747 13.388 1.00 50.61 82 PRO C CA 1
ATOM 2387 C C . PRO C 1 89 ? -0.533 -26.223 13.196 1.00 50.53 82 PRO C C 1
ATOM 2388 O O . PRO C 1 89 ? 0.115 -25.667 12.298 1.00 50.25 82 PRO C O 1
ATOM 2392 N N . THR C 1 90 ? -1.298 -25.573 14.082 1.00 50.55 83 THR C N 1
ATOM 2393 C CA . THR C 1 90 ? -1.721 -24.181 13.931 1.00 50.50 83 THR C CA 1
ATOM 2394 C C . THR C 1 90 ? -0.580 -23.172 13.914 1.00 50.35 83 THR C C 1
ATOM 2395 O O . THR C 1 90 ? 0.287 -23.177 14.792 1.00 50.22 83 THR C O 1
ATOM 2399 N N . ARG C 1 91 ? -0.605 -22.293 12.915 1.00 50.18 84 ARG C N 1
ATOM 2400 C CA . ARG C 1 91 ? 0.389 -21.236 12.784 1.00 50.19 84 ARG C CA 1
ATOM 2401 C C . ARG C 1 91 ? -0.184 -19.948 13.351 1.00 49.51 84 ARG C C 1
ATOM 2402 O O . ARG C 1 91 ? -1.321 -19.579 13.071 1.00 49.24 84 ARG C O 1
ATOM 2410 N N . VAL C 1 92 ? 0.622 -19.276 14.160 1.00 49.32 85 VAL C N 1
ATOM 2411 C CA . VAL C 1 92 ? 0.180 -18.150 14.964 1.00 48.91 85 VAL C CA 1
ATOM 2412 C C . VAL C 1 92 ? 0.714 -16.872 14.363 1.00 48.71 85 VAL C C 1
ATOM 2413 O O . VAL C 1 92 ? 1.915 -16.630 14.355 1.00 48.23 85 VAL C O 1
ATOM 2417 N N . LEU C 1 93 ? -0.204 -16.063 13.853 1.00 48.67 86 LEU C N 1
ATOM 2418 C CA . LEU C 1 93 ? 0.129 -14.809 13.214 1.00 48.81 86 LEU C CA 1
ATOM 2419 C C . LEU C 1 93 ? -0.218 -13.733 14.223 1.00 48.89 86 LEU C C 1
ATOM 2420 O O . LEU C 1 93 ? -1.340 -13.683 14.711 1.00 49.08 86 LEU C O 1
ATOM 2425 N N . LEU C 1 94 ? 0.755 -12.895 14.568 1.00 49.23 87 LEU C N 1
ATOM 2426 C CA . LEU C 1 94 ? 0.554 -11.868 15.584 1.00 49.15 87 LEU C CA 1
ATOM 2427 C C . LEU C 1 94 ? 0.273 -10.509 14.965 1.00 48.98 87 LEU C C 1
ATOM 2428 O O . LEU C 1 94 ? 0.813 -10.167 13.918 1.00 48.99 87 LEU C O 1
ATOM 2433 N N . ILE C 1 95 ? -0.582 -9.742 15.623 1.00 48.72 88 ILE C N 1
ATOM 2434 C CA . ILE C 1 95 ? -0.965 -8.436 15.122 1.00 48.85 88 ILE C CA 1
ATOM 2435 C C . ILE C 1 95 ? -0.955 -7.409 16.269 1.00 48.71 88 ILE C C 1
ATOM 2436 O O . ILE C 1 95 ? -1.408 -7.698 17.382 1.00 48.01 88 ILE C O 1
ATOM 2441 N N . SER C 1 96 ? -0.388 -6.230 16.006 1.00 48.58 89 SER C N 1
ATOM 2442 C CA . SER C 1 96 ? -0.313 -5.176 17.020 1.00 48.78 89 SER C CA 1
ATOM 2443 C C . SER C 1 96 ? -0.439 -3.783 16.418 1.00 48.41 89 SER C C 1
ATOM 2444 O O . SER C 1 96 ? -0.140 -3.573 15.245 1.00 47.65 89 SER C O 1
ATOM 2447 N N . ALA C 1 97 ? -0.892 -2.834 17.232 1.00 48.63 90 ALA C N 1
ATOM 2448 C CA . ALA C 1 97 ? -0.852 -1.430 16.846 1.00 49.35 90 ALA C CA 1
ATOM 2449 C C . ALA C 1 97 ? 0.584 -0.894 16.911 1.00 49.65 90 ALA C C 1
ATOM 2450 O O . ALA C 1 97 ? 0.886 0.139 16.313 1.00 49.61 90 ALA C O 1
ATOM 2452 N N . HIS C 1 98 ? 1.457 -1.604 17.633 1.00 50.27 91 HIS C N 1
ATOM 2453 C CA . HIS C 1 98 ? 2.840 -1.163 17.880 1.00 50.71 91 HIS C CA 1
ATOM 2454 C C . HIS C 1 98 ? 3.878 -2.081 17.224 1.00 50.99 91 HIS C C 1
ATOM 2455 O O . HIS C 1 98 ? 3.861 -3.298 17.415 1.00 50.83 91 HIS C O 1
ATOM 2462 N N . ASP C 1 99 ? 4.794 -1.474 16.476 1.00 51.42 92 ASP C N 1
ATOM 2463 C CA . ASP C 1 99 ? 5.776 -2.202 15.675 1.00 51.52 92 ASP C CA 1
ATOM 2464 C C . ASP C 1 99 ? 7.210 -2.157 16.266 1.00 51.78 92 ASP C C 1
ATOM 2465 O O . ASP C 1 99 ? 8.200 -2.282 15.531 1.00 51.84 92 ASP C O 1
ATOM 2470 N N . GLU C 1 100 ? 7.332 -1.998 17.583 1.00 51.65 93 GLU C N 1
ATOM 2471 C CA . GLU C 1 100 ? 8.656 -1.945 18.209 1.00 51.65 93 GLU C CA 1
ATOM 2472 C C . GLU C 1 100 ? 9.486 -3.207 17.858 1.00 51.54 93 GLU C C 1
ATOM 2473 O O . GLU C 1 100 ? 9.039 -4.330 18.103 1.00 51.30 93 GLU C O 1
ATOM 2479 N N . PRO C 1 101 ? 10.677 -3.017 17.245 1.00 51.44 94 PRO C N 1
ATOM 2480 C CA . PRO C 1 101 ? 11.589 -4.100 16.845 1.00 51.42 94 PRO C CA 1
ATOM 2481 C C . PRO C 1 101 ? 11.849 -5.192 17.887 1.00 51.38 94 PRO C C 1
ATOM 2482 O O . PRO C 1 101 ? 11.925 -6.366 17.522 1.00 51.34 94 PRO C O 1
ATOM 2486 N N . ALA C 1 102 ? 11.997 -4.814 19.156 1.00 51.37 95 ALA C N 1
ATOM 2487 C CA . ALA C 1 102 ? 12.201 -5.788 20.236 1.00 51.54 95 ALA C CA 1
ATOM 2488 C C . ALA C 1 102 ? 10.993 -6.714 20.363 1.00 51.66 95 ALA C C 1
ATOM 2489 O O . ALA C 1 102 ? 11.126 -7.938 20.326 1.00 51.49 95 ALA C O 1
ATOM 2491 N N . ILE C 1 103 ? 9.819 -6.108 20.511 1.00 51.91 96 ILE C N 1
ATOM 2492 C CA . ILE C 1 103 ? 8.544 -6.828 20.512 1.00 52.07 96 ILE C CA 1
ATOM 2493 C C . ILE C 1 103 ? 8.460 -7.771 19.316 1.00 52.21 96 ILE C C 1
ATOM 2494 O O . ILE C 1 103 ? 8.237 -8.977 19.462 1.00 52.33 96 ILE C O 1
ATOM 2499 N N . VAL C 1 104 ? 8.643 -7.201 18.131 1.00 52.28 97 VAL C N 1
ATOM 2500 C CA . VAL C 1 104 ? 8.576 -7.958 16.895 1.00 52.35 97 VAL C CA 1
ATOM 2501 C C . VAL C 1 104 ? 9.608 -9.085 16.902 1.00 52.58 97 VAL C C 1
ATOM 2502 O O . VAL C 1 104 ? 9.304 -10.210 16.503 1.00 52.53 97 VAL C O 1
ATOM 2506 N N . TYR C 1 105 ? 10.824 -8.785 17.361 1.00 52.77 98 TYR C N 1
ATOM 2507 C CA . TYR C 1 105 ? 11.875 -9.800 17.460 1.00 52.93 98 TYR C CA 1
ATOM 2508 C C . TYR C 1 105 ? 11.485 -10.908 18.440 1.00 53.16 98 TYR C C 1
ATOM 2509 O O . TYR C 1 105 ? 11.601 -12.094 18.121 1.00 52.92 98 TYR C O 1
ATOM 2518 N N . GLN C 1 106 ? 11.026 -10.510 19.626 1.00 53.55 99 GLN C N 1
ATOM 2519 C CA . GLN C 1 106 ? 10.722 -11.459 20.703 1.00 53.86 99 GLN C CA 1
ATOM 2520 C C . GLN C 1 106 ? 9.492 -12.312 20.416 1.00 54.11 99 GLN C C 1
ATOM 2521 O O . GLN C 1 106 ? 9.391 -13.434 20.914 1.00 54.09 99 GLN C O 1
ATOM 2527 N N . ALA C 1 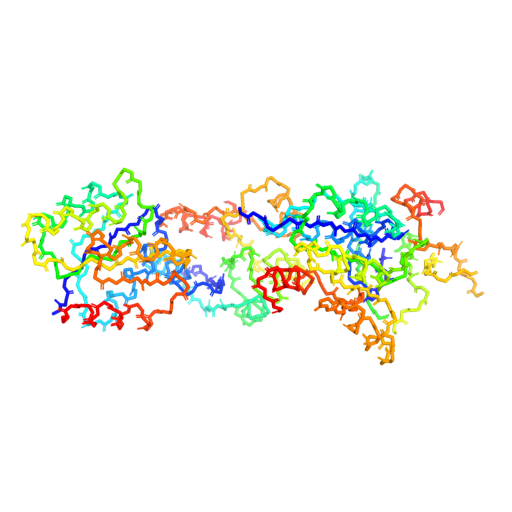107 ? 8.561 -11.780 19.625 1.00 54.31 100 ALA C N 1
ATOM 2528 C CA . ALA C 1 107 ? 7.390 -12.547 19.198 1.00 54.58 100 ALA C CA 1
ATOM 2529 C C . ALA C 1 107 ? 7.825 -13.758 18.375 1.00 54.89 100 ALA C C 1
ATOM 2530 O O . ALA C 1 107 ? 7.306 -14.861 18.559 1.00 55.13 100 ALA C O 1
ATOM 2532 N N . LEU C 1 108 ? 8.786 -13.548 17.477 1.00 55.08 101 LEU C N 1
ATOM 2533 C CA . LEU C 1 108 ? 9.339 -14.639 16.675 1.00 55.07 101 LEU C CA 1
ATOM 2534 C C . LEU C 1 108 ? 10.057 -15.668 17.547 1.00 55.10 101 LEU C C 1
ATOM 2535 O O . LEU C 1 108 ? 9.969 -16.865 17.279 1.00 55.29 101 LEU C O 1
ATOM 2540 N N . GLN C 1 109 ? 10.753 -15.203 18.587 1.00 55.06 102 GLN C N 1
ATOM 2541 C CA . GLN C 1 109 ? 11.472 -16.099 19.502 1.00 54.88 102 GLN C CA 1
ATOM 2542 C C . GLN C 1 109 ? 10.537 -17.141 20.107 1.00 54.81 102 GLN C C 1
ATOM 2543 O O . GLN C 1 109 ? 10.876 -18.324 20.153 1.00 54.90 102 GLN C O 1
ATOM 2549 N N . GLN C 1 110 ? 9.362 -16.702 20.561 1.00 54.39 103 GLN C N 1
ATOM 2550 C CA . GLN C 1 110 ? 8.406 -17.603 21.216 1.00 54.10 103 GLN C CA 1
ATOM 2551 C C . GLN C 1 110 ? 7.657 -18.490 20.211 1.00 53.95 103 GLN C C 1
ATOM 2552 O O . GLN C 1 110 ? 6.911 -19.390 20.608 1.00 54.04 103 GLN C O 1
ATOM 2558 N N . GLY C 1 111 ? 7.859 -18.231 18.919 1.00 53.51 104 GLY C N 1
ATOM 2559 C CA . GLY C 1 111 ? 7.377 -19.109 17.864 1.00 53.06 104 GLY C CA 1
ATOM 2560 C C . GLY C 1 111 ? 6.156 -18.579 17.143 1.00 52.76 104 GLY C C 1
ATOM 2561 O O . GLY C 1 111 ? 5.285 -19.362 16.760 1.00 52.48 104 GLY C O 1
ATOM 2562 N N . ALA C 1 112 ? 6.090 -17.258 16.960 1.00 52.20 105 ALA C N 1
ATOM 2563 C CA . ALA C 1 112 ? 5.056 -16.647 16.127 1.00 51.94 105 ALA C CA 1
ATOM 2564 C C . ALA C 1 112 ? 5.408 -16.880 14.666 1.00 51.55 105 ALA C C 1
ATOM 2565 O O . ALA C 1 112 ? 6.559 -16.700 14.262 1.00 51.54 105 ALA C O 1
ATOM 2567 N N . ALA C 1 113 ? 4.417 -17.297 13.883 1.00 51.35 106 ALA C N 1
ATOM 2568 C CA . ALA C 1 113 ? 4.575 -17.462 12.436 1.00 50.90 106 ALA C CA 1
ATOM 2569 C C . ALA C 1 113 ? 4.869 -16.130 11.740 1.00 50.64 106 ALA C C 1
ATOM 2570 O O . ALA C 1 113 ? 5.510 -16.113 10.697 1.00 51.10 106 ALA C O 1
ATOM 2572 N N . GLY C 1 114 ? 4.396 -15.022 12.308 1.00 49.89 107 GLY C N 1
ATOM 2573 C CA . GLY C 1 114 ? 4.534 -13.720 11.664 1.00 49.31 107 GLY C CA 1
ATOM 2574 C C . GLY C 1 114 ? 3.964 -12.571 12.475 1.00 48.78 107 GLY C C 1
ATOM 2575 O O . GLY C 1 114 ? 3.315 -12.782 13.499 1.00 48.61 107 GLY C O 1
ATOM 2576 N N . PHE C 1 115 ? 4.219 -11.353 12.001 1.00 48.18 108 PHE C N 1
ATOM 2577 C CA . PHE C 1 115 ? 3.807 -10.127 12.681 1.00 47.67 108 PHE C CA 1
ATOM 2578 C C . PHE C 1 115 ? 3.162 -9.171 11.673 1.00 47.36 108 PHE C C 1
ATOM 2579 O O . PHE C 1 115 ? 3.701 -8.952 10.581 1.00 47.72 108 PHE C O 1
ATOM 2587 N N . LEU C 1 116 ? 2.002 -8.627 12.032 1.00 46.47 109 LEU C N 1
ATOM 2588 C CA . LEU C 1 116 ? 1.299 -7.663 11.192 1.00 45.59 109 LEU C CA 1
ATOM 2589 C C . LEU C 1 116 ? 0.958 -6.429 11.990 1.00 44.72 109 LEU C C 1
ATOM 2590 O O . LEU C 1 116 ? 0.854 -6.484 13.213 1.00 44.19 109 LEU C O 1
ATOM 2595 N N . LEU C 1 117 ? 0.734 -5.325 11.290 1.00 43.73 110 LEU C N 1
ATOM 2596 C CA . LEU C 1 117 ? 0.222 -4.125 11.941 1.00 43.40 110 LEU C CA 1
ATOM 2597 C C . LEU C 1 117 ? -1.292 -4.034 11.816 1.00 42.68 110 LEU C C 1
ATOM 2598 O O . LEU C 1 117 ? -1.890 -4.590 10.896 1.00 41.69 110 LEU C O 1
ATOM 2603 N N . LYS C 1 118 ? -1.891 -3.322 12.767 1.00 42.35 111 LYS C N 1
ATOM 2604 C CA . LYS C 1 118 ? -3.337 -3.209 12.866 1.00 42.14 111 LYS C CA 1
ATOM 2605 C C . LYS C 1 118 ? -3.931 -2.249 11.852 1.00 41.77 111 LYS C C 1
ATOM 2606 O O . LYS C 1 118 ? -5.092 -2.395 11.498 1.00 41.91 111 LYS C O 1
ATOM 2612 N N . ASP C 1 119 ? -3.150 -1.290 11.356 1.00 41.15 112 ASP C N 1
ATOM 2613 C CA . ASP C 1 119 ? -3.635 -0.420 10.274 1.00 40.58 112 ASP C CA 1
ATOM 2614 C C . ASP C 1 119 ? -3.623 -1.129 8.897 1.00 40.14 112 ASP C C 1
ATOM 2615 O O . ASP C 1 119 ? -3.860 -0.497 7.874 1.00 40.00 112 ASP C O 1
ATOM 2620 N N . SER C 1 120 ? -3.347 -2.435 8.882 1.00 39.65 113 SER C N 1
ATOM 2621 C CA . SER C 1 120 ? -3.509 -3.266 7.683 1.00 39.67 113 SER C CA 1
ATOM 2622 C C . SER C 1 120 ? -4.846 -3.080 6.944 1.00 39.19 113 SER C C 1
ATOM 2623 O O . SER C 1 120 ? -5.904 -2.935 7.545 1.00 38.86 113 SER C O 1
ATOM 2626 N N . THR C 1 121 ? -4.783 -3.095 5.621 1.00 39.01 114 THR C N 1
ATOM 2627 C CA . THR C 1 121 ? -5.989 -3.128 4.816 1.00 39.10 114 THR C CA 1
ATOM 2628 C C . THR C 1 121 ? -6.638 -4.509 4.861 1.00 39.29 114 THR C C 1
ATOM 2629 O O . THR C 1 121 ? -6.023 -5.503 5.238 1.00 39.10 114 THR C O 1
ATOM 2633 N N . ARG C 1 122 ? -7.894 -4.539 4.457 1.00 40.13 115 ARG C N 1
ATOM 2634 C CA . ARG C 1 122 ? -8.680 -5.756 4.329 1.00 40.34 115 ARG C CA 1
ATOM 2635 C C . ARG C 1 122 ? -7.971 -6.733 3.384 1.00 40.07 115 ARG C C 1
ATOM 2636 O O . ARG C 1 122 ? -7.809 -7.914 3.690 1.00 39.69 115 ARG C O 1
ATOM 2644 N N . THR C 1 123 ? -7.511 -6.219 2.254 1.00 39.61 116 THR C N 1
ATOM 2645 C CA . THR C 1 123 ? -6.820 -7.048 1.286 1.00 39.57 116 THR C CA 1
ATOM 2646 C C . THR C 1 123 ? -5.533 -7.618 1.885 1.00 39.08 116 THR C C 1
ATOM 2647 O O . THR C 1 123 ? -5.250 -8.792 1.704 1.00 38.78 116 THR C O 1
ATOM 2651 N N . GLU C 1 124 ? -4.782 -6.802 2.626 1.00 38.91 117 GLU C N 1
ATOM 2652 C CA . GLU C 1 124 ? -3.564 -7.281 3.297 1.00 38.62 117 GLU C CA 1
ATOM 2653 C C . GLU C 1 124 ? -3.836 -8.370 4.324 1.00 38.26 117 GLU C C 1
ATOM 2654 O O . GLU C 1 124 ? -3.075 -9.327 4.413 1.00 38.23 117 GLU C O 1
ATOM 2660 N N . ILE C 1 125 ? -4.892 -8.228 5.120 1.00 37.78 118 ILE C N 1
ATOM 2661 C CA . ILE C 1 125 ? -5.129 -9.208 6.179 1.00 37.56 118 ILE C CA 1
ATOM 2662 C C . ILE C 1 125 ? -5.424 -10.599 5.601 1.00 36.89 118 ILE C C 1
ATOM 2663 O O . ILE C 1 125 ? -4.900 -11.595 6.095 1.00 36.81 118 ILE C O 1
ATOM 2668 N N . VAL C 1 126 ? -6.226 -10.642 4.539 1.00 36.32 119 VAL C N 1
ATOM 2669 C CA . VAL C 1 126 ? -6.596 -11.885 3.879 1.00 36.12 119 VAL C CA 1
ATOM 2670 C C . VAL C 1 126 ? -5.337 -12.501 3.272 1.00 36.15 119 VAL C C 1
ATOM 2671 O O . VAL C 1 126 ? -5.066 -13.679 3.489 1.00 36.58 119 VAL C O 1
ATOM 2675 N N . LYS C 1 127 ? -4.544 -11.697 2.561 1.00 36.44 120 LYS C N 1
ATOM 2676 C CA . LYS C 1 127 ? -3.260 -12.182 1.997 1.00 36.65 120 LYS C CA 1
ATOM 2677 C C . LYS C 1 127 ? -2.304 -12.724 3.063 1.00 36.79 120 LYS C C 1
ATOM 2678 O O . LYS C 1 127 ? -1.735 -13.789 2.891 1.00 36.23 120 LYS C O 1
ATOM 2684 N N . ALA C 1 128 ? -2.150 -11.989 4.160 1.00 37.41 121 ALA C N 1
ATOM 2685 C CA . ALA C 1 128 ? -1.301 -12.400 5.276 1.00 37.77 121 ALA C CA 1
ATOM 2686 C C . ALA C 1 128 ? -1.679 -13.774 5.833 1.00 38.21 121 ALA C C 1
ATOM 2687 O O . ALA C 1 128 ? -0.806 -14.600 6.107 1.00 37.48 121 ALA C O 1
ATOM 2689 N N . VAL C 1 129 ? -2.976 -13.993 6.016 1.00 38.73 122 VAL C N 1
ATOM 2690 C CA . VAL C 1 129 ? -3.510 -15.253 6.552 1.00 39.54 122 VAL C CA 1
ATOM 2691 C C . VAL C 1 129 ? -3.263 -16.444 5.634 1.00 40.57 122 VAL C C 1
ATOM 2692 O O . VAL C 1 129 ? -2.912 -17.535 6.106 1.00 40.47 122 VAL C O 1
ATOM 2696 N N . LEU C 1 130 ? -3.447 -16.228 4.330 1.00 41.28 123 LEU C N 1
ATOM 2697 C CA . LEU C 1 130 ? -3.305 -17.285 3.323 1.00 42.62 123 LEU C CA 1
ATOM 2698 C C . LEU C 1 130 ? -1.848 -17.668 3.097 1.00 43.42 123 LEU C C 1
ATOM 2699 O O . LEU C 1 130 ? -1.520 -18.848 2.891 1.00 43.94 123 LEU C O 1
ATOM 2704 N N . ASP C 1 131 ? -0.975 -16.666 3.116 1.00 44.41 124 ASP C N 1
ATOM 2705 C CA . ASP C 1 131 ? 0.457 -16.917 3.037 1.00 44.93 124 ASP C CA 1
ATOM 2706 C C . ASP C 1 131 ? 0.869 -17.733 4.242 1.00 45.91 124 ASP C C 1
ATOM 2707 O O . ASP C 1 131 ? 1.561 -18.748 4.110 1.00 46.34 124 ASP C O 1
ATOM 2712 N N . CYS C 1 132 ? 0.420 -17.307 5.413 1.00 46.82 125 CYS C N 1
ATOM 2713 C CA . CYS C 1 132 ? 0.682 -18.046 6.636 1.00 46.98 125 CYS C CA 1
ATOM 2714 C C . CYS C 1 132 ? 0.258 -19.518 6.521 1.00 47.31 125 CYS C C 1
ATOM 2715 O O . CYS C 1 132 ? 1.043 -20.411 6.837 1.00 47.16 125 CYS C O 1
ATOM 2718 N N . ALA C 1 133 ? -0.956 -19.764 6.032 1.00 47.52 126 ALA C N 1
ATOM 2719 C CA . ALA C 1 133 ? -1.528 -21.114 5.955 1.00 47.81 126 ALA C CA 1
ATOM 2720 C C . ALA C 1 133 ? -0.640 -22.087 5.183 1.00 48.27 126 ALA C C 1
ATOM 2721 O O . ALA C 1 133 ? -0.649 -23.283 5.464 1.00 48.18 126 ALA C O 1
ATOM 2723 N N . LYS C 1 134 ? 0.102 -21.572 4.205 1.00 48.74 127 LYS C N 1
ATOM 2724 C CA . LYS C 1 134 ? 1.220 -22.312 3.630 1.00 49.01 127 LYS C CA 1
ATOM 2725 C C . LYS C 1 134 ? 2.307 -22.485 4.681 1.00 49.34 127 LYS C C 1
ATOM 2726 O O . LYS C 1 134 ? 2.937 -21.516 5.120 1.00 50.04 127 LYS C O 1
ATOM 2732 N N . VAL D 1 19 ? -18.479 38.094 17.078 1.00 41.20 12 VAL D N 1
ATOM 2733 C CA . VAL D 1 19 ? -17.889 37.858 15.715 1.00 41.10 12 VAL D CA 1
ATOM 2734 C C . VAL D 1 19 ? -16.364 38.076 15.709 1.00 41.17 12 VAL D C 1
ATOM 2735 O O . VAL D 1 19 ? -15.875 39.200 15.890 1.00 41.42 12 VAL D O 1
ATOM 2739 N N . VAL D 1 20 ? -15.626 36.983 15.524 1.00 40.95 13 VAL D N 1
ATOM 2740 C CA . VAL D 1 20 ? -14.170 37.007 15.572 1.00 40.89 13 VAL D CA 1
ATOM 2741 C C . VAL D 1 20 ? -13.627 36.807 14.156 1.00 40.96 13 VAL D C 1
ATOM 2742 O O . VAL D 1 20 ? -14.124 35.952 13.417 1.00 41.35 13 VAL D O 1
ATOM 2746 N N . GLY D 1 21 ? -12.604 37.585 13.792 1.00 40.51 14 GLY D N 1
ATOM 2747 C CA . GLY D 1 21 ? -12.026 37.549 12.444 1.00 40.08 14 GLY D CA 1
ATOM 2748 C C . GLY D 1 21 ? -10.499 37.490 12.461 1.00 39.71 14 GLY D C 1
ATOM 2749 O O . GLY D 1 21 ? -9.854 38.402 12.968 1.00 39.64 14 GLY D O 1
ATOM 2750 N N . ASP D 1 22 ? -9.931 36.422 11.899 1.00 39.03 15 ASP D N 1
ATOM 2751 C CA . ASP D 1 22 ? -8.482 36.223 11.878 1.00 38.48 15 ASP D CA 1
ATOM 2752 C C . ASP D 1 22 ? -8.163 35.079 10.922 1.00 37.73 15 ASP D C 1
ATOM 2753 O O . ASP D 1 22 ? -8.915 34.119 10.837 1.00 37.00 15 ASP D O 1
ATOM 2758 N N . ASP D 1 23 ? -7.060 35.169 10.193 1.00 37.60 16 ASP D N 1
ATOM 2759 C CA . ASP D 1 23 ? -6.704 34.084 9.266 1.00 37.32 16 ASP D CA 1
ATOM 2760 C C . ASP D 1 23 ? -5.694 33.100 9.862 1.00 36.35 16 ASP D C 1
ATOM 2761 O O . ASP D 1 23 ? -5.242 32.181 9.172 1.00 36.30 16 ASP D O 1
ATOM 2766 N N . HIS D 1 24 ? -5.341 33.305 11.131 1.00 35.25 17 HIS D N 1
ATOM 2767 C CA . HIS D 1 24 ? -4.573 32.325 11.898 1.00 34.72 17 HIS D CA 1
ATOM 2768 C C . HIS D 1 24 ? -5.580 31.535 12.701 1.00 34.32 17 HIS D C 1
ATOM 2769 O O . HIS D 1 24 ? -6.075 32.044 13.705 1.00 33.81 17 HIS D O 1
ATOM 2776 N N . PRO D 1 25 ? -5.922 30.310 12.249 1.00 34.59 18 PRO D N 1
ATOM 2777 C CA . PRO D 1 25 ? -6.924 29.481 12.924 1.00 34.53 18 PRO D CA 1
ATOM 2778 C C . PRO D 1 25 ? -6.717 29.316 14.439 1.00 34.70 18 PRO D C 1
ATOM 2779 O O . PRO D 1 25 ? -7.687 29.393 15.198 1.00 33.31 18 PRO D O 1
ATOM 2783 N N . LEU D 1 26 ? -5.473 29.121 14.873 1.00 34.89 19 LEU D N 1
ATOM 2784 C CA . LEU D 1 26 ? -5.200 28.849 16.300 1.00 34.99 19 LEU D CA 1
ATOM 2785 C C . LEU D 1 26 ? -5.279 30.085 17.178 1.00 35.73 19 LEU D C 1
ATOM 2786 O O . LEU D 1 26 ? -5.637 29.979 18.348 1.00 35.43 19 LEU D O 1
ATOM 2791 N N . PHE D 1 27 ? -4.962 31.262 16.646 1.00 35.96 20 PHE D N 1
ATOM 2792 C CA . PHE D 1 27 ? -5.251 32.475 17.400 1.00 36.83 20 PHE D CA 1
ATOM 2793 C C . PHE D 1 27 ? -6.735 32.637 17.597 1.00 37.99 20 PHE D C 1
ATOM 2794 O O . PHE D 1 27 ? -7.205 32.976 18.685 1.00 37.70 20 PHE D O 1
ATOM 2802 N N . ARG D 1 28 ? -7.472 32.417 16.522 1.00 38.87 21 ARG D N 1
ATOM 2803 C CA . ARG D 1 28 ? -8.902 32.517 16.576 1.00 40.04 21 ARG D CA 1
ATOM 2804 C C . ARG D 1 28 ? -9.455 31.447 17.522 1.00 40.02 21 ARG D C 1
ATOM 2805 O O . ARG D 1 28 ? -10.359 31.720 18.294 1.00 40.30 21 ARG D O 1
ATOM 2813 N N . GLU D 1 29 ? -8.874 30.252 17.507 1.00 40.07 22 GLU D N 1
ATOM 2814 C CA . GLU D 1 29 ? -9.224 29.235 18.513 1.00 40.38 22 GLU D CA 1
ATOM 2815 C C . GLU D 1 29 ? -8.858 29.729 19.927 1.00 40.64 22 GLU D C 1
ATOM 2816 O O . GLU D 1 29 ? -9.690 29.709 20.835 1.00 40.36 22 GLU D O 1
ATOM 2822 N N . GLY D 1 30 ? -7.619 30.197 20.101 1.00 40.53 23 GLY D N 1
ATOM 2823 C CA . GLY D 1 30 ? -7.197 30.792 21.358 1.00 40.65 23 GLY D CA 1
ATOM 2824 C C . GLY D 1 30 ? -8.190 31.847 21.812 1.00 40.93 23 GLY D C 1
ATOM 2825 O O . GLY D 1 30 ? -8.659 31.806 22.944 1.00 40.62 23 GLY D O 1
ATOM 2826 N N . VAL D 1 31 ? -8.513 32.785 20.922 1.00 41.13 24 VAL D N 1
ATOM 2827 C CA . VAL D 1 31 ? -9.481 33.856 21.238 1.00 41.63 24 VAL D CA 1
ATOM 2828 C C . VAL D 1 31 ? -10.849 33.291 21.624 1.00 41.67 24 VAL D C 1
ATOM 2829 O O . VAL D 1 31 ? -11.394 33.650 22.655 1.00 41.98 24 VAL D O 1
ATOM 2833 N N . VAL D 1 32 ? -11.402 32.403 20.813 1.00 42.13 25 VAL D N 1
ATOM 2834 C CA . VAL D 1 32 ? -12.740 31.865 21.102 1.00 41.92 25 VAL D CA 1
ATOM 2835 C C . VAL D 1 32 ? -12.734 31.014 22.379 1.00 41.98 25 VAL D C 1
ATOM 2836 O O . VAL D 1 32 ? -13.737 30.949 23.091 1.00 41.96 25 VAL D O 1
ATOM 2840 N N . ARG D 1 33 ? -11.605 30.371 22.672 1.00 41.77 26 ARG D N 1
ATOM 2841 C CA . ARG D 1 33 ? -11.474 29.602 23.908 1.00 41.61 26 ARG D CA 1
ATOM 2842 C C . ARG D 1 33 ? -11.517 30.503 25.152 1.00 41.11 26 ARG D C 1
ATOM 2843 O O . ARG D 1 33 ? -12.238 30.200 26.102 1.00 40.12 26 ARG D O 1
ATOM 2851 N N . ALA D 1 34 ? -10.722 31.580 25.134 1.00 40.61 27 ALA D N 1
ATOM 2852 C CA . ALA D 1 34 ? -10.730 32.614 26.188 1.00 40.96 27 ALA D CA 1
ATOM 2853 C C . ALA D 1 34 ? -12.131 33.198 26.432 1.00 40.98 27 ALA D C 1
ATOM 2854 O O . ALA D 1 34 ? -12.539 33.390 27.589 1.00 40.72 27 ALA D O 1
ATOM 2856 N N . LEU D 1 35 ? -12.849 33.467 25.336 1.00 41.01 28 LEU D N 1
ATOM 2857 C CA . LEU D 1 35 ? -14.202 34.026 25.377 1.00 41.38 28 LEU D CA 1
ATOM 2858 C C . LEU D 1 35 ? -15.192 32.991 25.876 1.00 41.25 28 LEU D C 1
ATOM 2859 O O . LEU D 1 35 ? -16.107 33.314 26.626 1.00 41.26 28 LEU D O 1
ATOM 2864 N N . SER D 1 36 ? -15.004 31.743 25.467 1.00 41.35 29 SER D N 1
ATOM 2865 C CA . SER D 1 36 ? -15.850 30.648 25.960 1.00 41.68 29 SER D CA 1
ATOM 2866 C C . SER D 1 36 ? -15.713 30.425 27.482 1.00 41.56 29 SER D C 1
ATOM 2867 O O . SER D 1 36 ? -16.688 30.084 28.140 1.00 41.05 29 SER D O 1
ATOM 2870 N N . LEU D 1 37 ? -14.508 30.633 28.022 1.00 41.66 30 LEU D N 1
ATOM 2871 C CA . LEU D 1 37 ? -14.230 30.465 29.471 1.00 41.77 30 LEU D CA 1
ATOM 2872 C C . LEU D 1 37 ? -14.818 31.580 30.341 1.00 41.96 30 LEU D C 1
ATOM 2873 O O . LEU D 1 37 ? -15.106 31.365 31.527 1.00 41.43 30 LEU D O 1
ATOM 2878 N N . SER D 1 38 ? -14.981 32.769 29.761 1.00 42.26 31 SER D N 1
ATOM 2879 C CA . SER D 1 38 ? -15.568 33.917 30.472 1.00 42.50 31 SER D CA 1
ATOM 2880 C C . SER D 1 38 ? -16.921 33.603 31.108 1.00 42.83 31 SER D C 1
ATOM 2881 O O . SER D 1 38 ? -17.212 34.050 32.216 1.00 42.74 31 SER D O 1
ATOM 2884 N N . GLY D 1 39 ? -17.750 32.859 30.375 1.00 43.27 32 GLY D N 1
ATOM 2885 C CA . GLY D 1 39 ? -19.154 32.671 30.721 1.00 43.58 32 GLY D CA 1
ATOM 2886 C C . GLY D 1 39 ? -20.023 33.794 30.175 1.00 43.92 32 GLY D C 1
ATOM 2887 O O . GLY D 1 39 ? -21.242 33.662 30.104 1.00 43.73 32 GLY D O 1
ATOM 2888 N N . SER D 1 40 ? -19.386 34.888 29.761 1.00 44.28 33 SER D N 1
ATOM 2889 C CA . SER D 1 40 ? -20.076 36.115 29.380 1.00 44.71 33 SER D CA 1
ATOM 2890 C C . SER D 1 40 ? -20.273 36.226 27.874 1.00 44.85 33 SER D C 1
ATOM 2891 O O . SER D 1 40 ? -21.186 36.911 27.410 1.00 44.85 33 SER D O 1
ATOM 2894 N N . VAL D 1 41 ? -19.408 35.561 27.113 1.00 45.20 34 VAL D N 1
ATOM 2895 C CA . VAL D 1 41 ? -19.373 35.739 25.668 1.00 45.27 34 VAL D CA 1
ATOM 2896 C C . VAL D 1 41 ? -19.955 34.543 24.924 1.00 45.45 34 VAL D C 1
ATOM 2897 O O . VAL D 1 41 ? -19.800 33.399 25.360 1.00 45.63 34 VAL D O 1
ATOM 2901 N N . ASN D 1 42 ? -20.622 34.835 23.805 1.00 45.48 35 ASN D N 1
ATOM 2902 C CA . ASN D 1 42 ? -21.088 33.830 22.858 1.00 45.36 35 ASN D CA 1
ATOM 2903 C C . ASN D 1 42 ? -20.569 34.169 21.453 1.00 45.35 35 ASN D C 1
ATOM 2904 O O . ASN D 1 42 ? -21.054 35.113 20.818 1.00 45.39 35 ASN D O 1
ATOM 2909 N N . VAL D 1 43 ? -19.577 33.407 20.981 1.00 45.30 36 VAL D N 1
ATOM 2910 C CA . VAL D 1 43 ? -19.016 33.595 19.630 1.00 45.23 36 VAL D CA 1
ATOM 2911 C C . VAL D 1 43 ? -20.033 33.114 18.570 1.00 45.30 36 VAL D C 1
ATOM 2912 O O . VAL D 1 43 ? -20.145 31.915 18.286 1.00 45.16 36 VAL D O 1
ATOM 2916 N N . VAL D 1 44 ? -20.772 34.071 18.006 1.00 45.40 37 VAL D N 1
ATOM 2917 C CA . VAL D 1 44 ? -21.810 33.797 17.008 1.00 45.35 37 VAL D CA 1
ATOM 2918 C C . VAL D 1 44 ? -21.279 33.430 15.617 1.00 45.52 37 VAL D C 1
ATOM 2919 O O . VAL D 1 44 ? -22.024 32.898 14.792 1.00 45.41 37 VAL D O 1
ATOM 2923 N N . GLY D 1 45 ? -20.012 33.725 15.340 1.00 45.55 38 GLY D N 1
ATOM 2924 C CA . GLY D 1 45 ? -19.440 33.392 14.040 1.00 45.82 38 GLY D CA 1
ATOM 2925 C C . GLY D 1 45 ? -17.972 33.758 13.875 1.00 45.95 38 GLY D C 1
ATOM 2926 O O . GLY D 1 45 ? -17.501 34.754 14.420 1.00 46.09 38 GLY D O 1
ATOM 2927 N N . GLU D 1 46 ? -17.261 32.944 13.101 1.00 45.98 39 GLU D N 1
ATOM 2928 C CA . GLU D 1 46 ? -15.841 33.130 12.867 1.00 46.22 39 GLU D CA 1
ATOM 2929 C C . GLU D 1 46 ? -15.594 33.418 11.388 1.00 46.10 39 GLU D C 1
ATOM 2930 O O . GLU D 1 46 ? -16.360 32.975 10.531 1.00 46.17 39 GLU D O 1
ATOM 2936 N N . ALA D 1 47 ? -14.527 34.167 11.100 1.00 46.15 40 ALA D N 1
ATOM 2937 C CA . ALA D 1 47 ? -14.208 34.607 9.732 1.00 46.15 40 ALA D CA 1
ATOM 2938 C C . ALA D 1 47 ? -12.694 34.650 9.487 1.00 46.02 40 ALA D C 1
ATOM 2939 O O . ALA D 1 47 ? -11.931 34.954 10.401 1.00 45.52 40 ALA D O 1
ATOM 2941 N N . ASP D 1 48 ? -12.269 34.357 8.258 1.00 46.21 41 ASP D N 1
ATOM 2942 C CA . ASP D 1 48 ? -10.841 34.371 7.911 1.00 46.68 41 ASP D CA 1
ATOM 2943 C C . ASP D 1 48 ? -10.476 35.205 6.675 1.00 46.93 41 ASP D C 1
ATOM 2944 O O . ASP D 1 48 ? -9.332 35.155 6.223 1.00 46.89 41 ASP D O 1
ATOM 2949 N N . ASP D 1 49 ? -11.432 35.973 6.146 1.00 47.25 42 ASP D N 1
ATOM 2950 C CA . ASP D 1 49 ? -11.218 36.809 4.953 1.00 47.52 42 ASP D CA 1
ATOM 2951 C C . ASP D 1 49 ? -11.381 38.279 5.305 1.00 47.34 42 ASP D C 1
ATOM 2952 O O . ASP D 1 49 ? -12.492 38.757 5.468 1.00 47.16 42 ASP D O 1
ATOM 2957 N N . PRO D 1 62 ? -21.751 41.273 16.373 1.00 48.32 55 PRO D N 1
ATOM 2958 C CA . PRO D 1 62 ? -22.868 42.199 16.442 1.00 48.26 55 PRO D CA 1
ATOM 2959 C C . PRO D 1 62 ? -22.778 43.111 17.658 1.00 48.26 55 PRO D C 1
ATOM 2960 O O . PRO D 1 62 ? -22.838 44.337 17.497 1.00 48.18 55 PRO D O 1
ATOM 2964 N N . ASP D 1 63 ? -22.621 42.530 18.853 1.00 48.16 56 ASP D N 1
ATOM 2965 C CA . ASP D 1 63 ? -22.246 43.325 20.028 1.00 48.14 56 ASP D CA 1
ATOM 2966 C C . ASP D 1 63 ? -20.900 43.954 19.691 1.00 48.16 56 ASP D C 1
ATOM 2967 O O . ASP D 1 63 ? -20.748 45.175 19.660 1.00 48.08 56 ASP D O 1
ATOM 2972 N N . VAL D 1 64 ? -19.936 43.086 19.404 1.00 48.19 57 VAL D N 1
ATOM 2973 C CA . VAL D 1 64 ? -18.569 43.490 19.136 1.00 48.24 57 VAL D CA 1
ATOM 2974 C C . VAL D 1 64 ? -18.036 42.706 17.948 1.00 48.30 57 VAL D C 1
ATOM 2975 O O . VAL D 1 64 ? -18.303 41.504 17.820 1.00 48.22 57 VAL D O 1
ATOM 2979 N N . ALA D 1 65 ? -17.304 43.407 17.079 1.00 48.60 58 ALA D N 1
ATOM 2980 C CA . ALA D 1 65 ? -16.541 42.803 15.977 1.00 48.56 58 ALA D CA 1
ATOM 2981 C C . ALA D 1 65 ? -15.030 42.869 16.268 1.00 48.58 58 ALA D C 1
ATOM 2982 O O . ALA D 1 65 ? -14.398 43.912 16.078 1.00 48.73 58 ALA D O 1
ATOM 2984 N N . LEU D 1 66 ? -14.465 41.748 16.712 1.00 48.52 59 LEU D N 1
ATOM 2985 C CA . LEU D 1 66 ? -13.053 41.658 17.099 1.00 48.60 59 LEU D CA 1
ATOM 2986 C C . LEU D 1 66 ? -12.253 41.140 15.912 1.00 48.52 59 LEU D C 1
ATOM 2987 O O . LEU D 1 66 ? -12.288 39.950 15.608 1.00 48.25 59 LEU D O 1
ATOM 2992 N N . LEU D 1 67 ? -11.550 42.043 15.232 1.00 48.94 60 LEU D N 1
ATOM 2993 C CA . LEU D 1 67 ? -10.987 41.745 13.919 1.00 49.57 60 LEU D CA 1
ATOM 2994 C C . LEU D 1 67 ? -9.476 41.948 13.862 1.00 50.13 60 LEU D C 1
ATOM 2995 O O . LEU D 1 67 ? -8.946 42.919 14.400 1.00 49.50 60 LEU D O 1
ATOM 3000 N N . ASP D 1 68 ? -8.799 41.015 13.199 1.00 50.93 61 ASP D N 1
ATOM 3001 C CA . ASP D 1 68 ? -7.369 41.133 12.949 1.00 51.50 61 ASP D CA 1
ATOM 3002 C C . ASP D 1 68 ? -7.125 42.294 11.978 1.00 51.95 61 ASP D C 1
ATOM 3003 O O . ASP D 1 68 ? -7.848 42.459 10.990 1.00 51.50 61 ASP D O 1
ATOM 3008 N N . TYR D 1 69 ? -6.107 43.095 12.283 1.00 52.79 62 TYR D N 1
ATOM 3009 C CA . TYR D 1 69 ? -5.769 44.259 11.482 1.00 53.22 62 TYR D CA 1
ATOM 3010 C C . TYR D 1 69 ? -5.586 43.843 10.039 1.00 53.85 62 TYR D C 1
ATOM 3011 O O . TYR D 1 69 ? -6.299 44.325 9.162 1.00 54.18 62 TYR D O 1
ATOM 3020 N N . ARG D 1 70 ? -4.658 42.924 9.799 1.00 54.22 63 ARG D N 1
ATOM 3021 C CA . ARG D 1 70 ? -4.339 42.513 8.432 1.00 54.66 63 ARG D CA 1
ATOM 3022 C C . ARG D 1 70 ? -4.948 41.165 8.047 1.00 54.75 63 ARG D C 1
ATOM 3023 O O . ARG D 1 70 ? -4.244 40.172 7.885 1.00 54.99 63 ARG D O 1
ATOM 3031 N N . MET D 1 71 ? -6.270 41.147 7.899 1.00 54.98 64 MET D N 1
ATOM 3032 C CA . MET D 1 71 ? -6.958 40.002 7.303 1.00 54.97 64 MET D CA 1
ATOM 3033 C C . MET D 1 71 ? -6.799 40.052 5.791 1.00 54.86 64 MET D C 1
ATOM 3034 O O . MET D 1 71 ? -6.614 41.133 5.231 1.00 55.06 64 MET D O 1
ATOM 3039 N N . PRO D 1 72 ? -6.891 38.890 5.121 1.00 54.66 65 PRO D N 1
ATOM 3040 C CA . PRO D 1 72 ? -6.851 38.834 3.660 1.00 54.75 65 PRO D CA 1
ATOM 3041 C C . PRO D 1 72 ? -8.059 39.501 3.001 1.00 54.67 65 PRO D C 1
ATOM 3042 O O . PRO D 1 72 ? -9.185 39.352 3.481 1.00 54.60 65 PRO D O 1
ATOM 3046 N N . VAL D 1 92 ? -16.236 48.057 16.043 1.00 40.19 85 VAL D N 1
ATOM 3047 C CA . VAL D 1 92 ? -15.195 47.156 15.560 1.00 40.14 85 VAL D CA 1
ATOM 3048 C C . VAL D 1 92 ? -13.860 47.352 16.267 1.00 40.54 85 VAL D C 1
ATOM 3049 O O . VAL D 1 92 ? -13.220 48.402 16.151 1.00 41.16 85 VAL D O 1
ATOM 3053 N N . LEU D 1 93 ? -13.439 46.305 16.972 1.00 40.67 86 LEU D N 1
ATOM 3054 C CA . LEU D 1 93 ? -12.192 46.291 17.722 1.00 40.25 86 LEU D CA 1
ATOM 3055 C C . LEU D 1 93 ? -11.133 45.595 16.899 1.00 40.24 86 LEU D C 1
ATOM 3056 O O . LEU D 1 93 ? -11.335 44.461 16.470 1.00 40.73 86 LEU D O 1
ATOM 3061 N N . LEU D 1 94 ? -10.005 46.264 16.672 1.00 40.09 87 LEU D N 1
ATOM 3062 C CA . LEU D 1 94 ? -8.926 45.667 15.892 1.00 39.73 87 LEU D CA 1
ATOM 3063 C C . LEU D 1 94 ? -7.837 45.111 16.790 1.00 39.35 87 LEU D C 1
ATOM 3064 O O . LEU D 1 94 ? -7.458 45.708 17.802 1.00 38.00 87 LEU D O 1
ATOM 3069 N N . ILE D 1 95 ? -7.329 43.951 16.405 1.00 39.58 88 ILE D N 1
ATOM 3070 C CA . ILE D 1 95 ? -6.220 43.352 17.132 1.00 39.41 88 ILE D CA 1
ATOM 3071 C C . ILE D 1 95 ? -5.057 43.159 16.173 1.00 39.29 88 ILE D C 1
ATOM 3072 O O . ILE D 1 95 ? -5.235 42.747 15.033 1.00 39.31 88 ILE D O 1
ATOM 3077 N N . SER D 1 96 ? -3.856 43.478 16.627 1.00 39.69 89 SER D N 1
ATOM 3078 C CA . SER D 1 96 ? -2.707 43.407 15.758 1.00 40.42 89 SER D CA 1
ATOM 3079 C C . SER D 1 96 ? -1.480 42.890 16.474 1.00 40.87 89 SER D C 1
ATOM 3080 O O . SER D 1 96 ? -1.273 43.156 17.645 1.00 39.99 89 SER D O 1
ATOM 3083 N N . ALA D 1 97 ? -0.677 42.147 15.722 1.00 42.33 90 ALA D N 1
ATOM 3084 C CA . ALA D 1 97 ? 0.665 41.766 16.125 1.00 43.33 90 ALA D CA 1
ATOM 3085 C C . ALA D 1 97 ? 1.538 43.023 16.131 1.00 44.44 90 ALA D C 1
ATOM 3086 O O . ALA D 1 97 ? 2.498 43.114 16.896 1.00 45.22 90 ALA D O 1
ATOM 3088 N N . HIS D 1 98 ? 1.168 43.990 15.292 1.00 45.39 91 HIS D N 1
ATOM 3089 C CA . HIS D 1 98 ? 1.903 45.252 15.125 1.00 45.98 91 HIS D CA 1
ATOM 3090 C C . HIS D 1 98 ? 1.483 46.298 16.143 1.00 46.40 91 HIS D C 1
ATOM 3091 O O . HIS D 1 98 ? 0.298 46.440 16.441 1.00 46.38 91 HIS D O 1
ATOM 3098 N N . ASP D 1 99 ? 2.461 47.046 16.651 1.00 46.74 92 ASP D N 1
ATOM 3099 C CA . ASP D 1 99 ? 2.191 48.263 17.418 1.00 46.87 92 ASP D CA 1
ATOM 3100 C C . ASP D 1 99 ? 2.968 49.433 16.807 1.00 46.54 92 ASP D C 1
ATOM 3101 O O . ASP D 1 99 ? 2.860 50.563 17.262 1.00 46.35 92 ASP D O 1
ATOM 3106 N N . GLN D 1 110 ? -9.605 55.871 11.276 1.00 41.16 103 GLN D N 1
ATOM 3107 C CA . GLN D 1 110 ? -10.571 55.131 10.461 1.00 41.18 103 GLN D CA 1
ATOM 3108 C C . GLN D 1 110 ? -11.779 54.593 11.240 1.00 41.05 103 GLN D C 1
ATOM 3109 O O . GLN D 1 110 ? -12.530 53.761 10.726 1.00 41.17 103 GLN D O 1
ATOM 3115 N N . GLY D 1 111 ? -11.966 55.056 12.473 1.00 40.89 104 GLY D N 1
ATOM 3116 C CA . GLY D 1 111 ? -13.170 54.740 13.237 1.00 40.84 104 GLY D CA 1
ATOM 3117 C C . GLY D 1 111 ? -13.277 53.313 13.751 1.00 40.72 104 GLY D C 1
ATOM 3118 O O . GLY D 1 111 ? -14.349 52.702 13.680 1.00 40.20 104 GLY D O 1
ATOM 3119 N N . ALA D 1 112 ? -12.173 52.773 14.273 1.00 40.74 105 ALA D N 1
ATOM 3120 C CA . ALA D 1 112 ? -12.228 51.523 15.013 1.00 40.88 105 ALA D CA 1
ATOM 3121 C C . ALA D 1 112 ? -12.643 51.841 16.446 1.00 40.89 105 ALA D C 1
ATOM 3122 O O . ALA D 1 112 ? -12.303 52.904 16.972 1.00 40.33 105 ALA D O 1
ATOM 3124 N N . ALA D 1 113 ? -13.378 50.916 17.067 1.00 41.22 106 ALA D N 1
ATOM 3125 C CA . ALA D 1 113 ? -13.774 51.038 18.487 1.00 41.53 106 ALA D CA 1
ATOM 3126 C C . ALA D 1 113 ? -12.543 51.035 19.394 1.00 41.51 106 ALA D C 1
ATOM 3127 O O . ALA D 1 113 ? -12.510 51.683 20.439 1.00 41.29 106 ALA D O 1
ATOM 3129 N N . GLY D 1 114 ? -11.534 50.281 18.990 1.00 41.60 107 GLY D N 1
ATOM 3130 C CA . GLY D 1 114 ? -10.270 50.294 19.687 1.00 41.68 107 GLY D CA 1
ATOM 3131 C C . GLY D 1 114 ? -9.262 49.486 18.913 1.00 41.82 107 GLY D C 1
ATOM 3132 O O . GLY D 1 114 ? -9.568 48.967 17.836 1.00 41.66 107 GLY D O 1
ATOM 3133 N N . PHE D 1 115 ? -8.058 49.401 19.463 1.00 42.14 108 PHE D N 1
ATOM 3134 C CA . PHE D 1 115 ? -6.955 48.701 18.829 1.00 42.09 108 PHE D CA 1
ATOM 3135 C C . PHE D 1 115 ? -6.199 47.969 19.917 1.00 42.08 108 PHE D C 1
ATOM 3136 O O . PHE D 1 115 ? -5.692 48.600 20.840 1.00 41.58 108 PHE D O 1
ATOM 3144 N N . LEU D 1 116 ? -6.167 46.640 19.816 1.00 41.42 109 LEU D N 1
ATOM 3145 C CA . LEU D 1 116 ? -5.475 45.785 20.769 1.00 41.54 109 LEU D CA 1
ATOM 3146 C C . LEU D 1 116 ? -4.227 45.188 20.169 1.00 40.96 109 LEU D C 1
ATOM 3147 O O . LEU D 1 116 ? -4.109 45.072 18.954 1.00 40.73 109 LEU D O 1
ATOM 3152 N N . LEU D 1 117 ? -3.331 44.756 21.046 1.00 40.65 110 LEU D N 1
ATOM 3153 C CA . LEU D 1 117 ? -2.113 44.064 20.656 1.00 40.45 110 LEU D CA 1
ATOM 3154 C C . LEU D 1 117 ? -2.279 42.576 20.925 1.00 40.02 110 LEU D C 1
ATOM 3155 O O . LEU D 1 117 ? -2.900 42.187 21.913 1.00 39.14 110 LEU D O 1
ATOM 3160 N N . LYS D 1 118 ? -1.735 41.754 20.032 1.00 39.98 111 LYS D N 1
ATOM 3161 C CA . LYS D 1 118 ? -1.866 40.285 20.135 1.00 40.40 111 LYS D CA 1
ATOM 3162 C C . LYS D 1 118 ? -1.098 39.655 21.312 1.00 40.75 111 LYS D C 1
ATOM 3163 O O . LYS D 1 118 ? -1.267 38.465 21.607 1.00 40.51 111 LYS D O 1
ATOM 3169 N N . ASP D 1 119 ? -0.271 40.437 21.994 1.00 41.59 112 ASP D N 1
ATOM 3170 C CA . ASP D 1 119 ? 0.296 39.986 23.265 1.00 42.38 112 ASP D CA 1
ATOM 3171 C C . ASP D 1 119 ? -0.676 40.168 24.448 1.00 42.69 112 ASP D C 1
ATOM 3172 O O . ASP D 1 119 ? -0.285 39.959 25.589 1.00 42.44 112 ASP D O 1
ATOM 3177 N N . SER D 1 120 ? -1.932 40.535 24.169 1.00 43.49 113 SER D N 1
ATOM 3178 C CA . SER D 1 120 ? -2.962 40.669 25.204 1.00 44.37 113 SER D CA 1
ATOM 3179 C C . SER D 1 120 ? -3.344 39.310 25.809 1.00 44.83 113 SER D C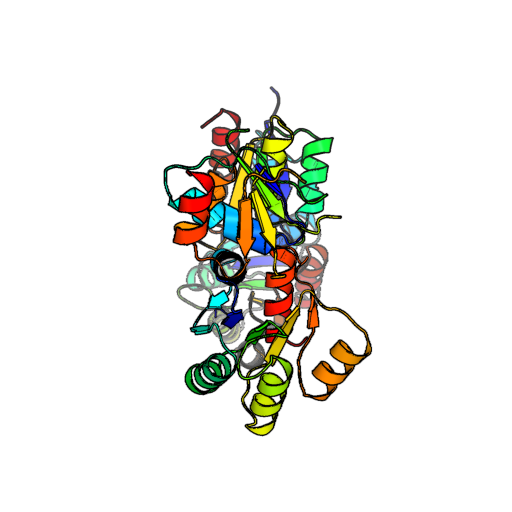 1
ATOM 3180 O O . SER D 1 120 ? -3.501 38.317 25.094 1.00 44.80 113 SER D O 1
ATOM 3183 N N . THR D 1 121 ? -3.529 39.299 27.125 1.00 45.33 114 THR D N 1
ATOM 3184 C CA . THR D 1 121 ? -3.909 38.103 27.874 1.00 45.75 114 THR D CA 1
ATOM 3185 C C . THR D 1 121 ? -5.374 37.713 27.667 1.00 46.10 114 THR D C 1
ATOM 3186 O O . THR D 1 121 ? -6.171 38.517 27.179 1.00 46.29 114 THR D O 1
ATOM 3190 N N . ARG D 1 122 ? -5.714 36.469 28.029 1.00 46.68 115 ARG D N 1
ATOM 3191 C CA . ARG D 1 122 ? -7.117 36.048 28.230 1.00 47.40 115 ARG D CA 1
ATOM 3192 C C . ARG D 1 122 ? -7.922 37.216 28.812 1.00 47.72 115 ARG D C 1
ATOM 3193 O O . ARG D 1 122 ? -8.829 37.757 28.175 1.00 47.88 115 ARG D O 1
ATOM 3201 N N . THR D 1 123 ? -7.570 37.606 30.036 1.00 47.89 116 THR D N 1
ATOM 3202 C CA . THR D 1 123 ? -8.348 38.603 30.776 1.00 47.92 116 THR D CA 1
ATOM 3203 C C . THR D 1 123 ? -8.406 39.950 30.051 1.00 48.09 116 THR D C 1
ATOM 3204 O O . THR D 1 123 ? -9.448 40.604 30.048 1.00 47.63 116 THR D O 1
ATOM 3208 N N . GLU D 1 124 ? -7.298 40.348 29.425 1.00 48.29 117 GLU D N 1
ATOM 3209 C CA . GLU D 1 124 ? -7.229 41.651 28.738 1.00 48.64 117 GLU D CA 1
ATOM 3210 C C . GLU D 1 124 ? -8.212 41.777 27.572 1.00 48.55 117 GLU D C 1
ATOM 3211 O O . GLU D 1 124 ? -8.882 42.795 27.431 1.00 47.82 117 GLU D O 1
ATOM 3217 N N . ILE D 1 125 ? -8.287 40.739 26.748 1.00 48.95 118 ILE D N 1
ATOM 3218 C CA . ILE D 1 125 ? -9.153 40.741 25.563 1.00 49.01 118 ILE D CA 1
ATOM 3219 C C . ILE D 1 125 ? -10.635 40.648 25.924 1.00 48.83 118 ILE D C 1
ATOM 3220 O O . ILE D 1 125 ? -11.489 41.228 25.245 1.00 48.40 118 ILE D O 1
ATOM 3225 N N . VAL D 1 126 ? -10.937 39.916 26.992 1.00 48.84 119 VAL D N 1
ATOM 3226 C CA . VAL D 1 126 ? -12.307 39.832 27.482 1.00 48.97 119 VAL D CA 1
ATOM 3227 C C . VAL D 1 126 ? -12.776 41.239 27.855 1.00 48.96 119 VAL D C 1
ATOM 3228 O O . VAL D 1 126 ? -13.684 41.780 27.222 1.00 48.91 119 VAL D O 1
ATOM 3232 N N . LYS D 1 127 ? -12.124 41.843 28.847 1.00 48.89 120 LYS D N 1
ATOM 3233 C CA . LYS D 1 127 ? -12.445 43.211 29.254 1.00 48.93 120 LYS D CA 1
ATOM 3234 C C . LYS D 1 127 ? -12.645 44.104 28.036 1.00 48.89 120 LYS D C 1
ATOM 3235 O O . LYS D 1 127 ? -13.648 44.815 27.936 1.00 49.12 120 LYS D O 1
ATOM 3241 N N . ALA D 1 128 ? -11.685 44.050 27.116 1.00 48.70 121 ALA D N 1
ATOM 3242 C CA . ALA D 1 128 ? -11.741 44.788 25.858 1.00 48.67 121 ALA D CA 1
ATOM 3243 C C . ALA D 1 128 ? -13.089 44.635 25.173 1.00 48.60 121 ALA D C 1
ATOM 3244 O O . ALA D 1 128 ? -13.732 45.627 24.837 1.00 48.69 121 ALA D O 1
ATOM 3246 N N . VAL D 1 129 ? -13.519 43.389 24.984 1.00 48.75 122 VAL D N 1
ATOM 3247 C CA . VAL D 1 129 ? -14.781 43.093 24.291 1.00 48.88 122 VAL D CA 1
ATOM 3248 C C . VAL D 1 129 ? -15.985 43.687 25.020 1.00 48.76 122 VAL D C 1
ATOM 3249 O O . VAL D 1 129 ? -16.874 44.251 24.386 1.00 48.67 122 VAL D O 1
ATOM 3253 N N . LEU D 1 130 ? -15.992 43.565 26.348 1.00 48.96 123 LEU D N 1
ATOM 3254 C CA . LEU D 1 130 ? -17.084 44.081 27.196 1.00 49.12 123 LEU D CA 1
ATOM 3255 C C . LEU D 1 130 ? -17.186 45.600 27.155 1.00 49.34 123 LEU D C 1
ATOM 3256 O O . LEU D 1 130 ? -18.282 46.158 27.093 1.00 49.27 123 LEU D O 1
ATOM 3261 N N . ASP D 1 131 ? -16.040 46.267 27.213 1.00 49.52 124 ASP D N 1
ATOM 3262 C CA . ASP D 1 131 ? -16.009 47.726 27.256 1.00 49.80 124 ASP D CA 1
ATOM 3263 C C . ASP D 1 131 ? -16.144 48.309 25.853 1.00 49.93 124 ASP D C 1
ATOM 3264 O O . ASP D 1 131 ? -16.031 47.588 24.856 1.00 49.98 124 ASP D O 1
#

Solvent-accessible surface area: 20198 Å² total; per-residue (Å²): 204,79,28,80,0,0,2,1,2,44,30,17,0,3,31,30,2,2,24,48,5,0,43,21,6,4,27,2,66,30,33,11,87,6,77,46,0,57,39,0,21,97,43,0,77,76,61,82,1,61,0,0,1,0,10,32,165,7,61,83,36,40,0,2,85,0,2,26,18,3,137,86,121,156,39,100,10,77,4,0,0,3,2,65,84,82,101,115,78,47,35,143,86,0,77,103,49,24,9,18,2,27,25,63,13,78,13,53,24,22,97,0,12,127,14,0,29,31,0,36,157,44,156,182,179,100,25,74,0,0,2,1,3,74,49,24,0,7,31,12,0,2,5,44,1,0,46,100,42,47,45,2,64,31,32,12,75,2,75,47,0,64,39,0,17,105,41,0,75,76,62,86,0,63,0,0,2,0,9,10,67,4,58,60,46,11,0,0,36,0,2,27,15,4,132,89,124,154,41,98,9,71,3,8,0,3,2,77,46,91,65,114,62,2,38,138,41,1,84,98,28,28,9,39,14,32,36,68,26,86,9,54,93,106,98,0,22,140,18,0,40,45,7,33,149,38,243,157,26,77,0,0,2,1,2,67,49,23,0,8,33,14,0,3,6,48,1,0,44,106,36,51,40,3,62,35,32,13,75,4,84,39,0,43,30,0,16,104,42,0,100,74,74,86,0,58,0,0,2,0,7,33,140,8,60,83,46,19,0,4,83,0,1,30,14,3,128,76,112,157,35,98,8,95,4,10,0,4,3,66,93,81,111,109,67,33,32,124,99,1,92,92,66,26,9,37,13,37,34,62,29,91,14,56,76,107,94,0,23,132,18,0,56,63,7,37,183,58,6,1,2,42,30,23,0,3,28,38,0,2,25,74,3,5,75,98,43,74,82,36,124,34,99,27,94,46,74,129,126,149,37,22,6,36,12,123,191,57,103,83,15,36,4,4,72,142,153,232,79,48,85,23,99,33,55,10,76,8,53,107,96,95,0,25,137,19,18,110,124

CATH classification: 3.40.50.2300

Organism: Mycobacterium tuberculosis (strain ATCC 25618 / H37Rv) (NCBI:txid83332)